Protein AF-A0A965C6H8-F1 (afdb_monomer_lite)

Secondary structure (DSSP, 8-state):
---S-----S-SS-HHHHHHHHHHHHHHTS--GGG-S-HHHHHHHHHHTT--GGGS---TT-TTHHHHHHHHHHHHHHHHHHHH-TTHHHHHHHH-S-TTTHHHHHHHHHHTT--SS------------S---SSPPTT-PPPPS--TTT-PPTTSPTT--SHHHHHHHHHHHHHHHHHTGGGTTHHHHHHHHHHHHSPTT-HHHHHHHHHHH-TT--HHHHHHHHHHHHHHHHTTPPP--SSSHHHHHHHHHHHHTT-----HHHHHHHHHHTTTTT-TTTTTS----HHHHHHHT-B-TTSPBP-SPPPHHHHHHHHHHHHHHHHHHHHTTGGG-S---HHHHHHHHHHHHHHHHTSS-GGGTT--HHHHGGGTB-BEEE--SPPTTS-SSGGGTTS-HHHHHHHHHHS-SB-TTSBBHHHHHTT--EEEEEEEEEEE--TTT-PPEEEEEEEEEEB--EETTEE-HHHHHHHHHHHHHHHHHTT-SEEEEEEEEPGGG--TTT--EEEEE-SSPPPHHHHHHHHHHHHHTTEEEEE-SSEEEEEE-TTSTTGGG--HHHHHHHHTTHHHHHHHHHHS---EEEEEEEEEEE-HHHHTSTTS-HHHHHHHHHHGGGHHHHHHHHHHHHHHHHHHHHHHHHHHHHHTPPPPHHHHHHHHHHHHHHHHHHHHHHHTTTTS-GGGGGG--GGG--

Radius of gyration: 32.73 Å; chains: 1; bounding box: 92×81×102 Å

Sequence (694 aa):
MAGLLDQSGAFVGYPQLQRQAARMRAAAQGRIPENLPDPRTYGFISGLLGISPDELGMSVLSPNTQAAKEAAYYGYQLGNASQIAPVVVPAARATMSGVKSLGEEMATRVATGQSILPSLLEEPPIAMFAAAPTSARQGVGKSKNRVGTTGQYVGAPQGIDSPQKLAAMRANYMKDVNQGIAGRDWYDDASKWISEVAPENRSQAIADAIGVSSQGTGVDSNLGFAVKGINQFAAGLPVETGRFPSNQSPLIQNALAGIQQHLGPKRQPFASNLSVEWNPSMAQYPVHDIWQGRAFGYKTPEGKPWDAGFSPQQHAFMDQQMVAIQDQLNNAKSGGFTNWNPLNTQAAAWTGAKIRSGDLLPSDAAMHYGDFSPKYQAMATHEQATGAGIGHIENLLSMPYEERLAFQNAVPWTDQRGRDMIYGSGGLLVEPSTKAVGAYTPKATGLLEVNPAEVARPLVQQSGGAIIPSDAQMLNIGESSRAYIDAQNAGAWHKIIPDTQTSAAERNSINIPLDKSPTPEQMSKLSELATQNGMFAVDTGKGVNLINDPYSSIGKSRTGITLSKEIKGNLGATLKDVIGDTGQRVKIETGYQDYESLWKDVGKGKATKQFLDTLKTNEQFAQSIEPALQQKALANMQRDAEFAKRTGGKVREDIQKAREIFAAKGIAGLTAALASGVVLAEPARAVLDPSQLQ

Structure (mmCIF, N/CA/C/O backbone):
data_AF-A0A965C6H8-F1
#
_entry.id   AF-A0A965C6H8-F1
#
loop_
_atom_site.group_PDB
_atom_site.id
_atom_site.type_symbol
_atom_site.label_atom_id
_atom_site.label_alt_id
_atom_site.label_comp_id
_atom_site.label_asym_id
_atom_site.label_entity_id
_atom_site.label_seq_id
_atom_site.pdbx_PDB_ins_code
_atom_site.Cartn_x
_atom_site.Cartn_y
_atom_site.Cartn_z
_atom_site.occupancy
_atom_site.B_iso_or_equiv
_atom_site.auth_seq_id
_atom_site.auth_comp_id
_atom_site.auth_asym_id
_atom_site.auth_atom_id
_atom_site.pdbx_PDB_model_num
ATOM 1 N N . MET A 1 1 ? 34.830 -35.946 20.205 1.00 31.89 1 MET A N 1
ATOM 2 C CA . MET A 1 1 ? 35.043 -37.325 19.715 1.00 31.89 1 MET A CA 1
ATOM 3 C C . MET A 1 1 ? 33.710 -37.879 19.253 1.00 31.89 1 MET A C 1
ATOM 5 O O . MET A 1 1 ? 32.695 -37.526 19.832 1.00 31.89 1 MET A O 1
ATOM 9 N N . ALA A 1 2 ? 33.748 -38.645 18.167 1.00 27.73 2 ALA A N 1
ATOM 10 C CA . ALA A 1 2 ? 32.625 -39.068 17.342 1.00 27.73 2 ALA A CA 1
ATOM 11 C C . ALA A 1 2 ? 31.566 -39.907 18.073 1.00 27.73 2 ALA A C 1
ATOM 13 O O . ALA A 1 2 ? 31.901 -40.732 18.918 1.00 27.73 2 ALA A O 1
ATOM 14 N N . GLY A 1 3 ? 30.308 -39.745 17.663 1.00 25.08 3 GLY A N 1
ATOM 15 C CA . GLY A 1 3 ? 29.225 -40.634 18.061 1.00 25.08 3 GLY A CA 1
ATOM 16 C C . GLY A 1 3 ? 27.853 -40.050 17.772 1.00 25.08 3 GLY A C 1
ATOM 17 O O . GLY A 1 3 ? 27.229 -39.533 18.687 1.00 25.08 3 GLY A O 1
ATOM 18 N N . LEU A 1 4 ? 27.409 -40.121 16.514 1.00 29.39 4 LEU A N 1
ATOM 19 C CA . LEU A 1 4 ? 26.026 -40.432 16.129 1.00 29.39 4 LEU A CA 1
ATOM 20 C C . LEU A 1 4 ? 25.923 -40.481 14.598 1.00 29.39 4 LEU A C 1
ATOM 22 O O . LEU A 1 4 ? 26.464 -39.615 13.917 1.00 29.39 4 LEU A O 1
ATOM 26 N N . LEU A 1 5 ? 25.187 -41.484 14.109 1.00 28.92 5 LEU A N 1
ATOM 27 C CA . LEU A 1 5 ? 24.867 -41.821 12.711 1.00 28.92 5 LEU A CA 1
ATOM 28 C C . LEU A 1 5 ? 25.762 -42.872 12.028 1.00 28.92 5 LEU A C 1
ATOM 30 O O . LEU A 1 5 ? 26.351 -42.645 10.975 1.00 28.92 5 LEU A O 1
ATOM 34 N N . ASP A 1 6 ? 25.732 -44.084 12.587 1.00 31.23 6 ASP A N 1
ATOM 35 C CA . ASP A 1 6 ? 25.538 -45.289 11.775 1.00 31.23 6 ASP A CA 1
ATOM 36 C C . ASP A 1 6 ? 24.024 -45.566 11.686 1.00 31.23 6 ASP A C 1
ATOM 38 O O . ASP A 1 6 ? 23.388 -45.953 12.664 1.00 31.23 6 ASP A O 1
ATOM 42 N N . GLN A 1 7 ? 23.437 -45.306 10.518 1.00 29.33 7 GLN A N 1
ATOM 43 C CA . GLN A 1 7 ? 22.259 -46.031 10.036 1.00 29.33 7 GLN A CA 1
ATOM 44 C C . GLN A 1 7 ? 22.578 -46.543 8.631 1.00 29.33 7 GLN A C 1
ATOM 46 O O . GLN A 1 7 ? 22.117 -46.040 7.605 1.00 29.33 7 GLN A O 1
ATOM 51 N N . SER A 1 8 ? 23.445 -47.548 8.594 1.00 32.28 8 SER A N 1
ATOM 52 C CA . SER A 1 8 ? 23.573 -48.477 7.485 1.00 32.28 8 SER A CA 1
ATOM 53 C C . SER A 1 8 ? 22.313 -49.352 7.392 1.00 32.28 8 SER A C 1
ATOM 55 O O . SER A 1 8 ? 21.964 -50.081 8.313 1.00 32.28 8 SER A O 1
ATOM 57 N N . GLY A 1 9 ? 21.598 -49.267 6.264 1.00 31.86 9 GLY A N 1
ATOM 58 C CA . GLY A 1 9 ? 20.425 -50.121 6.043 1.00 31.86 9 GLY A CA 1
ATOM 59 C C . GLY A 1 9 ? 19.698 -50.037 4.697 1.00 31.86 9 GLY A C 1
ATOM 60 O O . GLY A 1 9 ? 18.811 -50.847 4.469 1.00 31.86 9 GLY A O 1
ATOM 61 N N . ALA A 1 10 ? 20.037 -49.125 3.776 1.00 33.25 10 ALA A N 1
ATOM 62 C CA . ALA A 1 10 ? 19.195 -48.938 2.582 1.00 33.25 10 ALA A CA 1
ATOM 63 C C . ALA A 1 10 ? 19.582 -49.751 1.329 1.00 33.25 10 ALA A C 1
ATOM 65 O O . ALA A 1 10 ? 18.776 -49.833 0.411 1.00 33.25 10 ALA A O 1
ATOM 66 N N . PHE A 1 11 ? 20.768 -50.367 1.240 1.00 38.78 11 PHE A N 1
ATOM 67 C CA . PHE A 1 11 ? 21.163 -51.100 0.021 1.00 38.78 11 PHE A CA 1
ATOM 68 C C . PHE A 1 11 ? 22.036 -52.324 0.316 1.00 38.78 11 PHE A C 1
ATOM 70 O O . PHE A 1 11 ? 23.224 -52.378 -0.019 1.00 38.78 11 PHE A O 1
ATOM 77 N N . VAL A 1 12 ? 21.424 -53.333 0.931 1.00 33.22 12 VAL A N 1
ATOM 78 C CA . VAL A 1 12 ? 21.959 -54.698 0.979 1.00 33.22 12 VAL A CA 1
ATOM 79 C C . VAL A 1 12 ? 21.273 -55.490 -0.138 1.00 33.22 12 VAL A C 1
ATOM 81 O O . VAL A 1 12 ? 20.059 -55.645 -0.123 1.00 33.22 12 VAL A O 1
ATOM 84 N N . GLY A 1 13 ? 22.039 -55.928 -1.144 1.00 36.53 13 GLY A N 1
ATOM 85 C CA . GLY A 1 13 ? 21.545 -56.803 -2.223 1.00 36.53 13 GLY A CA 1
ATOM 86 C C . GLY A 1 13 ? 21.904 -56.394 -3.657 1.00 36.53 13 GLY A C 1
ATOM 87 O O . GLY A 1 13 ? 21.808 -57.220 -4.558 1.00 36.53 13 GLY A O 1
ATOM 88 N N . TYR A 1 14 ? 22.386 -55.167 -3.893 1.00 34.78 14 TYR A N 1
ATOM 89 C CA . TYR A 1 14 ? 22.696 -54.679 -5.247 1.00 34.78 14 TYR A CA 1
ATOM 90 C C . TYR A 1 14 ? 24.167 -54.245 -5.388 1.00 34.78 14 TYR A C 1
ATOM 92 O O . TYR A 1 14 ? 24.492 -53.066 -5.214 1.00 34.78 14 TYR A O 1
ATOM 100 N N . PRO A 1 15 ? 25.084 -55.159 -5.770 1.00 39.69 15 PRO A N 1
ATOM 101 C CA . PRO A 1 15 ? 26.509 -54.851 -5.927 1.00 39.69 15 PRO A CA 1
ATOM 102 C C . PRO A 1 15 ? 26.804 -53.805 -7.016 1.00 39.69 15 PRO A C 1
ATOM 104 O O . PRO A 1 15 ? 27.917 -53.289 -7.105 1.00 39.69 15 PRO A O 1
ATOM 107 N N . GLN A 1 16 ? 25.834 -53.479 -7.875 1.00 38.72 16 GLN A N 1
ATOM 108 C CA . GLN A 1 16 ? 25.954 -52.387 -8.844 1.00 38.72 16 GLN A CA 1
ATOM 109 C C . GLN A 1 16 ? 25.747 -51.008 -8.200 1.00 38.72 16 GLN A C 1
ATOM 111 O O . GLN A 1 16 ? 26.521 -50.099 -8.487 1.00 38.72 16 GLN A O 1
ATOM 116 N N . LEU A 1 17 ? 24.805 -50.874 -7.259 1.00 37.00 17 LEU A N 1
ATOM 117 C CA . LEU A 1 17 ? 24.531 -49.619 -6.546 1.00 37.00 17 LEU A CA 1
ATOM 118 C C . LEU A 1 17 ? 25.624 -49.282 -5.527 1.00 37.00 17 LEU A C 1
ATOM 120 O O . LEU A 1 17 ? 26.001 -48.123 -5.397 1.00 37.00 17 LEU A O 1
ATOM 124 N N . GLN A 1 18 ? 26.231 -50.284 -4.884 1.00 42.53 18 GLN A N 1
ATOM 125 C CA . GLN A 1 18 ? 27.408 -50.066 -4.032 1.00 42.53 18 GLN A CA 1
ATOM 126 C C . GLN A 1 18 ? 28.636 -49.624 -4.842 1.00 42.53 18 GLN A C 1
ATOM 128 O O . GLN A 1 18 ? 29.378 -48.744 -4.410 1.00 42.53 18 GLN A O 1
ATOM 133 N N . ARG A 1 19 ? 28.818 -50.160 -6.058 1.00 43.72 19 ARG A N 1
ATOM 134 C CA . ARG A 1 19 ? 29.858 -49.698 -6.994 1.00 43.72 19 ARG A CA 1
ATOM 135 C C . ARG A 1 19 ? 29.570 -48.301 -7.539 1.00 43.72 19 ARG A C 1
ATOM 137 O O . ARG A 1 19 ? 30.506 -47.532 -7.729 1.00 43.72 19 ARG A O 1
ATOM 144 N N . GLN A 1 20 ? 28.303 -47.947 -7.741 1.00 40.62 20 GLN A N 1
ATOM 145 C CA . GLN A 1 20 ? 27.894 -46.595 -8.126 1.00 40.62 20 GLN A CA 1
ATOM 146 C C . GLN A 1 20 ? 28.103 -45.597 -6.984 1.00 40.62 20 GLN A C 1
ATOM 148 O O . GLN A 1 20 ? 28.660 -44.535 -7.219 1.00 40.62 20 GLN A O 1
ATOM 153 N N . ALA A 1 21 ? 27.774 -45.961 -5.743 1.00 38.31 21 ALA A N 1
ATOM 154 C CA . ALA A 1 21 ? 28.037 -45.146 -4.560 1.00 38.31 21 ALA A CA 1
ATOM 155 C C . ALA A 1 21 ? 29.544 -44.997 -4.281 1.00 38.31 21 ALA A C 1
ATOM 157 O O . ALA A 1 21 ? 29.994 -43.912 -3.928 1.00 38.31 21 ALA A O 1
ATOM 158 N N . ALA A 1 22 ? 30.347 -46.044 -4.502 1.00 41.31 22 ALA A N 1
ATOM 159 C CA . ALA A 1 22 ? 31.806 -45.968 -4.424 1.00 41.31 22 ALA A CA 1
ATOM 160 C C . ALA A 1 22 ? 32.404 -45.110 -5.553 1.00 41.31 22 ALA A C 1
ATOM 162 O O . ALA A 1 22 ? 33.318 -44.336 -5.296 1.00 41.31 22 ALA A O 1
ATOM 163 N N . ARG A 1 23 ? 31.856 -45.171 -6.778 1.00 40.44 23 ARG A N 1
ATOM 164 C CA . ARG A 1 23 ? 32.220 -44.267 -7.886 1.00 40.44 23 ARG A CA 1
ATOM 165 C C . ARG A 1 23 ? 31.785 -42.828 -7.631 1.00 40.44 23 ARG A C 1
ATOM 167 O O . ARG A 1 23 ? 32.532 -41.927 -7.970 1.00 40.44 23 ARG A O 1
ATOM 174 N N . MET A 1 24 ? 30.637 -42.609 -6.994 1.00 37.84 24 MET A N 1
ATOM 175 C CA . MET A 1 24 ? 30.163 -41.286 -6.579 1.00 37.84 24 MET A CA 1
ATOM 176 C C . MET A 1 24 ? 31.022 -40.721 -5.443 1.00 37.84 24 MET A C 1
ATOM 178 O O . MET A 1 24 ? 31.349 -39.544 -5.467 1.00 37.84 24 MET A O 1
ATOM 182 N N . ARG A 1 25 ? 31.470 -41.555 -4.491 1.00 39.34 25 ARG A N 1
ATOM 183 C CA . ARG A 1 25 ? 32.434 -41.154 -3.450 1.00 39.34 25 ARG A CA 1
ATOM 184 C C . ARG A 1 25 ? 33.837 -40.918 -4.013 1.00 39.34 25 ARG A C 1
ATOM 186 O O . ARG A 1 25 ? 34.481 -39.968 -3.596 1.00 39.34 25 ARG A O 1
ATOM 193 N N . ALA A 1 26 ? 34.285 -41.713 -4.984 1.00 38.91 26 ALA A N 1
ATOM 194 C CA . ALA A 1 26 ? 35.552 -41.499 -5.685 1.00 38.91 26 ALA A CA 1
ATOM 195 C C . ALA A 1 26 ? 35.509 -40.268 -6.612 1.00 38.91 26 ALA A C 1
ATOM 197 O O . ALA A 1 26 ? 36.510 -39.571 -6.741 1.00 38.91 26 ALA A O 1
ATOM 198 N N . ALA A 1 27 ? 34.348 -39.955 -7.200 1.00 40.06 27 ALA A N 1
ATOM 199 C CA . ALA A 1 27 ? 34.110 -38.719 -7.946 1.00 40.06 27 ALA A CA 1
ATOM 200 C C . ALA A 1 27 ? 34.013 -37.500 -7.012 1.00 40.06 27 ALA A C 1
ATOM 202 O O . ALA A 1 27 ? 34.557 -36.451 -7.333 1.00 40.06 27 ALA A O 1
ATOM 203 N N . ALA A 1 28 ? 33.421 -37.652 -5.822 1.00 39.34 28 ALA A N 1
ATOM 204 C CA . ALA A 1 28 ? 33.390 -36.615 -4.788 1.00 39.34 28 ALA A CA 1
ATOM 205 C C . ALA A 1 28 ? 34.762 -36.386 -4.120 1.00 39.34 28 ALA A C 1
ATOM 207 O O . ALA A 1 28 ? 35.041 -35.292 -3.641 1.00 39.34 28 ALA A O 1
ATOM 208 N N . GLN A 1 29 ? 35.644 -37.391 -4.117 1.00 40.41 29 GLN A N 1
ATOM 209 C CA . GLN A 1 29 ? 37.045 -37.268 -3.689 1.00 40.41 29 GLN A CA 1
ATOM 210 C C . GLN A 1 29 ? 37.977 -36.774 -4.817 1.00 40.41 29 GLN A C 1
ATOM 212 O O . GLN A 1 29 ? 39.164 -36.540 -4.588 1.00 40.41 29 GLN A O 1
ATOM 217 N N . GLY A 1 30 ? 37.446 -36.551 -6.023 1.00 42.16 30 GLY A N 1
ATOM 218 C CA . GLY A 1 30 ? 38.157 -36.008 -7.176 1.00 42.16 30 GLY A CA 1
ATOM 219 C C . GLY A 1 30 ? 37.991 -34.494 -7.321 1.00 42.16 30 GLY A C 1
ATOM 220 O O . GLY A 1 30 ? 37.259 -34.049 -8.193 1.00 42.16 30 GLY A O 1
ATOM 221 N N . ARG A 1 31 ? 38.759 -33.738 -6.520 1.00 45.25 31 ARG A N 1
ATOM 222 C CA . ARG A 1 31 ? 39.027 -32.280 -6.592 1.00 45.25 31 ARG A CA 1
ATOM 223 C C . ARG A 1 31 ? 37.856 -31.346 -6.258 1.00 45.25 31 ARG A C 1
ATOM 225 O O . ARG A 1 31 ? 37.173 -30.839 -7.134 1.00 45.25 31 ARG A O 1
ATOM 232 N N . ILE A 1 32 ? 37.758 -31.018 -4.972 1.00 51.25 32 ILE A N 1
ATOM 233 C CA . ILE A 1 32 ? 37.165 -29.772 -4.466 1.00 51.25 32 ILE A CA 1
ATOM 234 C C . ILE A 1 32 ? 38.005 -28.603 -5.043 1.00 51.25 32 ILE A C 1
ATOM 236 O O . ILE A 1 32 ? 39.189 -28.509 -4.690 1.00 51.25 32 ILE A O 1
ATOM 240 N N . PRO A 1 33 ? 37.481 -27.770 -5.970 1.00 51.19 33 PRO A N 1
ATOM 241 C CA . PRO A 1 33 ? 38.249 -26.708 -6.640 1.00 51.19 33 PRO A CA 1
ATOM 242 C C . PRO A 1 33 ? 38.879 -25.679 -5.684 1.00 51.19 33 PRO A C 1
ATOM 244 O O . PRO A 1 33 ? 39.867 -25.026 -6.014 1.00 51.19 33 PRO A O 1
ATOM 247 N N . GLU A 1 34 ? 38.343 -25.560 -4.471 1.00 53.53 34 GLU A N 1
ATOM 248 C CA . GLU A 1 34 ? 38.756 -24.624 -3.426 1.00 53.53 34 GLU A CA 1
ATOM 249 C C . GLU A 1 34 ? 40.154 -24.906 -2.849 1.00 53.53 34 GLU A C 1
ATOM 251 O O . GLU A 1 34 ? 40.772 -23.988 -2.306 1.00 53.53 34 GLU A O 1
ATOM 256 N N . ASN A 1 35 ? 40.672 -26.130 -3.015 1.00 54.88 35 ASN A N 1
ATOM 257 C CA . ASN A 1 35 ? 41.993 -26.560 -2.532 1.00 54.88 35 ASN A CA 1
ATOM 258 C C . ASN A 1 35 ? 43.071 -26.585 -3.634 1.00 54.88 35 ASN A C 1
ATOM 260 O O . ASN A 1 35 ? 44.123 -27.207 -3.464 1.00 54.88 35 ASN A O 1
ATOM 264 N N . LEU A 1 36 ? 42.817 -25.964 -4.791 1.00 57.47 36 LEU A N 1
ATOM 265 C CA . LEU A 1 36 ? 43.792 -25.915 -5.878 1.00 57.47 36 LEU A CA 1
ATOM 266 C C . LEU A 1 36 ? 44.969 -24.983 -5.522 1.00 57.47 36 LEU A C 1
ATOM 268 O O . LEU A 1 36 ? 44.730 -23.865 -5.069 1.00 57.47 36 LEU A O 1
ATOM 272 N N . PRO A 1 37 ? 46.232 -25.391 -5.775 1.00 56.84 37 PRO A N 1
ATOM 273 C CA . PRO A 1 37 ? 47.413 -24.561 -5.508 1.00 56.84 37 PRO A CA 1
ATOM 274 C C . PRO A 1 37 ? 47.436 -23.234 -6.279 1.00 56.84 37 PRO A C 1
ATOM 276 O O . PRO A 1 37 ? 48.123 -22.303 -5.875 1.00 56.84 37 PRO A O 1
ATOM 279 N N . ASP A 1 38 ? 46.698 -23.155 -7.391 1.00 65.12 38 ASP A N 1
ATOM 280 C CA . ASP A 1 38 ? 46.586 -21.964 -8.232 1.00 65.12 38 ASP A CA 1
ATOM 281 C C . ASP A 1 38 ? 45.124 -21.741 -8.684 1.00 65.12 38 ASP A C 1
ATOM 283 O O . ASP A 1 38 ? 44.713 -22.183 -9.767 1.00 65.12 38 ASP A O 1
ATOM 287 N N . PRO A 1 39 ? 44.305 -21.074 -7.847 1.00 65.25 39 PRO A N 1
ATOM 288 C CA . PRO A 1 39 ? 42.893 -20.823 -8.134 1.00 65.25 39 PRO A CA 1
ATOM 289 C C . PRO A 1 39 ? 42.685 -19.842 -9.298 1.00 65.25 39 PRO A C 1
ATOM 291 O O . PRO A 1 39 ? 41.653 -19.898 -9.969 1.00 65.25 39 PRO A O 1
ATOM 294 N N . ARG A 1 40 ? 43.668 -18.978 -9.596 1.00 72.00 40 ARG A N 1
ATOM 295 C CA . ARG A 1 40 ? 43.592 -18.027 -10.716 1.00 72.00 40 ARG A CA 1
ATOM 296 C C . ARG A 1 40 ? 43.737 -18.744 -12.052 1.00 72.00 40 ARG A C 1
ATOM 298 O O . ARG A 1 40 ? 42.931 -18.513 -12.950 1.00 72.00 40 ARG A O 1
ATOM 305 N N . THR A 1 41 ? 44.693 -19.662 -12.179 1.00 60.62 41 THR A N 1
ATOM 306 C CA . THR A 1 41 ? 44.847 -20.455 -13.409 1.00 60.62 41 THR A CA 1
ATOM 307 C C . THR A 1 41 ? 43.639 -21.359 -13.655 1.00 60.62 41 THR A C 1
ATOM 309 O O . THR A 1 41 ? 43.169 -21.453 -14.790 1.00 60.62 41 THR A O 1
ATOM 312 N N . TYR A 1 42 ? 43.072 -21.966 -12.605 1.00 68.81 42 TYR A N 1
ATOM 313 C CA . TYR A 1 42 ? 41.831 -22.740 -12.719 1.00 68.81 42 TYR A CA 1
ATOM 314 C C . TYR A 1 42 ? 40.649 -21.884 -13.185 1.00 68.81 42 TYR A C 1
ATOM 316 O O . TYR A 1 42 ? 39.960 -22.264 -14.135 1.00 68.81 42 TYR A O 1
ATOM 324 N N . GLY A 1 43 ? 40.448 -20.719 -12.560 1.00 60.59 43 GLY A N 1
ATOM 325 C CA . GLY A 1 43 ? 39.425 -19.762 -12.963 1.00 60.59 43 GLY A CA 1
ATOM 326 C C . GLY A 1 43 ? 39.592 -19.352 -14.423 1.00 60.59 43 GLY A C 1
ATOM 327 O O . GLY A 1 43 ? 38.677 -19.530 -15.220 1.00 60.59 43 GLY A O 1
ATOM 328 N N . PHE A 1 44 ? 40.786 -18.896 -14.806 1.00 65.00 44 PHE A N 1
ATOM 329 C CA . PHE A 1 44 ? 41.086 -18.451 -16.168 1.00 65.00 44 PHE A CA 1
ATOM 330 C C . PHE A 1 44 ? 40.871 -19.540 -17.226 1.00 65.00 44 PHE A C 1
ATOM 332 O O . PHE A 1 44 ? 40.244 -19.270 -18.248 1.00 65.00 44 PHE A O 1
ATOM 339 N N . ILE A 1 45 ? 41.333 -20.775 -16.998 1.00 51.16 45 ILE A N 1
ATOM 340 C CA . ILE A 1 45 ? 41.126 -21.876 -17.954 1.00 51.16 45 ILE A CA 1
ATOM 341 C C . ILE A 1 45 ? 39.652 -22.284 -18.026 1.00 51.16 45 ILE A C 1
ATOM 343 O O . ILE A 1 45 ? 39.146 -22.509 -19.123 1.00 51.16 45 ILE A O 1
ATOM 347 N N . SER A 1 46 ? 38.944 -22.332 -16.896 1.00 55.88 46 SER A N 1
ATOM 348 C CA . SER A 1 46 ? 37.505 -22.634 -16.874 1.00 55.88 46 SER A CA 1
ATOM 349 C C . SER A 1 46 ? 36.710 -21.572 -17.636 1.00 55.88 46 SER A C 1
ATOM 351 O O . SER A 1 46 ? 35.880 -21.906 -18.480 1.00 55.88 46 SER A O 1
ATOM 353 N N . GLY A 1 47 ? 37.056 -20.298 -17.432 1.00 49.84 47 GLY A N 1
ATOM 354 C CA . GLY A 1 47 ? 36.556 -19.182 -18.226 1.00 49.84 47 GLY A CA 1
ATOM 355 C C . GLY A 1 47 ? 36.841 -19.362 -19.715 1.00 49.84 47 GLY A C 1
ATOM 356 O O . GLY A 1 47 ? 35.924 -19.286 -20.526 1.00 49.84 47 GLY A O 1
ATOM 357 N N . LEU A 1 48 ? 38.085 -19.671 -20.094 1.00 50.66 48 LEU A N 1
ATOM 358 C CA . LEU A 1 48 ? 38.482 -19.879 -21.494 1.00 50.66 48 LEU A CA 1
ATOM 359 C C . LEU A 1 48 ? 37.670 -20.992 -22.180 1.00 50.66 48 LEU A C 1
ATOM 361 O O . LEU A 1 48 ? 37.424 -20.923 -23.383 1.00 50.66 48 LEU A O 1
ATOM 365 N N . LEU A 1 49 ? 37.239 -21.993 -21.411 1.00 48.78 49 LEU A N 1
ATOM 366 C CA . LEU A 1 49 ? 36.395 -23.103 -21.857 1.00 48.78 49 LEU A CA 1
ATOM 367 C C . LEU A 1 49 ? 34.887 -22.792 -21.821 1.00 48.78 49 LEU A C 1
ATOM 369 O O . LEU A 1 49 ? 34.084 -23.671 -22.125 1.00 48.78 49 LEU A O 1
ATOM 373 N N . GLY A 1 50 ? 34.499 -21.555 -21.499 1.00 45.34 50 GLY A N 1
ATOM 374 C CA . GLY A 1 50 ? 33.114 -21.086 -21.545 1.00 45.34 50 GLY A CA 1
ATOM 375 C C . GLY A 1 50 ? 32.331 -21.248 -20.241 1.00 45.34 50 GLY A C 1
ATOM 376 O O . GLY A 1 50 ? 31.111 -21.143 -20.269 1.00 45.34 50 GLY A O 1
ATOM 377 N N . ILE A 1 51 ? 32.996 -21.488 -19.106 1.00 54.16 51 ILE A N 1
ATOM 378 C CA . ILE A 1 51 ? 32.353 -21.529 -17.783 1.00 54.16 51 ILE A CA 1
ATOM 379 C C . ILE A 1 51 ? 32.341 -20.110 -17.207 1.00 54.16 51 ILE A C 1
ATOM 381 O O . ILE A 1 51 ? 33.398 -19.492 -17.058 1.00 54.16 51 ILE A O 1
ATOM 385 N N . SER A 1 52 ? 31.162 -19.569 -16.893 1.00 55.38 52 SER A N 1
ATOM 386 C CA . SER A 1 52 ? 31.072 -18.210 -16.350 1.00 55.38 52 SER A CA 1
ATOM 387 C C . SER A 1 52 ? 31.620 -18.135 -14.910 1.00 55.38 52 SER A C 1
ATOM 389 O O . SER A 1 52 ? 31.652 -19.149 -14.207 1.00 55.38 52 SER A O 1
ATOM 391 N N . PRO A 1 53 ? 32.049 -16.952 -14.419 1.00 55.03 53 PRO A N 1
ATOM 392 C CA . PRO A 1 53 ? 32.612 -16.811 -13.069 1.00 55.03 53 PRO A CA 1
ATOM 393 C C . PRO A 1 53 ? 31.711 -17.356 -11.952 1.00 55.03 53 PRO A C 1
ATOM 395 O O . PRO A 1 53 ? 32.197 -17.847 -10.936 1.00 55.03 53 PRO A O 1
ATOM 398 N N . ASP A 1 54 ? 30.395 -17.311 -12.139 1.00 63.97 54 ASP A N 1
ATOM 399 C CA . ASP A 1 54 ? 29.429 -17.783 -11.148 1.00 63.97 54 ASP A CA 1
ATOM 400 C C . ASP A 1 54 ? 29.151 -19.293 -11.223 1.00 63.97 54 ASP A C 1
ATOM 402 O O . ASP A 1 54 ? 28.537 -19.846 -10.314 1.00 63.97 54 ASP A O 1
ATOM 406 N N . GLU A 1 55 ? 29.674 -19.976 -12.243 1.00 60.88 55 GLU A N 1
ATOM 407 C CA . GLU A 1 55 ? 29.508 -21.416 -12.489 1.00 60.88 55 GLU A CA 1
ATOM 408 C C . GLU A 1 55 ? 30.763 -22.234 -12.146 1.00 60.88 55 GLU A C 1
ATOM 410 O O . GLU A 1 55 ? 30.809 -23.437 -12.391 1.00 60.88 55 GLU A O 1
ATOM 415 N N . LEU A 1 56 ? 31.779 -21.619 -11.530 1.00 58.81 56 LEU A N 1
ATOM 416 C CA . LEU A 1 56 ? 33.048 -22.277 -11.180 1.00 58.81 56 LEU A CA 1
ATOM 417 C C . LEU A 1 56 ? 32.926 -23.423 -10.158 1.00 58.81 56 LEU A C 1
ATOM 419 O O . LEU A 1 56 ? 33.921 -24.097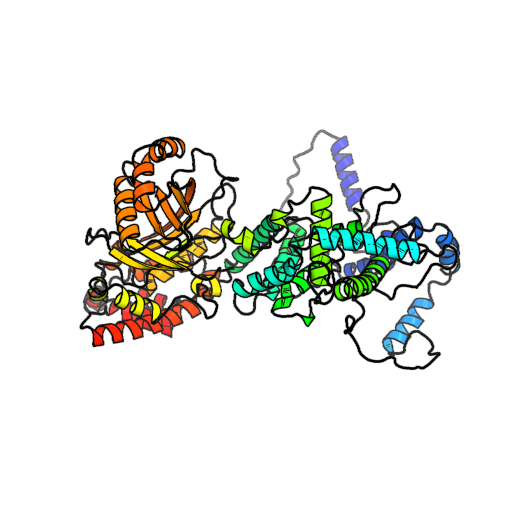 -9.882 1.00 58.81 56 LEU A O 1
ATOM 423 N N . GLY A 1 57 ? 31.738 -23.630 -9.580 1.00 55.38 57 GLY A N 1
ATOM 424 C CA . GLY A 1 57 ? 31.479 -24.681 -8.595 1.00 55.38 57 GLY A CA 1
ATOM 425 C C . GLY A 1 57 ? 32.198 -24.469 -7.261 1.00 55.38 57 GLY A C 1
ATOM 426 O O . GLY A 1 57 ? 32.370 -25.428 -6.519 1.00 55.38 57 GLY A O 1
ATOM 427 N N . MET A 1 58 ? 32.631 -23.234 -6.973 1.00 60.50 58 MET A N 1
ATOM 428 C CA . MET A 1 58 ? 33.366 -22.871 -5.759 1.00 60.50 58 MET A CA 1
ATOM 429 C C . MET A 1 58 ? 32.444 -22.267 -4.696 1.00 60.50 58 MET A C 1
ATOM 431 O O . MET A 1 58 ? 31.627 -21.390 -4.987 1.00 60.50 58 MET A O 1
ATOM 435 N N . SER A 1 59 ? 32.622 -22.685 -3.445 1.00 58.50 59 SER A N 1
ATOM 436 C CA . SER A 1 59 ? 31.942 -22.130 -2.276 1.00 58.50 59 SER A CA 1
ATOM 437 C C . SER A 1 59 ? 32.221 -20.634 -2.112 1.00 58.50 59 SER A C 1
ATOM 439 O O . SER A 1 59 ? 33.371 -20.192 -2.112 1.00 58.50 59 SER A O 1
ATOM 441 N N . VAL A 1 60 ? 31.169 -19.847 -1.886 1.00 53.09 60 VAL A N 1
ATOM 442 C CA . VAL A 1 60 ? 31.257 -18.399 -1.612 1.00 53.09 60 VAL A CA 1
ATOM 443 C C . VAL A 1 60 ? 31.986 -18.063 -0.305 1.00 53.09 60 VAL A C 1
ATOM 445 O O . VAL A 1 60 ? 32.361 -16.916 -0.097 1.00 53.09 60 VAL A O 1
ATOM 448 N N . LEU A 1 61 ? 32.212 -19.057 0.560 1.00 45.62 61 LEU A N 1
ATOM 449 C CA . LEU A 1 61 ? 32.911 -18.901 1.838 1.00 45.62 61 LEU A CA 1
ATOM 450 C C . LEU A 1 61 ? 34.417 -19.209 1.750 1.00 45.62 61 LEU A C 1
ATOM 452 O O . LEU A 1 61 ? 35.119 -19.096 2.752 1.00 45.62 61 LEU A O 1
ATOM 456 N N . SER A 1 62 ? 34.930 -19.613 0.580 1.00 60.97 62 SER A N 1
ATOM 457 C CA . SER A 1 62 ? 36.360 -19.886 0.400 1.00 60.97 62 SER A CA 1
ATOM 458 C C . SER A 1 62 ? 37.139 -18.610 0.042 1.00 60.97 62 SER A C 1
ATOM 460 O O . SER A 1 62 ? 36.746 -17.897 -0.887 1.00 60.97 62 SER A O 1
ATOM 462 N N . PRO A 1 63 ? 38.289 -18.337 0.696 1.00 63.66 63 PRO A N 1
ATOM 463 C CA . PRO A 1 63 ? 39.129 -17.175 0.387 1.00 63.66 63 PRO A CA 1
ATOM 464 C C . PRO A 1 63 ? 39.710 -17.214 -1.038 1.00 63.66 63 PRO A C 1
ATOM 466 O O . PRO A 1 63 ? 40.102 -16.182 -1.578 1.00 63.66 63 PRO A O 1
ATOM 469 N N . ASN A 1 64 ? 39.721 -18.388 -1.679 1.00 65.62 64 ASN A N 1
ATOM 470 C CA . ASN A 1 64 ? 40.246 -18.584 -3.032 1.00 65.62 64 ASN A CA 1
ATOM 471 C C . ASN A 1 64 ? 39.210 -18.302 -4.137 1.00 65.62 64 ASN A C 1
ATOM 473 O O . ASN A 1 64 ? 39.577 -18.186 -5.309 1.00 65.62 64 ASN A O 1
ATOM 477 N N . THR A 1 65 ? 37.928 -18.167 -3.783 1.00 70.69 65 THR A N 1
ATOM 478 C CA . THR A 1 65 ? 36.824 -18.022 -4.746 1.00 70.69 65 THR A CA 1
ATOM 479 C C . THR A 1 65 ? 36.861 -16.685 -5.474 1.00 70.69 65 THR A C 1
ATOM 481 O O . THR A 1 65 ? 36.690 -16.656 -6.688 1.00 70.69 65 THR A O 1
ATOM 484 N N . GLN A 1 66 ? 37.154 -15.584 -4.778 1.00 70.00 66 GLN A N 1
ATOM 485 C CA . GLN A 1 66 ? 37.211 -14.250 -5.391 1.00 70.00 66 GLN A CA 1
ATOM 486 C C . GLN A 1 66 ? 38.279 -14.189 -6.500 1.00 70.00 66 GLN A C 1
ATOM 488 O O . GLN A 1 66 ? 37.992 -13.797 -7.630 1.00 70.00 66 GLN A O 1
ATOM 493 N N . ALA A 1 67 ? 39.492 -14.669 -6.203 1.00 68.50 67 ALA A N 1
ATOM 494 C CA . ALA A 1 67 ? 40.610 -14.675 -7.144 1.00 68.50 67 ALA A CA 1
ATOM 495 C C . ALA A 1 67 ? 40.357 -15.587 -8.360 1.00 68.50 67 ALA A C 1
ATOM 497 O O . ALA A 1 67 ? 40.751 -15.249 -9.477 1.00 68.50 67 ALA A O 1
ATOM 498 N N . ALA A 1 68 ? 39.682 -16.724 -8.163 1.00 62.09 68 ALA A N 1
ATOM 499 C CA . ALA A 1 68 ? 39.279 -17.608 -9.254 1.00 62.09 68 ALA A CA 1
ATOM 500 C C . ALA A 1 68 ? 38.180 -16.985 -10.128 1.00 62.09 68 ALA A C 1
ATOM 502 O O . ALA A 1 68 ? 38.267 -17.060 -11.352 1.00 62.09 68 ALA A O 1
ATOM 503 N N . LYS A 1 69 ? 37.182 -16.322 -9.527 1.00 67.38 69 LYS A N 1
ATOM 504 C CA . LYS A 1 69 ? 36.111 -15.619 -10.252 1.00 67.38 69 LYS A CA 1
ATOM 505 C C . LYS A 1 69 ? 36.643 -14.473 -11.106 1.00 67.38 69 LYS A C 1
ATOM 507 O O . LYS A 1 69 ? 36.262 -14.351 -12.269 1.00 67.38 69 LYS A O 1
ATOM 512 N N . GLU A 1 70 ? 37.558 -13.674 -10.564 1.00 60.16 70 GLU A N 1
ATOM 513 C CA . GLU A 1 70 ? 38.220 -12.600 -11.311 1.00 60.16 70 GLU A CA 1
ATOM 514 C C . GLU A 1 70 ? 39.010 -13.153 -12.502 1.00 60.16 70 GLU A C 1
ATOM 516 O O . GLU A 1 70 ? 38.883 -12.655 -13.619 1.00 60.16 70 GLU A O 1
ATOM 521 N N . ALA A 1 71 ? 39.771 -14.230 -12.305 1.00 55.69 71 ALA A N 1
ATOM 522 C CA . ALA A 1 71 ? 40.521 -14.853 -13.388 1.00 55.69 71 ALA A CA 1
ATOM 523 C C . ALA A 1 71 ? 39.605 -15.519 -14.434 1.00 55.69 71 ALA A C 1
ATOM 525 O O . ALA A 1 71 ? 39.854 -15.399 -15.636 1.00 55.69 71 ALA A O 1
ATOM 526 N N . ALA A 1 72 ? 38.507 -16.150 -14.003 1.00 56.72 72 ALA A N 1
ATOM 527 C CA . ALA A 1 72 ? 37.492 -16.720 -14.887 1.00 56.72 72 ALA A CA 1
ATOM 528 C C . ALA A 1 72 ? 36.765 -15.672 -15.709 1.00 56.72 72 ALA A C 1
ATOM 530 O O . ALA A 1 72 ? 36.441 -15.940 -16.859 1.00 56.72 72 ALA A O 1
ATOM 531 N N . TYR A 1 73 ? 36.574 -14.465 -15.177 1.00 59.12 73 TYR A N 1
ATOM 532 C CA . TYR A 1 73 ? 36.013 -13.363 -15.945 1.00 59.12 73 TYR A CA 1
ATOM 533 C C . TYR A 1 73 ? 36.897 -13.046 -17.157 1.00 59.12 73 TYR A C 1
ATOM 535 O O . TYR A 1 73 ? 36.403 -13.020 -18.283 1.00 59.12 73 TYR A O 1
ATOM 543 N N . TYR A 1 74 ? 38.212 -12.903 -16.967 1.00 52.69 74 TYR A N 1
ATOM 544 C CA . TYR A 1 74 ? 39.139 -12.664 -18.080 1.00 52.69 74 TYR A CA 1
ATOM 545 C C . TYR A 1 74 ? 39.233 -13.856 -19.038 1.00 52.69 74 TYR A C 1
ATOM 547 O O . TYR A 1 74 ? 39.220 -13.660 -20.254 1.00 52.69 74 TYR A O 1
ATOM 555 N N . GLY A 1 75 ? 39.266 -15.081 -18.508 1.00 46.91 75 GLY A N 1
ATOM 556 C CA . GLY A 1 75 ? 39.244 -16.307 -19.304 1.00 46.91 75 GLY A CA 1
ATOM 557 C C . GLY A 1 75 ? 37.999 -16.408 -20.181 1.00 46.91 75 GLY A C 1
ATOM 558 O O . GLY A 1 75 ? 38.109 -16.666 -21.373 1.00 46.91 75 GLY A O 1
ATOM 559 N N . TYR A 1 76 ? 36.825 -16.125 -19.617 1.00 52.62 76 TYR A N 1
ATOM 560 C CA . TYR A 1 76 ? 35.524 -16.174 -20.287 1.00 52.62 76 TYR A CA 1
ATOM 561 C C . TYR A 1 76 ? 35.404 -15.138 -21.401 1.00 52.62 76 TYR A C 1
ATOM 563 O O . TYR A 1 76 ? 34.951 -15.450 -22.502 1.00 52.62 76 TYR A O 1
ATOM 571 N N . GLN A 1 77 ? 35.903 -13.921 -21.172 1.00 50.09 77 GLN A N 1
ATOM 572 C CA . GLN A 1 77 ? 35.984 -12.900 -22.220 1.00 50.09 77 GLN A CA 1
ATOM 573 C C . GLN A 1 77 ? 36.906 -13.338 -23.370 1.00 50.09 77 GLN A C 1
ATOM 575 O O . GLN A 1 77 ? 36.564 -13.160 -24.541 1.00 50.09 77 GLN A O 1
ATOM 580 N N . LEU A 1 78 ? 38.051 -13.954 -23.054 1.00 43.84 78 LEU A N 1
ATOM 581 C CA . LEU A 1 78 ? 39.001 -14.439 -24.058 1.00 43.84 78 LEU A CA 1
ATOM 582 C C . LEU A 1 78 ? 38.472 -15.669 -24.820 1.00 43.84 78 LEU A C 1
ATOM 584 O O . LEU A 1 78 ? 38.639 -15.764 -26.037 1.00 43.84 78 LEU A O 1
ATOM 588 N N . GLY A 1 79 ? 37.801 -16.587 -24.120 1.00 42.94 79 GLY A N 1
ATOM 589 C CA . GLY A 1 79 ? 37.172 -17.785 -24.677 1.00 42.94 79 GLY A CA 1
ATOM 590 C C . GLY A 1 79 ? 36.067 -17.419 -25.661 1.00 42.94 79 GLY A C 1
ATOM 591 O O . GLY A 1 79 ? 36.071 -17.885 -26.800 1.00 42.94 79 GLY A O 1
ATOM 592 N N . ASN A 1 80 ? 35.209 -16.469 -25.294 1.00 46.19 80 ASN A N 1
ATOM 593 C CA . ASN A 1 80 ? 34.163 -15.961 -26.181 1.00 46.19 80 ASN A CA 1
ATOM 594 C C . ASN A 1 80 ? 34.739 -15.207 -27.389 1.00 46.19 80 ASN A C 1
ATOM 596 O O . ASN A 1 80 ? 34.271 -15.392 -28.511 1.00 46.19 80 ASN A O 1
ATOM 600 N N . ALA A 1 81 ? 35.806 -14.420 -27.206 1.00 39.09 81 ALA A N 1
ATOM 601 C CA . ALA A 1 81 ? 36.501 -13.786 -28.328 1.00 39.09 81 ALA A CA 1
ATOM 602 C C . ALA A 1 81 ? 37.102 -14.821 -29.306 1.00 39.09 81 ALA A C 1
ATOM 604 O O . ALA A 1 81 ? 37.092 -14.599 -30.518 1.00 39.09 81 ALA A O 1
ATOM 605 N N . SER A 1 82 ? 37.569 -15.971 -28.803 1.00 39.38 82 SER A N 1
ATOM 606 C CA . SER A 1 82 ? 38.143 -17.050 -29.621 1.00 39.38 82 SER A CA 1
ATOM 607 C C . SER A 1 82 ? 37.108 -17.804 -30.467 1.00 39.38 82 SER A C 1
ATOM 609 O O . SER A 1 82 ? 37.431 -18.248 -31.569 1.00 39.38 82 SER A O 1
ATOM 611 N N . GLN A 1 83 ? 35.853 -17.873 -30.008 1.00 41.62 83 GLN A N 1
ATOM 612 C CA . GLN A 1 83 ? 34.733 -18.439 -30.772 1.00 41.62 83 GLN A CA 1
ATOM 613 C C . GLN A 1 83 ? 34.283 -17.526 -31.925 1.00 41.62 83 GLN A C 1
ATOM 615 O O . GLN A 1 83 ? 33.718 -18.000 -32.906 1.00 41.62 83 GLN A O 1
ATOM 620 N N . ILE A 1 84 ? 34.568 -16.224 -31.830 1.00 35.44 84 ILE A N 1
ATOM 621 C CA . ILE A 1 84 ? 34.171 -15.212 -32.820 1.00 35.44 84 ILE A CA 1
ATOM 622 C C . ILE A 1 84 ? 35.275 -14.991 -33.875 1.00 35.44 84 ILE A C 1
ATOM 624 O O . ILE A 1 84 ? 34.979 -14.611 -35.007 1.00 35.44 84 ILE A O 1
ATOM 628 N N . ALA A 1 85 ? 36.548 -15.256 -33.544 1.00 35.19 85 ALA A N 1
ATOM 629 C CA . ALA A 1 85 ? 37.684 -15.108 -34.460 1.00 35.19 85 ALA A CA 1
ATOM 630 C C . ALA A 1 85 ? 38.790 -16.169 -34.209 1.00 35.19 85 ALA A C 1
ATOM 632 O O . ALA A 1 85 ? 39.718 -15.923 -33.431 1.00 35.19 85 ALA A O 1
ATOM 633 N N . PRO A 1 86 ? 38.777 -17.320 -34.918 1.00 37.12 86 PRO A N 1
ATOM 634 C CA . PRO A 1 86 ? 39.708 -18.440 -34.688 1.00 37.12 86 PRO A CA 1
ATOM 635 C C . PRO A 1 86 ? 41.199 -18.105 -34.891 1.00 37.12 86 PRO A C 1
ATOM 637 O O . PRO A 1 86 ? 42.080 -18.791 -34.375 1.00 37.12 86 PRO A O 1
ATOM 640 N N . VAL A 1 87 ? 41.499 -17.029 -35.629 1.00 35.59 87 VAL A N 1
ATOM 641 C CA . VAL A 1 87 ? 42.859 -16.621 -36.035 1.00 35.59 87 VAL A CA 1
ATOM 642 C C . VAL A 1 87 ? 43.650 -15.936 -34.905 1.00 35.59 87 VAL A C 1
ATOM 644 O O . VAL A 1 87 ? 44.853 -15.724 -35.027 1.00 35.59 87 VAL A O 1
ATOM 647 N N . VAL A 1 88 ? 43.005 -15.606 -33.780 1.00 37.97 88 VAL A N 1
ATOM 648 C CA . VAL A 1 88 ? 43.636 -14.921 -32.631 1.00 37.97 88 VAL A CA 1
ATOM 649 C C . VAL A 1 88 ? 44.446 -15.891 -31.747 1.00 37.97 88 VAL A C 1
ATOM 651 O O . VAL A 1 88 ? 45.386 -15.489 -31.060 1.00 37.97 88 VAL A O 1
ATOM 654 N N . VAL A 1 89 ? 44.142 -17.192 -31.805 1.00 37.44 89 VAL A N 1
ATOM 655 C CA . VAL A 1 89 ? 44.699 -18.224 -30.910 1.00 37.44 89 VAL A CA 1
ATOM 656 C C . VAL A 1 89 ? 46.212 -18.472 -31.087 1.00 37.44 89 VAL A C 1
ATOM 658 O O . VAL A 1 89 ? 46.899 -18.589 -30.069 1.00 37.44 89 VAL A O 1
ATOM 661 N N . PRO A 1 90 ? 46.790 -18.523 -32.305 1.00 35.38 90 PRO A N 1
ATOM 662 C CA . PRO A 1 90 ? 48.228 -18.762 -32.467 1.00 35.38 90 PRO A CA 1
ATOM 663 C C . PRO A 1 90 ? 49.083 -17.574 -32.002 1.00 35.38 90 PRO A C 1
ATOM 665 O O . PRO A 1 90 ? 50.123 -17.775 -31.380 1.00 35.38 90 PRO A O 1
ATOM 668 N N . ALA A 1 91 ? 48.615 -16.342 -32.234 1.00 34.84 91 ALA A N 1
ATOM 669 C CA . ALA A 1 91 ? 49.321 -15.120 -31.846 1.00 34.84 91 ALA A CA 1
ATOM 670 C C . ALA A 1 91 ? 49.356 -14.928 -30.320 1.00 34.84 91 ALA A C 1
ATOM 672 O O . ALA A 1 91 ? 50.393 -14.553 -29.772 1.00 34.84 91 ALA A O 1
ATOM 673 N N . ALA A 1 92 ? 48.257 -15.257 -29.630 1.00 34.75 92 ALA A N 1
ATOM 674 C CA . ALA A 1 92 ? 48.179 -15.227 -28.169 1.00 34.75 92 ALA A CA 1
ATOM 675 C C . ALA A 1 92 ? 48.955 -16.384 -27.508 1.00 34.75 92 ALA A C 1
ATOM 677 O O . ALA A 1 92 ? 49.571 -16.197 -26.464 1.00 34.75 92 ALA A O 1
ATOM 678 N N . ARG A 1 93 ? 48.992 -17.582 -28.116 1.00 35.94 93 ARG A N 1
ATOM 679 C CA . ARG A 1 93 ? 49.814 -18.697 -27.602 1.00 35.94 93 ARG A CA 1
ATOM 680 C C . ARG A 1 93 ? 51.316 -18.455 -27.769 1.00 35.94 93 ARG A C 1
ATOM 682 O O . ARG A 1 93 ? 52.069 -18.810 -26.869 1.00 35.94 93 ARG A O 1
ATOM 689 N N . ALA A 1 94 ? 51.747 -17.821 -28.862 1.00 35.56 94 ALA A N 1
ATOM 690 C CA . ALA A 1 94 ? 53.157 -17.497 -29.102 1.00 35.56 94 ALA A CA 1
ATOM 691 C C . ALA A 1 94 ? 53.706 -16.413 -28.154 1.00 35.56 94 ALA A C 1
ATOM 693 O O . ALA A 1 94 ? 54.897 -16.393 -27.869 1.00 35.56 94 ALA A O 1
ATOM 694 N N . THR A 1 95 ? 52.843 -15.543 -27.621 1.00 37.69 95 THR A N 1
ATOM 695 C CA . THR A 1 95 ? 53.215 -14.529 -26.617 1.00 37.69 95 THR A CA 1
ATOM 696 C C . THR A 1 95 ? 53.210 -15.063 -25.177 1.00 37.69 95 THR A C 1
ATOM 698 O O . THR A 1 95 ? 53.749 -14.414 -24.286 1.00 37.69 95 THR A O 1
ATOM 701 N N . MET A 1 96 ? 52.665 -16.262 -24.933 1.00 35.09 96 MET A N 1
ATOM 702 C CA . MET A 1 96 ? 52.503 -16.853 -23.596 1.00 35.09 96 MET A CA 1
ATOM 703 C C . MET A 1 96 ? 53.585 -17.877 -23.200 1.00 35.09 96 MET A C 1
ATOM 705 O O . MET A 1 96 ? 53.431 -18.563 -22.196 1.00 35.09 96 MET A O 1
ATOM 709 N N . SER A 1 97 ? 54.714 -17.984 -23.906 1.00 32.62 97 SER A N 1
ATOM 710 C CA . SER A 1 97 ? 55.834 -18.843 -23.468 1.00 32.62 97 SER A CA 1
ATOM 711 C C . SER A 1 97 ? 56.731 -18.212 -22.383 1.00 32.62 97 SER A C 1
ATOM 713 O O . SER A 1 97 ? 57.742 -18.801 -22.012 1.00 32.62 97 SER A O 1
ATOM 715 N N . GLY A 1 98 ? 56.373 -17.035 -21.849 1.00 37.50 98 GLY A N 1
ATOM 716 C CA . GLY A 1 98 ? 57.153 -16.271 -20.860 1.00 37.50 98 GLY A CA 1
ATOM 717 C C . GLY A 1 98 ? 56.374 -15.896 -19.590 1.00 37.50 98 GLY A C 1
ATOM 718 O O . GLY A 1 98 ? 56.400 -14.748 -19.166 1.00 37.50 98 GLY A O 1
ATOM 719 N N . VAL A 1 99 ? 55.651 -16.844 -18.986 1.00 34.69 99 VAL A N 1
ATOM 720 C CA . VAL A 1 99 ? 54.627 -16.602 -17.938 1.00 34.69 99 VAL A CA 1
ATOM 721 C C . VAL A 1 99 ? 55.152 -16.072 -16.588 1.00 34.69 99 VAL A C 1
ATOM 723 O O . VAL A 1 99 ? 54.351 -15.679 -15.748 1.00 34.69 99 VAL A O 1
ATOM 726 N N . LYS A 1 100 ? 56.466 -15.972 -16.346 1.00 33.91 100 LYS A N 1
ATOM 727 C CA . LYS A 1 100 ? 56.970 -15.518 -15.032 1.00 33.91 100 LYS A CA 1
ATOM 728 C C . LYS A 1 100 ? 57.185 -14.006 -14.872 1.00 33.91 100 LYS A C 1
ATOM 730 O O . LYS A 1 100 ? 57.077 -13.535 -13.750 1.00 33.91 100 LYS A O 1
ATOM 735 N N . SER A 1 101 ? 57.443 -13.236 -15.932 1.00 36.75 101 SER A N 1
ATOM 736 C CA . SER A 1 101 ? 57.919 -11.844 -15.780 1.00 36.75 101 SER A CA 1
ATOM 737 C C . SER A 1 101 ? 56.852 -10.751 -15.922 1.00 36.75 101 SER A C 1
ATOM 739 O O . SER A 1 101 ? 57.068 -9.633 -15.465 1.00 36.75 101 SER A O 1
ATOM 741 N N . LEU A 1 102 ? 55.681 -11.042 -16.501 1.00 37.16 102 LEU A N 1
ATOM 742 C CA . LEU A 1 102 ? 54.647 -10.016 -16.722 1.00 37.16 102 LEU A CA 1
ATOM 743 C C . LEU A 1 102 ? 53.888 -9.632 -15.435 1.00 37.16 102 LEU A C 1
ATOM 745 O O . LEU A 1 102 ? 53.422 -8.503 -15.291 1.00 37.16 102 LEU A O 1
ATOM 749 N N . GLY A 1 103 ? 53.763 -10.577 -14.496 1.00 34.66 103 GLY A N 1
ATOM 750 C CA . GLY A 1 103 ? 53.038 -10.377 -13.238 1.00 34.66 103 GLY A CA 1
ATOM 751 C C . GLY A 1 103 ? 53.762 -9.455 -12.256 1.00 34.66 103 GLY A C 1
ATOM 752 O O . GLY A 1 103 ? 53.116 -8.664 -11.572 1.00 34.66 103 GLY A O 1
ATOM 753 N N . GLU A 1 104 ? 55.095 -9.505 -12.222 1.00 35.62 104 GLU A N 1
ATOM 754 C CA . GLU A 1 104 ? 55.912 -8.691 -11.311 1.00 35.62 104 GLU A CA 1
ATOM 755 C C . GLU A 1 104 ? 56.003 -7.230 -11.776 1.00 35.62 104 GLU A C 1
ATOM 757 O O . GLU A 1 104 ? 55.898 -6.306 -10.966 1.00 35.62 104 GLU A O 1
ATOM 762 N N . GLU A 1 105 ? 56.102 -6.993 -13.087 1.00 36.00 105 GLU A N 1
ATOM 763 C CA . GLU A 1 105 ? 56.184 -5.635 -13.632 1.00 36.00 105 GLU A CA 1
ATOM 764 C C . GLU A 1 105 ? 54.845 -4.883 -13.519 1.00 36.00 105 GLU A C 1
ATOM 766 O O . GLU A 1 105 ? 54.817 -3.701 -13.167 1.00 36.00 105 GLU A O 1
ATOM 771 N N . MET A 1 106 ? 53.716 -5.574 -13.726 1.00 36.84 106 MET A N 1
ATOM 772 C CA . MET A 1 106 ? 52.386 -4.986 -13.524 1.00 36.84 106 MET A CA 1
ATOM 773 C C . MET A 1 106 ? 52.074 -4.734 -12.043 1.00 36.84 106 MET A C 1
ATOM 775 O O . MET A 1 106 ? 51.514 -3.687 -11.717 1.00 36.84 106 MET A O 1
ATOM 779 N N . ALA A 1 107 ? 52.485 -5.627 -11.136 1.00 36.41 107 ALA A N 1
ATOM 780 C CA . ALA A 1 107 ? 52.305 -5.430 -9.696 1.00 36.41 107 ALA A CA 1
ATOM 781 C C . ALA A 1 107 ? 53.105 -4.223 -9.168 1.00 36.41 107 ALA A C 1
ATOM 783 O O . ALA A 1 107 ? 52.597 -3.451 -8.355 1.00 36.41 107 ALA A O 1
ATOM 784 N N . THR A 1 108 ? 54.316 -4.001 -9.688 1.00 36.56 108 THR A N 1
ATOM 785 C CA . THR A 1 108 ? 55.180 -2.882 -9.272 1.00 36.56 108 THR A CA 1
ATOM 786 C C . THR A 1 108 ? 54.648 -1.520 -9.746 1.00 36.56 108 THR A C 1
ATOM 788 O O . THR A 1 108 ? 54.731 -0.530 -9.019 1.00 36.56 108 THR A O 1
ATOM 791 N N . ARG A 1 109 ? 54.040 -1.449 -10.939 1.00 44.84 109 ARG A N 1
ATOM 792 C CA . ARG A 1 109 ? 53.465 -0.200 -11.482 1.00 44.84 109 ARG A CA 1
ATOM 793 C C . ARG A 1 109 ? 52.121 0.170 -10.846 1.00 44.84 109 ARG A C 1
ATOM 795 O O . ARG A 1 109 ? 51.839 1.352 -10.667 1.00 44.84 109 ARG A O 1
ATOM 802 N N . VAL A 1 110 ? 51.341 -0.829 -10.422 1.00 38.91 110 VAL A N 1
ATOM 803 C CA . VAL A 1 110 ? 50.121 -0.629 -9.619 1.00 38.91 110 VAL A CA 1
ATOM 804 C C . VAL A 1 110 ? 50.463 -0.180 -8.195 1.00 38.91 110 VAL A C 1
ATOM 806 O O . VAL A 1 110 ? 49.806 0.714 -7.669 1.00 38.91 110 VAL A O 1
ATOM 809 N N . ALA A 1 111 ? 51.523 -0.725 -7.590 1.00 35.50 111 ALA A N 1
ATOM 810 C CA . ALA A 1 111 ? 51.953 -0.342 -6.243 1.00 35.50 111 ALA A CA 1
ATOM 811 C C . ALA A 1 111 ? 52.563 1.073 -6.160 1.00 35.50 111 ALA A C 1
ATOM 813 O O . ALA A 1 111 ? 52.546 1.680 -5.093 1.00 35.50 111 ALA A O 1
ATOM 814 N N . THR A 1 112 ? 53.086 1.610 -7.268 1.00 35.38 112 THR A N 1
ATOM 815 C CA . THR A 1 112 ? 53.728 2.939 -7.322 1.00 35.38 112 THR A CA 1
ATOM 816 C C . THR A 1 112 ? 52.863 4.031 -7.961 1.00 35.38 112 THR A C 1
ATOM 818 O O . THR A 1 112 ? 53.293 5.179 -8.043 1.00 35.38 112 THR A O 1
ATOM 821 N N . GLY A 1 113 ? 51.636 3.709 -8.392 1.00 30.39 113 GLY A N 1
ATOM 822 C CA . GLY A 1 113 ? 50.679 4.686 -8.926 1.00 30.39 113 GLY A CA 1
ATOM 823 C C . GLY A 1 113 ? 51.038 5.274 -10.298 1.00 30.39 113 GLY A C 1
ATOM 824 O O . GLY A 1 113 ? 50.537 6.341 -10.649 1.00 30.39 113 GLY A O 1
ATOM 825 N N . GLN A 1 114 ? 51.888 4.610 -11.088 1.00 30.70 114 GLN A N 1
ATOM 826 C CA . GLN A 1 114 ? 52.247 5.074 -12.434 1.00 30.70 114 GLN A CA 1
ATOM 827 C C . GLN A 1 114 ? 51.285 4.544 -13.516 1.00 30.70 114 GLN A C 1
ATOM 829 O O . GLN A 1 114 ? 50.888 3.380 -13.513 1.00 30.70 114 GLN A O 1
ATOM 834 N N . SER A 1 115 ? 50.934 5.413 -14.475 1.00 35.34 115 SER A N 1
ATOM 835 C CA . SER A 1 115 ? 50.076 5.100 -15.631 1.00 35.34 115 SER A CA 1
ATOM 836 C C . SER A 1 115 ? 50.682 4.029 -16.553 1.00 35.34 115 SER A C 1
ATOM 838 O O . SER A 1 115 ? 51.891 3.988 -16.776 1.00 35.34 115 SER A O 1
ATOM 840 N N . ILE A 1 116 ? 49.824 3.184 -17.140 1.00 37.50 116 ILE A N 1
ATOM 841 C CA . ILE A 1 116 ? 50.198 2.019 -17.966 1.00 37.50 116 ILE A CA 1
ATOM 842 C C . ILE A 1 116 ? 50.249 2.343 -19.483 1.00 37.50 116 ILE A C 1
ATOM 844 O O . ILE A 1 116 ? 50.313 1.435 -20.308 1.00 37.50 116 ILE A O 1
ATOM 848 N N . LEU A 1 117 ? 50.237 3.621 -19.890 1.00 29.45 117 LEU A N 1
ATOM 849 C CA . LEU A 1 117 ? 50.378 4.048 -21.298 1.00 29.45 117 LEU A CA 1
ATOM 850 C C . LEU A 1 117 ? 51.297 5.284 -21.432 1.00 29.45 117 LEU A C 1
ATOM 852 O O . LEU A 1 117 ? 51.147 6.211 -20.632 1.00 29.45 117 LEU A O 1
ATOM 856 N N . PRO A 1 118 ? 52.210 5.351 -22.431 1.00 25.20 118 PRO A N 1
ATOM 857 C CA . PRO A 1 118 ? 53.007 6.549 -22.698 1.00 25.20 118 PRO A CA 1
ATOM 858 C C . PRO A 1 118 ? 52.128 7.684 -23.239 1.00 25.20 118 PRO A C 1
ATOM 860 O O . PRO A 1 118 ? 51.318 7.479 -24.144 1.00 25.20 118 PRO A O 1
ATOM 863 N N . SER A 1 119 ? 52.320 8.886 -22.701 1.00 29.28 119 SER A N 1
ATOM 864 C CA . SER A 1 119 ? 51.714 10.133 -23.165 1.00 29.28 119 SER A CA 1
ATOM 865 C C . SER A 1 119 ? 52.247 10.527 -24.541 1.00 29.28 119 SER A C 1
ATOM 867 O O . SER A 1 119 ? 53.443 10.778 -24.673 1.00 29.28 119 SER A O 1
ATOM 869 N N . LEU A 1 120 ? 51.374 10.662 -25.538 1.00 23.66 120 LEU A N 1
ATOM 870 C CA . LEU A 1 120 ? 51.655 11.442 -26.741 1.00 23.66 120 LEU A CA 1
ATOM 871 C C . LEU A 1 120 ? 50.361 12.111 -27.230 1.00 23.66 120 LEU A C 1
ATOM 873 O O . LEU A 1 120 ? 49.418 11.422 -27.617 1.00 23.66 120 LEU A O 1
ATOM 877 N N . LEU A 1 121 ? 50.424 13.450 -27.264 1.00 24.69 121 LEU A N 1
ATOM 878 C CA . LEU A 1 121 ? 49.565 14.439 -27.936 1.00 24.69 121 LEU A CA 1
ATOM 879 C C . LEU A 1 121 ? 48.476 15.128 -27.085 1.00 24.69 121 LEU A C 1
ATOM 881 O O . LEU A 1 121 ? 47.420 14.571 -26.791 1.00 24.69 121 LEU A O 1
ATOM 885 N N . GLU A 1 122 ? 48.779 16.387 -26.751 1.00 23.44 122 GLU A N 1
ATOM 886 C CA . GLU A 1 122 ? 47.898 17.441 -26.231 1.00 23.44 122 GLU A CA 1
ATOM 887 C C . GLU A 1 122 ? 47.013 18.072 -27.335 1.00 23.44 122 GLU A C 1
ATOM 889 O O . GLU A 1 122 ? 47.519 18.393 -28.408 1.00 23.44 122 GLU A O 1
ATOM 894 N N . GLU A 1 123 ? 45.730 18.286 -26.974 1.00 26.47 123 GLU A N 1
ATOM 895 C CA . GLU A 1 123 ? 44.816 19.440 -27.236 1.00 26.47 123 GLU A CA 1
ATOM 896 C C . GLU A 1 123 ? 44.340 19.784 -28.681 1.00 26.47 123 GLU A C 1
ATOM 898 O O . GLU A 1 123 ? 45.057 19.487 -29.634 1.00 26.47 123 GLU A O 1
ATOM 903 N N . PRO A 1 124 ? 43.127 20.389 -28.908 1.00 27.42 124 PRO A N 1
ATOM 904 C CA . PRO A 1 124 ? 42.455 21.425 -28.084 1.00 27.42 124 PRO A CA 1
ATOM 905 C C . PRO A 1 124 ? 40.910 21.268 -27.877 1.00 27.42 124 PRO A C 1
ATOM 907 O O . PRO A 1 124 ? 40.313 20.294 -28.350 1.00 27.42 124 PRO A O 1
ATOM 910 N N . PRO A 1 125 ? 40.235 22.190 -27.142 1.00 30.83 125 PRO A N 1
ATOM 911 C CA . PRO A 1 125 ? 38.889 21.986 -26.607 1.00 30.83 125 PRO A CA 1
ATOM 912 C C . PRO A 1 125 ? 37.789 22.445 -27.575 1.00 30.83 125 PRO A C 1
ATOM 914 O O . PRO A 1 125 ? 37.905 23.482 -28.226 1.00 30.83 125 PRO A O 1
ATOM 917 N N . ILE A 1 126 ? 36.678 21.701 -27.624 1.00 24.00 126 ILE A N 1
ATOM 918 C CA . ILE A 1 126 ? 35.444 22.131 -28.295 1.00 24.00 126 ILE A CA 1
ATOM 919 C C . ILE A 1 126 ? 34.344 22.298 -27.250 1.00 24.00 126 ILE A C 1
ATOM 921 O O . ILE A 1 126 ? 34.160 21.474 -26.356 1.00 24.00 126 ILE A O 1
ATOM 925 N N . ALA A 1 127 ? 33.677 23.438 -27.378 1.00 21.41 127 ALA A N 1
ATOM 926 C CA . ALA A 1 127 ? 32.770 24.057 -26.440 1.00 21.41 127 ALA A CA 1
ATOM 927 C C . ALA A 1 127 ? 31.463 23.283 -26.193 1.00 21.41 127 ALA A C 1
ATOM 929 O O . ALA A 1 127 ? 30.950 22.585 -27.063 1.00 21.41 127 ALA A O 1
ATOM 930 N N . MET A 1 128 ? 30.963 23.502 -24.971 1.00 28.80 128 MET A N 1
ATOM 931 C CA . MET A 1 128 ? 29.600 23.373 -24.443 1.00 28.80 128 MET A CA 1
ATOM 932 C C . MET A 1 128 ? 28.505 22.992 -25.450 1.00 28.80 128 MET A C 1
ATOM 934 O O . MET A 1 128 ? 28.289 23.767 -26.363 1.00 28.80 128 MET A O 1
ATOM 938 N N . PHE A 1 129 ? 27.791 21.877 -25.219 1.00 25.45 129 PHE A N 1
ATOM 939 C CA . PHE A 1 129 ? 26.318 21.694 -25.236 1.00 25.45 129 PHE A CA 1
ATOM 940 C C . PHE A 1 129 ? 25.985 20.212 -24.927 1.00 25.45 129 PHE A C 1
ATOM 942 O O . PHE A 1 129 ? 26.694 19.327 -25.387 1.00 25.45 129 PHE A O 1
ATOM 949 N N . ALA A 1 130 ? 24.933 19.981 -24.122 1.00 28.50 130 ALA A N 1
ATOM 950 C CA . ALA A 1 130 ? 24.425 18.701 -23.584 1.00 28.50 130 ALA A CA 1
ATOM 951 C C . ALA A 1 130 ? 25.485 17.776 -22.942 1.00 28.50 130 ALA A C 1
ATOM 953 O O . ALA A 1 130 ? 26.248 17.092 -23.618 1.00 28.50 130 ALA A O 1
ATOM 954 N N . ALA A 1 131 ? 25.525 17.733 -21.606 1.00 27.97 131 ALA A N 1
ATOM 955 C CA . ALA A 1 131 ? 26.458 16.875 -20.882 1.00 27.97 131 ALA A CA 1
ATOM 956 C C . ALA A 1 131 ? 26.219 15.394 -21.233 1.00 27.97 131 ALA A C 1
ATOM 958 O O . ALA A 1 131 ? 25.236 14.791 -20.805 1.00 27.97 131 ALA A O 1
ATOM 959 N N . ALA A 1 132 ? 27.145 14.808 -21.998 1.00 32.94 132 ALA A N 1
ATOM 960 C CA . ALA A 1 132 ? 27.339 13.365 -22.042 1.00 32.94 132 ALA A CA 1
ATOM 961 C C . ALA A 1 132 ? 27.504 12.837 -20.601 1.00 32.94 132 ALA A C 1
ATOM 963 O O . ALA A 1 132 ? 27.985 13.594 -19.748 1.00 32.94 132 ALA A O 1
ATOM 964 N N . PRO A 1 133 ? 27.145 11.572 -20.304 1.00 38.50 133 PRO A N 1
ATOM 965 C CA . PRO A 1 133 ? 27.418 10.990 -18.993 1.00 38.50 133 PRO A CA 1
ATOM 966 C C . PRO A 1 133 ? 28.878 11.266 -18.613 1.00 38.50 133 PRO A C 1
ATOM 968 O O . PRO A 1 133 ? 29.804 10.993 -19.378 1.00 38.50 133 PRO A O 1
ATOM 971 N N . THR A 1 134 ? 29.072 11.890 -17.452 1.00 35.16 134 THR A N 1
ATOM 972 C CA . THR A 1 134 ? 30.343 12.496 -17.020 1.00 35.16 134 THR A CA 1
ATOM 973 C C . THR A 1 134 ? 31.427 11.468 -16.683 1.00 35.16 134 THR A C 1
ATOM 975 O O . THR A 1 134 ? 32.552 11.835 -16.352 1.00 35.16 134 THR A O 1
ATOM 978 N N . SER A 1 135 ? 31.123 10.173 -16.799 1.00 44.50 135 SER A N 1
ATOM 979 C CA . SER A 1 135 ? 32.041 9.060 -16.566 1.00 44.50 135 SER A CA 1
ATOM 980 C C . SER A 1 135 ? 31.874 7.974 -17.634 1.00 44.50 135 SER A C 1
ATOM 982 O O . SER A 1 135 ? 30.855 7.889 -18.312 1.00 44.50 135 SER A O 1
ATOM 984 N N . ALA A 1 136 ? 32.892 7.134 -17.823 1.00 45.88 136 ALA A N 1
ATOM 985 C CA . ALA A 1 136 ? 32.708 5.885 -18.555 1.00 45.88 136 ALA A CA 1
ATOM 986 C C . ALA A 1 136 ? 31.941 4.907 -17.652 1.00 45.88 136 ALA A C 1
ATOM 988 O O . ALA A 1 136 ? 32.333 4.716 -16.497 1.00 45.88 136 ALA A O 1
ATOM 989 N N . ARG A 1 137 ? 30.878 4.267 -18.165 1.00 52.19 137 ARG A N 1
ATOM 990 C CA . ARG A 1 137 ? 30.154 3.203 -17.448 1.00 52.19 137 ARG A CA 1
ATOM 991 C C . ARG A 1 137 ? 31.163 2.172 -16.942 1.00 52.19 137 ARG A C 1
ATOM 993 O O . ARG A 1 137 ? 31.967 1.653 -17.715 1.00 52.19 137 ARG A O 1
ATOM 1000 N N . GLN A 1 138 ? 31.149 1.895 -15.641 1.00 43.38 138 GLN A N 1
ATOM 1001 C CA . GLN A 1 138 ? 32.132 1.011 -15.018 1.00 43.38 138 GLN A CA 1
ATOM 1002 C C . GLN A 1 138 ? 32.097 -0.373 -15.694 1.00 43.38 138 GLN A C 1
ATOM 1004 O O . GLN A 1 138 ? 31.046 -1.007 -15.773 1.00 43.38 138 GLN A O 1
ATOM 1009 N N . GLY A 1 139 ? 33.235 -0.809 -16.245 1.00 43.00 139 GLY A N 1
ATOM 1010 C CA . GLY A 1 139 ? 33.349 -2.043 -17.040 1.00 43.00 139 GLY A CA 1
ATOM 1011 C C . GLY A 1 139 ? 33.128 -1.889 -18.555 1.00 43.00 139 GLY A C 1
ATOM 1012 O O . GLY A 1 139 ? 33.240 -2.878 -19.277 1.00 43.00 139 GLY A O 1
ATOM 1013 N N . VAL A 1 140 ? 32.864 -0.678 -19.060 1.00 46.78 140 VAL A N 1
ATOM 1014 C CA . VAL A 1 140 ? 32.666 -0.373 -20.487 1.00 46.78 140 VAL A CA 1
ATOM 1015 C C . VAL A 1 140 ? 33.794 0.527 -21.006 1.00 46.78 140 VAL A C 1
ATOM 1017 O O . VAL A 1 140 ? 33.923 1.683 -20.616 1.00 46.78 140 VAL A O 1
ATOM 1020 N N . GLY A 1 141 ? 34.638 -0.005 -21.897 1.00 46.88 141 GLY A N 1
ATOM 1021 C CA . GLY A 1 141 ? 35.684 0.768 -22.583 1.00 46.88 141 GLY A CA 1
ATOM 1022 C C . GLY A 1 141 ? 35.147 1.583 -23.769 1.00 46.88 141 GLY A C 1
ATOM 1023 O O . GLY A 1 141 ? 34.079 1.284 -24.299 1.00 46.88 141 GLY A O 1
ATOM 1024 N N . LYS A 1 142 ? 35.905 2.592 -24.234 1.00 46.28 142 LYS A N 1
ATOM 1025 C CA . LYS A 1 142 ? 35.562 3.375 -25.441 1.00 46.28 142 LYS A CA 1
ATOM 1026 C C . LYS A 1 142 ? 35.431 2.459 -26.669 1.00 46.28 142 LYS A C 1
ATOM 1028 O O . LYS A 1 142 ? 36.290 1.605 -26.898 1.00 46.28 142 LYS A O 1
ATOM 1033 N N . SER A 1 143 ? 34.392 2.661 -27.484 1.00 45.94 143 SER A N 1
ATOM 1034 C CA . SER A 1 143 ? 34.259 1.950 -28.762 1.00 45.94 143 SER A CA 1
ATOM 1035 C C . SER A 1 143 ? 35.354 2.393 -29.745 1.00 45.94 143 SER A C 1
ATOM 1037 O O . SER A 1 143 ? 35.665 3.580 -29.851 1.00 45.94 143 SER A O 1
ATOM 1039 N N . LYS A 1 144 ? 35.963 1.443 -30.465 1.00 51.75 144 LYS A N 1
ATOM 1040 C CA . LYS A 1 144 ? 36.843 1.737 -31.610 1.00 51.75 144 LYS A CA 1
ATOM 1041 C C . LYS A 1 144 ? 35.961 2.066 -32.820 1.00 51.75 144 LYS A C 1
ATOM 1043 O O . LYS A 1 144 ? 35.014 1.341 -33.091 1.00 51.75 144 LYS A O 1
ATOM 1048 N N . ASN A 1 145 ? 36.286 3.108 -33.587 1.00 59.84 145 ASN A N 1
ATOM 1049 C CA . ASN A 1 145 ? 35.376 3.619 -34.623 1.00 59.84 145 ASN A CA 1
ATOM 1050 C C . ASN A 1 145 ? 34.958 2.565 -35.669 1.00 59.84 145 ASN A C 1
ATOM 1052 O O . ASN A 1 145 ? 33.771 2.469 -35.970 1.00 59.84 145 ASN A O 1
ATOM 1056 N N . ARG A 1 146 ? 35.895 1.766 -36.207 1.00 63.78 146 ARG A N 1
ATOM 1057 C CA . ARG A 1 146 ? 35.631 0.680 -37.175 1.00 63.78 146 ARG A CA 1
ATOM 1058 C C . ARG A 1 146 ? 36.721 -0.394 -37.133 1.00 63.78 146 ARG A C 1
ATOM 1060 O O . ARG A 1 146 ? 37.866 -0.100 -36.789 1.00 63.78 146 ARG A O 1
ATOM 1067 N N . VAL A 1 147 ? 36.384 -1.623 -37.523 1.00 62.44 147 VAL A N 1
ATOM 1068 C CA . VAL A 1 147 ? 37.359 -2.685 -37.818 1.00 62.44 147 VAL A CA 1
ATOM 1069 C C . VAL A 1 147 ? 37.991 -2.392 -39.181 1.00 62.44 147 VAL A C 1
ATOM 1071 O O . VAL A 1 147 ? 37.292 -2.341 -40.191 1.00 62.44 147 VAL A O 1
ATOM 1074 N N . GLY A 1 148 ? 39.311 -2.192 -39.215 1.00 53.28 148 GLY A N 1
ATOM 1075 C CA . GLY A 1 148 ? 40.026 -1.703 -40.404 1.00 53.28 148 GLY A CA 1
ATOM 1076 C C . GLY A 1 148 ? 39.940 -2.596 -41.648 1.00 53.28 148 GLY A C 1
ATOM 1077 O O . GLY A 1 148 ? 40.085 -2.094 -42.753 1.00 53.28 148 GLY A O 1
ATOM 1078 N N . THR A 1 149 ? 39.671 -3.895 -41.493 1.00 59.00 149 THR A N 1
ATOM 1079 C CA . THR A 1 149 ? 39.596 -4.855 -42.609 1.00 59.00 149 THR A CA 1
ATOM 1080 C C . THR A 1 149 ? 38.194 -5.029 -43.189 1.00 59.00 149 THR A C 1
ATOM 1082 O O . THR A 1 149 ? 38.068 -5.369 -44.360 1.00 59.00 149 THR A O 1
ATOM 1085 N N . THR A 1 150 ? 37.139 -4.806 -42.400 1.00 61.50 150 THR A N 1
ATOM 1086 C CA . THR A 1 150 ? 35.745 -5.071 -42.807 1.00 61.50 150 THR A CA 1
ATOM 1087 C C . THR A 1 150 ? 34.875 -3.818 -42.868 1.00 61.50 150 THR A C 1
ATOM 1089 O O . THR A 1 150 ? 33.751 -3.886 -43.350 1.00 61.50 150 THR A O 1
ATOM 1092 N N . GLY A 1 151 ? 35.339 -2.678 -42.345 1.00 71.50 151 GLY A N 1
ATOM 1093 C CA . GLY A 1 151 ? 34.535 -1.454 -42.230 1.00 71.50 151 GLY A CA 1
ATOM 1094 C C . GLY A 1 151 ? 33.431 -1.520 -41.164 1.00 71.50 151 GLY A C 1
ATOM 1095 O O . GLY A 1 151 ? 32.819 -0.496 -40.865 1.00 71.50 151 GLY A O 1
ATOM 1096 N N . GLN A 1 152 ? 33.217 -2.685 -40.543 1.00 83.88 152 GLN A N 1
ATOM 1097 C CA . GLN A 1 152 ? 32.225 -2.923 -39.495 1.00 83.88 152 GLN A CA 1
ATOM 1098 C C . GLN A 1 152 ? 32.457 -1.994 -38.297 1.00 83.88 152 GLN A C 1
ATOM 1100 O O . GLN A 1 152 ? 33.573 -1.890 -37.776 1.00 83.88 152 GLN A O 1
ATOM 1105 N N . TYR A 1 153 ? 31.391 -1.356 -37.819 1.00 85.00 153 TYR A N 1
ATOM 1106 C CA . TYR A 1 153 ? 31.429 -0.590 -36.575 1.00 85.00 153 TYR A CA 1
ATOM 1107 C C . TYR A 1 153 ? 31.597 -1.534 -35.377 1.00 85.00 153 TYR A C 1
ATOM 1109 O O . TYR A 1 153 ? 30.878 -2.531 -35.251 1.00 85.00 153 TYR A O 1
ATOM 1117 N N . VAL A 1 154 ? 32.554 -1.238 -34.493 1.00 84.12 154 VAL A N 1
ATOM 1118 C CA . VAL A 1 154 ? 32.854 -2.107 -33.345 1.00 84.12 154 VAL A CA 1
ATOM 1119 C C . VAL A 1 154 ? 31.690 -2.087 -32.365 1.00 84.12 154 VAL A C 1
ATOM 1121 O O . VAL A 1 154 ? 31.214 -1.027 -31.965 1.00 84.12 154 VAL A O 1
ATOM 1124 N N . GLY A 1 155 ? 31.232 -3.283 -31.999 1.00 85.50 155 GLY A N 1
ATOM 1125 C CA . GLY A 1 155 ? 30.069 -3.464 -31.141 1.00 85.50 155 GLY A CA 1
ATOM 1126 C C . GLY A 1 155 ? 28.730 -3.339 -31.862 1.00 85.50 155 GLY A C 1
ATOM 1127 O O . GLY A 1 155 ? 27.743 -3.711 -31.262 1.00 85.50 155 GLY A O 1
ATOM 1128 N N . ALA A 1 156 ? 28.656 -2.887 -33.118 1.00 89.38 156 ALA A N 1
ATOM 1129 C CA . ALA A 1 156 ? 27.382 -2.755 -33.829 1.00 89.38 156 ALA A CA 1
ATOM 1130 C C . ALA A 1 156 ? 26.768 -4.115 -34.225 1.00 89.38 156 ALA A C 1
ATOM 1132 O O . ALA A 1 156 ? 27.496 -5.111 -34.309 1.00 89.38 156 ALA A O 1
ATOM 1133 N N . PRO A 1 157 ? 25.459 -4.167 -34.548 1.00 90.31 157 PRO A N 1
ATOM 1134 C CA . PRO A 1 157 ? 24.851 -5.335 -35.180 1.00 90.31 157 PRO A CA 1
ATOM 1135 C C . PRO A 1 157 ? 25.607 -5.776 -36.440 1.00 90.31 157 PRO A C 1
ATOM 1137 O O . PRO A 1 157 ? 26.241 -4.969 -37.132 1.00 90.31 157 PRO A O 1
ATOM 1140 N N . GLN A 1 158 ? 25.528 -7.069 -36.756 1.00 87.50 158 GLN A N 1
ATOM 1141 C CA . GLN A 1 158 ? 26.200 -7.632 -37.925 1.00 87.50 158 GLN A CA 1
ATOM 1142 C C . GLN A 1 158 ? 25.745 -6.930 -39.215 1.00 87.50 158 GLN A C 1
ATOM 1144 O O . GLN A 1 158 ? 24.550 -6.780 -39.467 1.00 87.50 158 GLN A O 1
ATOM 1149 N N . GLY A 1 159 ? 26.708 -6.514 -40.043 1.00 85.62 159 GLY A N 1
ATOM 1150 C CA . GLY A 1 159 ? 26.454 -5.907 -41.351 1.00 85.62 159 GLY A CA 1
ATOM 1151 C C . GLY A 1 159 ? 26.338 -4.382 -41.341 1.00 85.62 159 GLY A C 1
ATOM 1152 O O . GLY A 1 159 ? 26.150 -3.797 -42.407 1.00 85.62 159 GLY A O 1
ATOM 1153 N N . ILE A 1 160 ? 26.475 -3.729 -40.182 1.00 89.06 160 ILE A N 1
ATOM 1154 C CA . ILE A 1 160 ? 26.599 -2.269 -40.077 1.00 89.06 160 ILE A CA 1
ATOM 1155 C C . ILE A 1 160 ? 28.060 -1.880 -40.359 1.00 89.06 160 ILE A C 1
ATOM 1157 O O . ILE A 1 160 ? 28.886 -1.773 -39.453 1.00 89.06 160 ILE A O 1
ATOM 1161 N N . ASP A 1 161 ? 28.373 -1.670 -41.637 1.00 88.88 161 ASP A N 1
ATOM 1162 C CA . ASP A 1 161 ? 29.721 -1.393 -42.168 1.00 88.88 161 ASP A CA 1
ATOM 1163 C C . ASP A 1 161 ? 29.835 -0.047 -42.918 1.00 88.88 161 ASP A C 1
ATOM 1165 O O . ASP A 1 161 ? 30.916 0.336 -43.366 1.00 88.88 161 ASP A O 1
ATOM 1169 N N . SER A 1 162 ? 28.736 0.709 -43.033 1.00 86.06 162 SER A N 1
ATOM 1170 C CA . SER A 1 162 ? 28.695 1.991 -43.744 1.00 86.06 162 SER A CA 1
ATOM 1171 C C . SER A 1 162 ? 27.853 3.051 -43.019 1.00 86.06 162 SER A C 1
ATOM 1173 O O . SER A 1 162 ? 26.936 2.704 -42.264 1.00 86.06 162 SER A O 1
ATOM 1175 N N . PRO A 1 163 ? 28.110 4.357 -43.247 1.00 85.62 163 PRO A N 1
ATOM 1176 C CA . PRO A 1 163 ? 27.278 5.435 -42.707 1.00 85.62 163 PRO A CA 1
ATOM 1177 C C . PRO A 1 163 ? 25.796 5.312 -43.081 1.00 85.62 163 PRO A C 1
ATOM 1179 O O . PRO A 1 163 ? 24.932 5.594 -42.257 1.00 85.62 163 PRO A O 1
ATOM 1182 N N . GLN A 1 164 ? 25.493 4.858 -44.301 1.00 88.00 164 GLN A N 1
ATOM 1183 C CA . GLN A 1 164 ? 24.123 4.694 -44.792 1.00 88.00 164 GLN A CA 1
ATOM 1184 C C . GLN A 1 164 ? 23.385 3.604 -44.013 1.00 88.00 164 GLN A C 1
ATOM 1186 O O . GLN A 1 164 ? 22.245 3.806 -43.598 1.00 88.00 164 GLN A O 1
ATOM 1191 N N . LYS A 1 165 ? 24.044 2.467 -43.751 1.00 90.81 165 LYS A N 1
ATOM 1192 C CA . LYS A 1 165 ? 23.462 1.390 -42.940 1.00 90.81 165 LYS A CA 1
ATOM 1193 C C . LYS A 1 165 ? 23.302 1.802 -41.478 1.00 90.81 165 LYS A C 1
ATOM 1195 O O . LYS A 1 165 ? 22.289 1.474 -40.867 1.00 90.81 165 LYS A O 1
ATOM 1200 N N . LEU A 1 166 ? 24.248 2.574 -40.934 1.00 90.69 166 LEU A N 1
ATOM 1201 C CA . LEU A 1 166 ? 24.125 3.142 -39.591 1.00 90.69 166 LEU A CA 1
ATOM 1202 C C . LEU A 1 166 ? 22.929 4.104 -39.489 1.00 90.69 166 LEU A C 1
ATOM 1204 O O . LEU A 1 166 ? 22.160 4.032 -38.534 1.00 90.69 166 LEU A O 1
ATOM 1208 N N . ALA A 1 167 ? 22.733 4.968 -40.489 1.00 89.75 167 ALA A N 1
ATOM 1209 C CA . ALA A 1 167 ? 21.580 5.863 -40.557 1.00 89.75 167 ALA A CA 1
ATOM 1210 C C . ALA A 1 167 ? 20.257 5.086 -40.672 1.00 89.75 167 ALA A C 1
ATOM 1212 O O . ALA A 1 167 ? 19.301 5.403 -39.967 1.00 89.75 167 ALA A O 1
ATOM 1213 N N . ALA A 1 168 ? 20.212 4.030 -41.491 1.00 92.69 168 ALA A N 1
ATOM 1214 C CA . ALA A 1 168 ? 19.040 3.163 -41.612 1.00 92.69 168 ALA A CA 1
ATOM 1215 C C . ALA A 1 168 ? 18.709 2.437 -40.295 1.00 92.69 168 ALA A C 1
ATOM 1217 O O . ALA A 1 168 ? 17.542 2.342 -39.919 1.00 92.69 168 ALA A O 1
ATOM 1218 N N . MET A 1 169 ? 19.727 1.974 -39.561 1.00 94.69 169 MET A N 1
ATOM 1219 C CA . MET A 1 169 ? 19.562 1.380 -38.231 1.00 94.69 169 MET A CA 1
ATOM 1220 C C . MET A 1 169 ? 18.938 2.381 -37.248 1.00 94.69 169 MET A C 1
ATOM 1222 O O . MET A 1 169 ? 17.952 2.049 -36.594 1.00 94.69 169 MET A O 1
ATOM 1226 N N . ARG A 1 170 ? 19.449 3.620 -37.190 1.00 94.25 170 ARG A N 1
ATOM 1227 C CA . ARG A 1 170 ? 18.864 4.685 -36.352 1.00 94.25 170 ARG A CA 1
ATOM 1228 C C . ARG A 1 170 ? 17.422 4.994 -36.749 1.00 94.25 170 ARG A C 1
ATOM 1230 O O . ARG A 1 170 ? 16.566 5.101 -35.881 1.00 94.25 170 ARG A O 1
ATOM 1237 N N . ALA A 1 171 ? 17.131 5.080 -38.048 1.00 93.88 171 ALA A N 1
ATOM 1238 C CA . ALA A 1 171 ? 15.776 5.319 -38.540 1.00 93.88 171 ALA A CA 1
ATOM 1239 C C . ALA A 1 171 ? 14.800 4.202 -38.139 1.00 93.88 171 ALA A C 1
ATOM 1241 O O . ALA A 1 171 ? 13.664 4.487 -37.768 1.00 93.88 171 ALA A O 1
ATOM 1242 N N . ASN A 1 172 ? 15.236 2.940 -38.171 1.00 93.31 172 ASN A N 1
ATOM 1243 C CA . ASN A 1 172 ? 14.421 1.822 -37.699 1.00 93.31 172 ASN A CA 1
ATOM 1244 C C . ASN A 1 172 ? 14.208 1.871 -36.183 1.00 93.31 172 ASN A C 1
ATOM 1246 O O . ASN A 1 172 ? 13.079 1.704 -35.741 1.00 93.31 172 ASN A O 1
ATOM 1250 N N . TYR A 1 173 ? 15.241 2.196 -35.404 1.00 94.50 173 TYR A N 1
ATOM 1251 C CA . TYR A 1 173 ? 15.094 2.405 -33.963 1.00 94.50 173 TYR A CA 1
ATOM 1252 C C . TYR A 1 173 ? 14.097 3.534 -33.647 1.00 94.50 173 TYR A C 1
ATOM 1254 O O . TYR A 1 173 ? 13.239 3.388 -32.784 1.00 94.50 173 TYR A O 1
ATOM 1262 N N . MET A 1 174 ? 14.145 4.651 -34.380 1.00 94.88 174 MET A N 1
ATOM 1263 C CA . MET A 1 174 ? 13.199 5.759 -34.195 1.00 94.88 174 MET A CA 1
ATOM 1264 C C . MET A 1 174 ? 11.751 5.391 -34.557 1.00 94.88 174 MET A C 1
ATOM 1266 O O . MET A 1 174 ? 10.826 5.972 -33.995 1.00 94.88 174 MET A O 1
ATOM 1270 N N . LYS A 1 175 ? 11.517 4.416 -35.450 1.00 94.38 175 LYS A N 1
ATOM 1271 C CA . LYS A 1 175 ? 10.159 3.879 -35.665 1.00 94.38 175 LYS A CA 1
ATOM 1272 C C . LYS A 1 175 ? 9.632 3.206 -34.401 1.00 94.38 175 LYS A C 1
ATOM 1274 O O . LYS A 1 175 ? 8.466 3.395 -34.076 1.00 94.38 175 LYS A O 1
ATOM 1279 N N . ASP A 1 176 ? 10.489 2.492 -33.678 1.00 94.31 176 ASP A N 1
ATOM 1280 C CA . ASP A 1 176 ? 10.131 1.852 -32.410 1.00 94.31 176 ASP A CA 1
ATOM 1281 C C . ASP A 1 176 ? 9.841 2.904 -31.345 1.00 94.31 176 ASP A C 1
ATOM 1283 O O . ASP A 1 176 ? 8.815 2.826 -30.681 1.00 94.31 176 ASP A O 1
ATOM 1287 N N . VAL A 1 177 ? 10.680 3.940 -31.251 1.00 95.06 177 VAL A N 1
ATOM 1288 C CA . VAL A 1 177 ? 10.430 5.088 -30.364 1.00 95.06 177 VAL A CA 1
ATOM 1289 C C . VAL A 1 177 ? 9.058 5.707 -30.639 1.00 95.06 177 VAL A C 1
ATOM 1291 O O . VAL A 1 177 ? 8.271 5.887 -29.716 1.00 95.06 177 VAL A O 1
ATOM 1294 N N . ASN A 1 178 ? 8.737 5.988 -31.904 1.00 93.94 178 ASN A N 1
ATOM 1295 C CA . ASN A 1 178 ? 7.444 6.571 -32.270 1.00 93.94 178 ASN A CA 1
ATOM 1296 C C . ASN A 1 178 ? 6.273 5.616 -31.984 1.00 93.94 178 ASN A C 1
ATOM 1298 O O . ASN A 1 178 ? 5.218 6.061 -31.542 1.00 93.94 178 ASN A O 1
ATOM 1302 N N . GLN A 1 179 ? 6.454 4.310 -32.200 1.00 93.94 179 GLN A N 1
ATOM 1303 C CA . GLN A 1 179 ? 5.437 3.294 -31.921 1.00 93.94 179 GLN A CA 1
ATOM 1304 C C . GLN A 1 179 ? 5.137 3.159 -30.421 1.00 93.94 179 GLN A C 1
ATOM 1306 O O . GLN A 1 179 ? 3.993 2.900 -30.052 1.00 93.94 179 GLN A O 1
ATOM 1311 N N . GLY A 1 180 ? 6.154 3.299 -29.568 1.00 94.38 180 GLY A N 1
ATOM 1312 C CA . GLY A 1 180 ? 6.042 3.163 -28.116 1.00 94.38 180 GLY A CA 1
ATOM 1313 C C . GLY A 1 180 ? 6.029 4.481 -27.357 1.00 94.38 180 GLY A C 1
ATOM 1314 O O . GLY A 1 180 ? 6.275 4.481 -26.155 1.00 94.38 180 GLY A O 1
ATOM 1315 N N . ILE A 1 181 ? 5.746 5.597 -28.030 1.00 94.94 181 ILE A N 1
ATOM 1316 C CA . ILE A 1 181 ? 5.863 6.941 -27.455 1.00 94.94 181 ILE A CA 1
ATOM 1317 C C . ILE A 1 181 ? 5.032 7.154 -26.186 1.00 94.94 181 ILE A C 1
ATOM 1319 O O . ILE A 1 181 ? 5.442 7.909 -25.310 1.00 94.94 181 ILE A O 1
ATOM 1323 N N . ALA A 1 182 ? 3.905 6.451 -26.053 1.00 93.62 182 ALA A N 1
ATOM 1324 C CA . ALA A 1 182 ? 3.072 6.489 -24.854 1.00 93.62 182 ALA A CA 1
ATOM 1325 C C . ALA A 1 182 ? 3.808 5.988 -23.597 1.00 93.62 182 ALA A C 1
ATOM 1327 O O . ALA A 1 182 ? 3.495 6.427 -22.501 1.00 93.62 182 ALA A O 1
ATOM 1328 N N . GLY A 1 183 ? 4.806 5.111 -23.747 1.00 93.44 183 GLY A N 1
ATOM 1329 C CA . GLY A 1 183 ? 5.622 4.599 -22.644 1.00 93.44 183 GLY A CA 1
ATOM 1330 C C . GLY A 1 183 ? 6.896 5.398 -22.374 1.00 93.44 183 GLY A C 1
ATOM 1331 O O . GLY A 1 183 ? 7.758 4.921 -21.641 1.00 93.44 183 GLY A O 1
ATOM 1332 N N . ARG A 1 184 ? 7.080 6.573 -22.993 1.00 94.50 184 ARG A N 1
ATOM 1333 C CA . ARG A 1 184 ? 8.332 7.338 -22.869 1.00 94.50 184 ARG A CA 1
ATOM 1334 C C . ARG A 1 184 ? 8.621 7.743 -21.413 1.00 94.50 184 ARG A C 1
ATOM 1336 O O . ARG A 1 184 ? 9.770 7.691 -21.000 1.00 94.50 184 ARG A O 1
ATOM 1343 N N . ASP A 1 185 ? 7.598 8.103 -20.640 1.00 94.31 185 ASP A N 1
ATOM 1344 C CA . ASP A 1 185 ? 7.758 8.659 -19.288 1.00 94.31 185 ASP A CA 1
ATOM 1345 C C . ASP A 1 185 ? 7.735 7.552 -18.203 1.00 94.31 185 ASP A C 1
ATOM 1347 O O . ASP A 1 185 ? 7.733 7.833 -17.011 1.00 94.31 185 ASP A O 1
ATOM 1351 N N . TRP A 1 186 ? 7.820 6.270 -18.598 1.00 94.81 186 TRP A N 1
ATOM 1352 C CA . TRP A 1 186 ? 7.684 5.112 -17.700 1.00 94.81 186 TRP A CA 1
ATOM 1353 C C . TRP A 1 186 ? 8.610 5.142 -16.475 1.00 94.81 186 TRP A C 1
ATOM 1355 O O . TRP A 1 186 ? 8.189 4.774 -15.381 1.00 94.81 186 TRP A O 1
ATOM 1365 N N . TYR A 1 187 ? 9.875 5.557 -16.632 1.00 94.81 187 TYR A N 1
ATOM 1366 C CA . TYR A 1 187 ? 10.801 5.665 -15.494 1.00 94.81 187 TYR A CA 1
ATOM 1367 C C . TYR A 1 187 ? 10.442 6.817 -14.559 1.00 94.81 187 TYR A C 1
ATOM 1369 O O . TYR A 1 187 ? 10.553 6.654 -13.344 1.00 94.81 187 TYR A O 1
ATOM 1377 N N . ASP A 1 188 ? 9.990 7.942 -15.111 1.00 94.88 188 ASP A N 1
ATOM 1378 C CA . ASP A 1 188 ? 9.574 9.105 -14.333 1.00 94.88 188 ASP A CA 1
ATOM 1379 C C . ASP A 1 188 ? 8.324 8.737 -13.517 1.00 94.88 188 ASP A C 1
ATOM 1381 O O . ASP A 1 188 ? 8.344 8.831 -12.291 1.00 94.88 188 ASP A O 1
ATOM 1385 N N . ASP A 1 189 ? 7.307 8.151 -14.154 1.00 96.31 189 ASP A N 1
ATOM 1386 C CA . ASP A 1 189 ? 6.068 7.713 -13.497 1.00 96.31 189 ASP A CA 1
ATOM 1387 C C . ASP A 1 189 ? 6.305 6.596 -12.464 1.00 96.31 189 ASP A C 1
ATOM 1389 O O . ASP A 1 189 ? 5.768 6.622 -11.352 1.00 96.31 189 ASP A O 1
ATOM 1393 N N . ALA A 1 190 ? 7.157 5.615 -12.784 1.00 96.88 190 ALA A N 1
ATOM 1394 C CA . ALA A 1 190 ? 7.526 4.558 -11.847 1.00 96.88 190 ALA A CA 1
ATOM 1395 C C . ALA A 1 190 ? 8.298 5.100 -10.637 1.00 96.88 190 ALA A C 1
ATOM 1397 O O . ALA A 1 190 ? 8.026 4.684 -9.509 1.00 96.88 190 ALA A O 1
ATOM 1398 N N . SER A 1 191 ? 9.255 6.006 -10.856 1.00 97.31 191 SER A N 1
ATOM 1399 C CA . SER A 1 191 ? 10.058 6.593 -9.780 1.00 97.31 191 SER A CA 1
ATOM 1400 C C . SER A 1 191 ? 9.229 7.516 -8.890 1.00 97.31 191 SER A C 1
ATOM 1402 O O . SER A 1 191 ? 9.323 7.421 -7.666 1.00 97.31 191 SER A O 1
ATOM 1404 N N . LYS A 1 192 ? 8.341 8.321 -9.477 1.00 97.38 192 LYS A N 1
ATOM 1405 C CA . LYS A 1 192 ? 7.377 9.137 -8.745 1.00 97.38 192 LYS A CA 1
ATOM 1406 C C . LYS A 1 192 ? 6.461 8.275 -7.885 1.00 97.38 192 LYS A C 1
ATOM 1408 O O . LYS A 1 192 ? 6.321 8.526 -6.696 1.00 97.38 192 LYS A O 1
ATOM 1413 N N . TRP A 1 193 ? 5.911 7.197 -8.437 1.00 97.88 193 TRP A N 1
ATOM 1414 C CA . TRP A 1 193 ? 5.093 6.286 -7.641 1.00 97.88 193 TRP A CA 1
ATOM 1415 C C . TRP A 1 193 ? 5.884 5.654 -6.482 1.00 97.88 193 TRP A C 1
ATOM 1417 O O . TRP A 1 193 ? 5.398 5.622 -5.353 1.00 97.88 193 TRP A O 1
ATOM 1427 N N . ILE A 1 194 ? 7.126 5.201 -6.713 1.00 98.12 194 ILE A N 1
ATOM 1428 C CA . ILE A 1 194 ? 7.983 4.668 -5.637 1.00 98.12 194 ILE A CA 1
ATOM 1429 C C . ILE A 1 194 ? 8.224 5.735 -4.560 1.00 98.12 194 ILE A C 1
ATOM 1431 O O . ILE A 1 194 ? 8.121 5.425 -3.372 1.00 98.12 194 ILE A O 1
ATOM 1435 N N . SER A 1 195 ? 8.540 6.974 -4.949 1.00 96.31 195 SER A N 1
ATOM 1436 C CA . SER A 1 195 ? 8.775 8.073 -4.007 1.00 96.31 195 SER A CA 1
ATOM 1437 C C . SER A 1 195 ? 7.508 8.466 -3.247 1.00 96.31 195 SER A C 1
ATOM 1439 O O . SER A 1 195 ? 7.604 8.889 -2.098 1.00 96.31 195 SER A O 1
ATOM 1441 N N . GLU A 1 196 ? 6.329 8.268 -3.832 1.00 96.75 196 GLU A N 1
ATOM 1442 C CA . GLU A 1 196 ? 5.048 8.494 -3.174 1.00 96.75 196 GLU A CA 1
ATOM 1443 C C . GLU A 1 196 ? 4.750 7.415 -2.137 1.00 96.75 196 GLU A C 1
ATOM 1445 O O . GLU A 1 196 ? 4.359 7.784 -1.038 1.00 96.75 196 GLU A O 1
ATOM 1450 N N . VAL A 1 197 ? 4.978 6.123 -2.425 1.00 98.00 197 VAL A N 1
ATOM 1451 C CA . VAL A 1 197 ? 4.526 5.016 -1.551 1.00 98.00 197 VAL A CA 1
ATOM 1452 C C . VAL A 1 197 ? 5.576 4.474 -0.575 1.00 98.00 197 VAL A C 1
ATOM 1454 O O . VAL A 1 197 ? 5.222 3.910 0.466 1.00 98.00 197 VAL A O 1
ATOM 1457 N N . ALA A 1 198 ? 6.872 4.616 -0.874 1.00 96.88 198 ALA A N 1
ATOM 1458 C CA . ALA A 1 198 ? 7.948 4.008 -0.088 1.00 96.88 198 ALA A CA 1
ATOM 1459 C C . ALA A 1 198 ? 8.124 4.676 1.288 1.00 96.88 198 ALA A C 1
ATOM 1461 O O . ALA A 1 198 ? 8.085 5.910 1.365 1.00 96.88 198 ALA A O 1
ATOM 1462 N N . PRO A 1 199 ? 8.374 3.914 2.378 1.00 91.94 199 PRO A N 1
ATOM 1463 C CA . PRO A 1 199 ? 8.719 4.465 3.692 1.00 91.94 199 PRO A CA 1
ATOM 1464 C C . PRO A 1 199 ? 9.797 5.553 3.623 1.00 91.94 199 PRO A C 1
ATOM 1466 O O . PRO A 1 199 ? 10.587 5.619 2.678 1.00 91.94 199 PRO A O 1
ATOM 1469 N N . GLU A 1 200 ? 9.804 6.449 4.607 1.00 87.00 200 GLU A N 1
ATOM 1470 C CA . GLU A 1 200 ? 10.721 7.591 4.615 1.00 87.00 200 GLU A CA 1
ATOM 1471 C C . GLU A 1 200 ? 12.181 7.130 4.489 1.00 87.00 200 GLU A C 1
ATOM 1473 O O . GLU A 1 200 ? 12.598 6.192 5.163 1.00 87.00 200 GLU A O 1
ATOM 1478 N N . ASN A 1 201 ? 12.946 7.764 3.594 1.00 89.06 201 ASN A N 1
ATOM 1479 C CA . ASN A 1 201 ? 14.344 7.424 3.290 1.00 89.06 201 ASN A CA 1
ATOM 1480 C C . ASN A 1 201 ? 14.574 5.996 2.755 1.00 89.06 201 ASN A C 1
ATOM 1482 O O . ASN A 1 201 ? 15.694 5.485 2.805 1.00 89.06 201 ASN A O 1
ATOM 1486 N N . ARG A 1 202 ? 13.538 5.333 2.220 1.00 93.25 202 ARG A N 1
ATOM 1487 C CA . ARG A 1 202 ? 13.627 3.942 1.737 1.00 93.25 202 ARG A CA 1
ATOM 1488 C C . ARG A 1 202 ? 13.433 3.786 0.233 1.00 93.25 202 ARG A C 1
ATOM 1490 O O . ARG A 1 202 ? 13.624 2.681 -0.263 1.00 93.25 202 ARG A O 1
ATOM 1497 N N . SER A 1 203 ? 13.145 4.858 -0.508 1.00 95.38 203 SER A N 1
ATOM 1498 C CA . SER A 1 203 ? 12.902 4.812 -1.961 1.00 95.38 203 SER A CA 1
ATOM 1499 C C . SER A 1 203 ? 14.009 4.085 -2.732 1.00 95.38 203 SER A C 1
ATOM 1501 O O . SER A 1 203 ? 13.710 3.232 -3.565 1.00 95.38 203 SER A O 1
ATOM 1503 N N . GLN A 1 204 ? 15.286 4.322 -2.393 1.00 94.44 204 GLN A N 1
ATOM 1504 C CA . GLN A 1 204 ? 16.402 3.619 -3.037 1.00 94.44 204 GLN A CA 1
ATOM 1505 C C . GLN A 1 204 ? 16.410 2.116 -2.734 1.00 94.44 204 GLN A C 1
ATOM 1507 O O . GLN A 1 204 ? 16.562 1.316 -3.650 1.00 94.44 204 GLN A O 1
ATOM 1512 N N . ALA A 1 205 ? 16.189 1.721 -1.478 1.00 94.25 205 ALA A N 1
ATOM 1513 C CA . ALA A 1 205 ? 16.109 0.311 -1.097 1.00 94.25 205 ALA A CA 1
ATOM 1514 C C . ALA A 1 205 ? 14.969 -0.413 -1.836 1.00 94.25 205 ALA A C 1
ATOM 1516 O O . ALA A 1 205 ? 15.127 -1.565 -2.243 1.00 94.25 205 ALA A O 1
ATOM 1517 N N . ILE A 1 206 ? 13.839 0.272 -2.054 1.00 95.69 206 ILE A N 1
ATOM 1518 C CA . ILE A 1 206 ? 12.712 -0.255 -2.833 1.00 95.69 206 ILE A CA 1
ATOM 1519 C C . ILE A 1 206 ? 13.079 -0.385 -4.317 1.00 95.69 206 ILE A C 1
ATOM 1521 O O . ILE A 1 206 ? 12.848 -1.442 -4.905 1.00 95.69 206 ILE A O 1
ATOM 1525 N N . ALA A 1 207 ? 13.691 0.640 -4.917 1.00 95.50 207 ALA A N 1
ATOM 1526 C CA . ALA A 1 207 ? 14.156 0.593 -6.304 1.00 95.50 207 ALA A CA 1
ATOM 1527 C C . ALA A 1 207 ? 15.176 -0.537 -6.538 1.00 95.50 207 ALA A C 1
ATOM 1529 O O . ALA A 1 207 ? 15.073 -1.275 -7.521 1.00 95.50 207 ALA A O 1
ATOM 1530 N N . ASP A 1 208 ? 16.109 -0.726 -5.604 1.00 93.38 208 ASP A N 1
ATOM 1531 C CA . ASP A 1 208 ? 17.112 -1.789 -5.647 1.00 93.38 208 ASP A CA 1
ATOM 1532 C C . ASP A 1 208 ? 16.459 -3.177 -5.515 1.00 93.38 208 ASP A C 1
ATOM 1534 O O . ASP A 1 208 ? 16.738 -4.069 -6.323 1.00 93.38 208 ASP A O 1
ATOM 1538 N N . ALA A 1 209 ? 15.525 -3.355 -4.570 1.00 94.44 209 ALA A N 1
ATOM 1539 C CA . ALA A 1 209 ? 14.766 -4.598 -4.400 1.00 94.44 209 ALA A CA 1
ATOM 1540 C C . ALA A 1 209 ? 13.975 -4.970 -5.669 1.00 94.44 209 ALA A C 1
ATOM 1542 O O . ALA A 1 209 ? 14.056 -6.106 -6.145 1.00 94.44 209 ALA A O 1
ATOM 1543 N N . ILE A 1 210 ? 13.278 -3.999 -6.267 1.00 95.31 210 ILE A N 1
ATOM 1544 C CA . ILE A 1 210 ? 12.575 -4.149 -7.550 1.00 95.31 210 ILE A CA 1
ATOM 1545 C C . ILE A 1 210 ? 13.563 -4.492 -8.681 1.00 95.31 210 ILE A C 1
ATOM 1547 O O . ILE A 1 210 ? 13.264 -5.305 -9.566 1.00 95.31 210 ILE A O 1
ATOM 1551 N N . GLY A 1 211 ? 14.754 -3.891 -8.668 1.00 92.31 211 GLY A N 1
ATOM 1552 C CA . GLY A 1 211 ? 15.803 -4.143 -9.649 1.00 92.31 211 GLY A CA 1
ATOM 1553 C C . GLY A 1 211 ? 16.329 -5.576 -9.626 1.00 92.31 211 GLY A C 1
ATOM 1554 O O . GLY A 1 211 ? 16.550 -6.158 -10.695 1.00 92.31 211 GLY A O 1
ATOM 1555 N N . VAL A 1 212 ? 16.455 -6.189 -8.444 1.00 91.38 212 VAL A N 1
ATOM 1556 C CA . VAL A 1 212 ? 16.934 -7.574 -8.289 1.00 91.38 212 VAL A CA 1
ATOM 1557 C C . VAL A 1 212 ? 16.042 -8.585 -9.024 1.00 91.38 212 VAL A C 1
ATOM 1559 O O . VAL A 1 212 ? 16.564 -9.489 -9.692 1.00 91.38 212 VAL A O 1
ATOM 1562 N N . SER A 1 213 ? 14.716 -8.444 -8.931 1.00 89.31 213 SER A N 1
ATOM 1563 C CA . SER A 1 213 ? 13.737 -9.371 -9.523 1.00 89.31 213 SER A CA 1
ATOM 1564 C C . SER A 1 213 ? 13.256 -8.998 -10.930 1.00 89.31 213 SER A C 1
ATOM 1566 O O . SER A 1 213 ? 12.554 -9.795 -11.557 1.00 89.31 213 SER A O 1
ATOM 1568 N N . SER A 1 214 ? 13.686 -7.856 -11.473 1.00 87.94 214 SER A N 1
ATOM 1569 C CA . SER A 1 214 ? 13.233 -7.319 -12.770 1.00 87.94 214 SER A CA 1
ATOM 1570 C C . SER A 1 214 ? 13.549 -8.192 -13.992 1.00 87.94 214 SER A C 1
ATOM 1572 O O . SER A 1 214 ? 12.828 -8.174 -14.991 1.00 87.94 214 SER A O 1
ATOM 1574 N N . GLN A 1 215 ? 14.632 -8.973 -13.952 1.00 80.62 215 GLN A N 1
ATOM 1575 C CA . GLN A 1 215 ? 15.137 -9.667 -15.135 1.00 80.62 215 GLN A CA 1
ATOM 1576 C C . GLN A 1 215 ? 14.148 -10.715 -15.675 1.00 80.62 215 GLN A C 1
ATOM 1578 O O . GLN A 1 215 ? 14.008 -11.813 -15.135 1.00 80.62 215 GLN A O 1
ATOM 1583 N N . GLY A 1 216 ? 13.537 -10.401 -16.822 1.00 75.12 216 GLY A N 1
ATOM 1584 C CA . GLY A 1 216 ? 12.599 -11.291 -17.509 1.00 75.12 216 GLY A CA 1
ATOM 1585 C C . GLY A 1 216 ? 11.277 -11.484 -16.761 1.00 75.12 216 GLY A C 1
ATOM 1586 O O . GLY A 1 216 ? 10.595 -12.476 -17.011 1.00 75.12 216 GLY A O 1
ATOM 1587 N N . THR A 1 217 ? 10.949 -10.578 -15.841 1.00 84.69 217 THR A N 1
ATOM 1588 C CA . THR A 1 217 ? 9.728 -10.591 -15.032 1.00 84.69 217 THR A CA 1
ATOM 1589 C C . THR A 1 217 ? 8.812 -9.465 -15.512 1.00 84.69 217 THR A C 1
ATOM 1591 O O . THR A 1 217 ? 9.284 -8.361 -15.771 1.00 84.69 217 THR A O 1
ATOM 1594 N N . GLY A 1 218 ? 7.511 -9.732 -15.662 1.00 85.06 218 GLY A N 1
ATOM 1595 C CA . GLY A 1 218 ? 6.529 -8.683 -15.968 1.00 85.06 218 GLY A CA 1
ATOM 1596 C C . GLY A 1 218 ? 6.395 -7.673 -14.821 1.00 85.06 218 GLY A C 1
ATOM 1597 O O . GLY A 1 218 ? 6.681 -8.011 -13.675 1.00 85.06 218 GLY A O 1
ATOM 1598 N N . VAL A 1 219 ? 5.947 -6.450 -15.120 1.00 90.31 219 VAL A N 1
ATOM 1599 C CA . VAL A 1 219 ? 5.865 -5.337 -14.149 1.00 90.31 219 VAL A CA 1
ATOM 1600 C C . VAL A 1 219 ? 5.025 -5.713 -12.921 1.00 90.31 219 VAL A C 1
ATOM 1602 O O . VAL A 1 219 ? 5.518 -5.608 -11.800 1.00 90.31 219 VAL A O 1
ATOM 1605 N N . ASP A 1 220 ? 3.819 -6.259 -13.127 1.00 91.69 220 ASP A N 1
ATOM 1606 C CA . ASP A 1 220 ? 2.940 -6.762 -12.057 1.00 91.69 220 ASP A CA 1
ATOM 1607 C C . ASP A 1 220 ? 3.638 -7.809 -11.172 1.00 91.69 220 ASP A C 1
ATOM 1609 O O . ASP A 1 220 ? 3.724 -7.663 -9.954 1.00 91.69 220 ASP A O 1
ATOM 1613 N N . SER A 1 221 ? 4.185 -8.869 -11.777 1.00 92.69 221 SER A N 1
ATOM 1614 C CA . SER A 1 221 ? 4.858 -9.932 -11.022 1.00 92.69 221 SER A CA 1
ATOM 1615 C C . SER A 1 221 ? 6.088 -9.420 -10.271 1.00 92.69 221 SER A C 1
ATOM 1617 O O . SER A 1 221 ? 6.360 -9.883 -9.166 1.00 92.69 221 SER A O 1
ATOM 1619 N N . ASN A 1 222 ? 6.818 -8.456 -10.843 1.00 95.06 222 ASN A N 1
ATOM 1620 C CA . ASN A 1 222 ? 7.965 -7.840 -10.187 1.00 95.06 222 ASN A CA 1
ATOM 1621 C C . ASN A 1 222 ? 7.536 -7.032 -8.954 1.00 95.06 222 ASN A C 1
ATOM 1623 O O . ASN A 1 222 ? 8.134 -7.190 -7.890 1.00 95.06 222 ASN A O 1
ATOM 1627 N N . LEU A 1 223 ? 6.456 -6.247 -9.062 1.00 96.88 223 LEU A N 1
ATOM 1628 C CA . LEU A 1 223 ? 5.858 -5.564 -7.913 1.00 96.88 223 LEU A CA 1
ATOM 1629 C C . LEU A 1 223 ? 5.431 -6.563 -6.836 1.00 96.88 223 LEU A C 1
ATOM 1631 O O . LEU A 1 223 ? 5.757 -6.376 -5.668 1.00 96.88 223 LEU A O 1
ATOM 1635 N N . GLY A 1 224 ? 4.774 -7.659 -7.218 1.00 96.56 224 GLY A N 1
ATOM 1636 C CA . GLY A 1 224 ? 4.382 -8.703 -6.275 1.00 96.56 224 GLY A CA 1
ATOM 1637 C C . GLY A 1 224 ? 5.571 -9.309 -5.518 1.00 96.56 224 GLY A C 1
ATOM 1638 O O . GLY A 1 224 ? 5.489 -9.518 -4.303 1.00 96.56 224 GLY A O 1
ATOM 1639 N N . PHE A 1 225 ? 6.696 -9.553 -6.198 1.00 97.25 225 PHE A N 1
ATOM 1640 C CA . PHE A 1 225 ? 7.913 -10.020 -5.533 1.00 97.25 225 PHE A CA 1
ATOM 1641 C C . PHE A 1 225 ? 8.472 -8.989 -4.552 1.00 97.25 225 PHE A C 1
ATOM 1643 O O . PHE A 1 225 ? 8.851 -9.376 -3.444 1.00 97.25 225 PHE A O 1
ATOM 1650 N N . ALA A 1 226 ? 8.486 -7.709 -4.933 1.00 96.75 226 ALA A N 1
ATOM 1651 C CA . ALA A 1 226 ? 8.939 -6.624 -4.072 1.00 96.75 226 ALA A CA 1
ATOM 1652 C C . ALA A 1 226 ? 8.049 -6.484 -2.828 1.00 96.75 226 ALA A C 1
ATOM 1654 O O . ALA A 1 226 ? 8.574 -6.548 -1.721 1.00 96.75 226 ALA A O 1
ATOM 1655 N N . VAL A 1 227 ? 6.720 -6.405 -2.990 1.00 98.38 227 VAL A N 1
ATOM 1656 C CA . VAL A 1 227 ? 5.751 -6.337 -1.877 1.00 98.38 227 VAL A CA 1
ATOM 1657 C C . VAL A 1 227 ? 5.964 -7.496 -0.905 1.00 98.38 227 VAL A C 1
ATOM 1659 O O . VAL A 1 227 ? 6.106 -7.270 0.291 1.00 98.38 227 VAL A O 1
ATOM 1662 N N . LYS A 1 228 ? 6.095 -8.730 -1.412 1.00 98.00 228 LYS A N 1
ATOM 1663 C CA . LYS A 1 228 ? 6.360 -9.899 -0.561 1.00 98.00 228 LYS A CA 1
ATOM 1664 C C . LYS A 1 228 ? 7.659 -9.745 0.241 1.00 98.00 228 LYS A C 1
ATOM 1666 O O . LYS A 1 228 ? 7.657 -9.979 1.443 1.00 98.00 228 LYS A O 1
ATOM 1671 N N . GLY A 1 229 ? 8.760 -9.366 -0.412 1.00 97.81 229 GLY A N 1
ATOM 1672 C CA . GLY A 1 229 ? 10.060 -9.233 0.253 1.00 97.81 229 GLY A CA 1
ATOM 1673 C C . GLY A 1 229 ? 10.096 -8.107 1.284 1.00 97.81 229 GLY A C 1
ATOM 1674 O O . GLY A 1 229 ? 10.641 -8.291 2.369 1.00 97.81 229 GLY A O 1
ATOM 1675 N N . ILE A 1 230 ? 9.477 -6.969 0.965 1.00 98.31 230 ILE A N 1
ATOM 1676 C CA . ILE A 1 230 ? 9.333 -5.818 1.865 1.00 98.31 230 ILE A CA 1
ATOM 1677 C C . ILE A 1 230 ? 8.538 -6.220 3.107 1.00 98.31 230 ILE A C 1
ATOM 1679 O O . ILE A 1 230 ? 8.986 -5.967 4.221 1.00 98.31 230 ILE A O 1
ATOM 1683 N N . ASN A 1 231 ? 7.413 -6.908 2.921 1.00 98.62 231 ASN A N 1
ATOM 1684 C CA . ASN A 1 231 ? 6.537 -7.312 4.016 1.00 98.62 231 ASN A CA 1
ATOM 1685 C C . ASN A 1 231 ? 7.179 -8.388 4.901 1.00 98.62 231 ASN A C 1
ATOM 1687 O O . ASN A 1 231 ? 7.076 -8.313 6.122 1.00 98.62 231 ASN A O 1
ATOM 1691 N N . GLN A 1 232 ? 7.913 -9.342 4.318 1.00 98.44 232 GLN A N 1
ATOM 1692 C CA . GLN A 1 232 ? 8.714 -10.299 5.089 1.00 98.44 232 GLN A CA 1
ATOM 1693 C C . GLN A 1 232 ? 9.771 -9.586 5.936 1.00 98.44 232 GLN A C 1
ATOM 1695 O O . GLN A 1 232 ? 9.880 -9.862 7.127 1.00 98.44 232 GLN A O 1
ATOM 1700 N N . PHE A 1 233 ? 10.496 -8.628 5.352 1.00 97.88 233 PHE A N 1
ATOM 1701 C CA . PHE A 1 233 ? 11.499 -7.848 6.073 1.00 97.88 233 PHE A CA 1
ATOM 1702 C C . PHE A 1 233 ? 10.881 -7.017 7.210 1.00 97.88 233 PHE A C 1
ATOM 1704 O O . PHE A 1 233 ? 11.395 -7.038 8.326 1.00 97.88 233 PHE A O 1
ATOM 1711 N N . ALA A 1 234 ? 9.758 -6.340 6.951 1.00 97.88 234 ALA A N 1
ATOM 1712 C CA . ALA A 1 234 ? 8.991 -5.591 7.950 1.00 97.88 234 ALA A CA 1
ATOM 1713 C C . ALA A 1 234 ? 8.511 -6.480 9.109 1.00 97.88 234 ALA A C 1
ATOM 1715 O O . ALA A 1 234 ? 8.590 -6.096 10.274 1.00 97.88 234 ALA A O 1
ATOM 1716 N N . ALA A 1 235 ? 8.088 -7.705 8.794 1.00 97.75 235 ALA A N 1
ATOM 1717 C CA . ALA A 1 235 ? 7.667 -8.700 9.770 1.00 97.75 235 ALA A CA 1
ATOM 1718 C C . ALA A 1 235 ? 8.832 -9.360 10.536 1.00 97.75 235 ALA A C 1
ATOM 1720 O O . ALA A 1 235 ? 8.573 -10.218 11.379 1.00 97.75 235 ALA A O 1
ATOM 1721 N N . GLY A 1 236 ? 10.094 -9.024 10.235 1.00 97.50 236 GLY A N 1
ATOM 1722 C CA . GLY A 1 236 ? 11.274 -9.677 10.817 1.00 97.50 236 GLY A CA 1
ATOM 1723 C C . GLY A 1 236 ? 11.512 -11.106 10.319 1.00 97.50 236 GLY A C 1
ATOM 1724 O O . GLY A 1 236 ? 12.253 -11.866 10.939 1.00 97.50 236 GLY A O 1
ATOM 1725 N N . LEU A 1 237 ? 10.879 -11.490 9.212 1.00 97.38 237 LEU A N 1
ATOM 1726 C CA . LEU A 1 237 ? 11.014 -12.806 8.600 1.00 97.38 237 LEU A CA 1
ATOM 1727 C C . LEU A 1 237 ? 12.155 -12.816 7.572 1.00 97.38 237 LEU A C 1
ATOM 1729 O O . LEU A 1 237 ? 12.447 -11.788 6.952 1.00 97.38 237 LEU A O 1
ATOM 1733 N N . PRO A 1 238 ? 12.777 -13.983 7.322 1.00 96.62 238 PRO A N 1
ATOM 1734 C CA . PRO A 1 238 ? 13.661 -14.150 6.178 1.00 96.62 238 PRO A CA 1
ATOM 1735 C C . PRO A 1 238 ? 12.952 -13.752 4.881 1.00 96.62 238 PRO A C 1
ATOM 1737 O O . PRO A 1 238 ? 11.808 -14.142 4.627 1.00 96.62 238 PRO A O 1
ATOM 1740 N N . VAL A 1 239 ? 13.645 -12.980 4.047 1.00 97.50 239 VAL A N 1
ATOM 1741 C CA . VAL A 1 239 ? 13.143 -12.646 2.715 1.00 97.50 239 VAL A CA 1
ATOM 1742 C C . VAL A 1 239 ? 13.209 -13.908 1.861 1.00 97.50 239 VAL A C 1
ATOM 1744 O O . VAL A 1 239 ? 14.265 -14.518 1.735 1.00 97.50 239 VAL A O 1
ATOM 1747 N N . GLU A 1 240 ? 12.086 -14.291 1.258 1.00 96.00 240 GLU A N 1
ATOM 1748 C CA . GLU A 1 240 ? 11.962 -15.460 0.381 1.00 96.00 240 GLU A CA 1
ATOM 1749 C C . GLU A 1 240 ? 11.081 -15.113 -0.823 1.00 96.00 240 GLU A C 1
ATOM 1751 O O . GLU A 1 240 ? 9.889 -15.440 -0.901 1.00 96.00 240 GLU A O 1
ATOM 1756 N N . THR A 1 241 ? 11.661 -14.397 -1.779 1.00 95.50 241 THR A N 1
ATOM 1757 C CA . THR A 1 241 ? 10.943 -13.855 -2.934 1.00 95.50 241 THR A CA 1
ATOM 1758 C C . THR A 1 241 ? 11.833 -13.749 -4.173 1.00 95.50 241 THR A C 1
ATOM 1760 O O . THR A 1 241 ? 13.036 -14.020 -4.143 1.00 95.50 241 THR A O 1
ATOM 1763 N N . GLY A 1 242 ? 11.222 -13.344 -5.283 1.00 91.00 242 GLY A N 1
ATOM 1764 C CA . GLY A 1 242 ? 11.844 -13.250 -6.594 1.00 91.00 242 GLY A CA 1
ATOM 1765 C C . GLY A 1 242 ? 11.542 -14.459 -7.473 1.00 91.00 242 GLY A C 1
ATOM 1766 O O . GLY A 1 242 ? 11.033 -15.489 -7.035 1.00 91.00 242 GLY A O 1
ATOM 1767 N N . ARG A 1 243 ? 11.889 -14.328 -8.751 1.00 84.25 243 ARG A N 1
ATOM 1768 C CA . ARG A 1 243 ? 11.767 -15.401 -9.742 1.00 84.25 243 ARG A CA 1
ATOM 1769 C C . ARG A 1 243 ? 12.714 -16.570 -9.451 1.00 84.25 243 ARG A C 1
ATOM 1771 O O . ARG A 1 243 ? 12.374 -17.715 -9.728 1.00 84.25 243 ARG A O 1
ATOM 1778 N N . PHE A 1 244 ? 13.890 -16.270 -8.902 1.00 88.88 244 PHE A N 1
ATOM 1779 C CA . PHE A 1 244 ? 14.917 -17.232 -8.503 1.00 88.88 244 PHE A CA 1
ATOM 1780 C C . PHE A 1 244 ? 15.317 -16.977 -7.041 1.00 88.88 244 PHE A C 1
ATOM 1782 O O . PHE A 1 244 ? 16.368 -16.371 -6.793 1.00 88.88 244 PHE A O 1
ATOM 1789 N N . PRO A 1 245 ? 14.483 -17.398 -6.066 1.00 89.38 245 PRO A N 1
ATOM 1790 C CA . PRO A 1 245 ? 14.639 -16.998 -4.670 1.00 89.38 245 PRO A CA 1
ATOM 1791 C C . PRO A 1 245 ? 16.017 -17.283 -4.078 1.00 89.38 245 PRO A C 1
ATOM 1793 O O . PRO A 1 245 ? 16.564 -16.408 -3.416 1.00 89.38 245 PRO A O 1
ATOM 1796 N N . SER A 1 246 ? 16.631 -18.428 -4.398 1.00 88.56 246 SER A N 1
ATOM 1797 C CA . SER A 1 246 ? 17.945 -18.824 -3.863 1.00 88.56 246 SER A CA 1
ATOM 1798 C C . SER A 1 246 ? 19.035 -17.765 -4.057 1.00 88.56 246 SER A C 1
ATOM 1800 O O . SER A 1 246 ? 19.874 -17.576 -3.183 1.00 88.56 246 SER A O 1
ATOM 1802 N N . ASN A 1 247 ? 19.009 -17.057 -5.190 1.00 87.25 247 ASN A N 1
ATOM 1803 C CA . ASN A 1 247 ? 20.041 -16.085 -5.556 1.00 87.25 247 ASN A CA 1
ATOM 1804 C C . ASN A 1 247 ? 19.555 -14.638 -5.397 1.00 87.25 247 ASN A C 1
ATOM 1806 O O . ASN A 1 247 ? 20.368 -13.722 -5.310 1.00 87.25 247 ASN A O 1
ATOM 1810 N N . GLN A 1 248 ? 18.239 -14.410 -5.414 1.00 92.56 248 GLN A N 1
ATOM 1811 C CA . GLN A 1 248 ? 17.650 -13.069 -5.372 1.00 92.56 248 GLN A 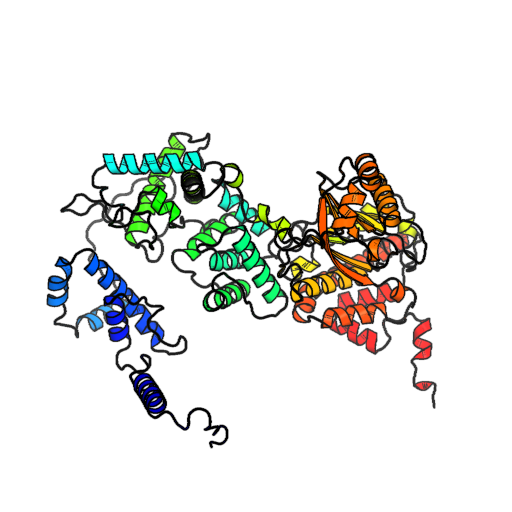CA 1
ATOM 1812 C C . GLN A 1 248 ? 17.276 -12.634 -3.958 1.00 92.56 248 GLN A C 1
ATOM 1814 O O . GLN A 1 248 ? 17.449 -11.465 -3.628 1.00 92.56 248 GLN A O 1
ATOM 1819 N N . SER A 1 249 ? 16.810 -13.554 -3.114 1.00 94.81 249 SER A N 1
ATOM 1820 C CA . SER A 1 249 ? 16.361 -13.226 -1.761 1.00 94.81 249 SER A CA 1
ATOM 1821 C C . SER A 1 249 ? 17.453 -12.584 -0.893 1.00 94.81 249 SER A C 1
ATOM 1823 O O . SER A 1 249 ? 17.166 -11.541 -0.306 1.00 94.81 249 SER A O 1
ATOM 1825 N N . PRO A 1 250 ? 18.716 -13.071 -0.884 1.00 94.38 250 PRO A N 1
ATOM 1826 C CA . PRO A 1 250 ? 19.786 -12.405 -0.137 1.00 94.38 250 PRO A CA 1
ATOM 1827 C C . PRO A 1 250 ? 20.066 -10.977 -0.623 1.00 94.38 250 PRO A C 1
ATOM 1829 O O . PRO A 1 250 ? 20.307 -10.085 0.183 1.00 94.38 250 PRO A O 1
ATOM 1832 N N . LEU A 1 251 ? 19.998 -10.734 -1.937 1.00 93.50 251 LEU A N 1
ATOM 1833 C CA . LEU A 1 251 ? 20.222 -9.403 -2.514 1.00 93.50 251 LEU A CA 1
ATOM 1834 C C . LEU A 1 251 ? 19.090 -8.436 -2.146 1.00 93.50 251 LEU A C 1
ATOM 1836 O O . LEU A 1 251 ? 19.355 -7.286 -1.807 1.00 93.50 251 LEU A O 1
ATOM 1840 N N . ILE A 1 252 ? 17.838 -8.907 -2.182 1.00 95.19 252 ILE A N 1
ATOM 1841 C CA . ILE A 1 252 ? 16.670 -8.118 -1.764 1.00 95.19 252 ILE A CA 1
ATOM 1842 C C . ILE A 1 252 ? 16.771 -7.799 -0.273 1.00 95.19 252 ILE A C 1
ATOM 1844 O O . ILE A 1 252 ? 16.593 -6.649 0.113 1.00 95.19 252 ILE A O 1
ATOM 1848 N N . GLN A 1 253 ? 17.121 -8.779 0.562 1.00 95.88 253 GLN A N 1
ATOM 1849 C CA . GLN A 1 253 ? 17.321 -8.556 1.992 1.00 95.88 253 GLN A CA 1
ATOM 1850 C C . GLN A 1 253 ? 18.418 -7.524 2.266 1.00 95.88 253 GLN A C 1
ATOM 1852 O O . GLN A 1 253 ? 18.217 -6.636 3.089 1.00 95.88 253 GLN A O 1
ATOM 1857 N N . ASN A 1 254 ? 19.544 -7.590 1.551 1.00 94.50 254 ASN A N 1
ATOM 1858 C CA . ASN A 1 254 ? 20.623 -6.610 1.677 1.00 94.50 254 ASN A CA 1
ATOM 1859 C C . ASN A 1 254 ? 20.170 -5.207 1.255 1.00 94.50 254 ASN A C 1
ATOM 1861 O O . ASN A 1 254 ? 20.394 -4.256 2.000 1.00 94.50 254 ASN A O 1
ATOM 1865 N N . ALA A 1 255 ? 19.465 -5.080 0.126 1.00 93.31 255 ALA A N 1
ATOM 1866 C CA . ALA A 1 255 ? 18.898 -3.807 -0.316 1.00 93.31 255 ALA A CA 1
ATOM 1867 C C . ALA A 1 255 ? 17.953 -3.214 0.745 1.00 93.31 255 ALA A C 1
ATOM 1869 O O . ALA A 1 255 ? 18.087 -2.050 1.120 1.00 93.31 255 ALA A O 1
ATOM 1870 N N . LEU A 1 256 ? 17.058 -4.033 1.309 1.00 94.19 256 LEU A N 1
ATOM 1871 C CA . LEU A 1 256 ? 16.154 -3.634 2.392 1.00 94.19 256 LEU A CA 1
ATOM 1872 C C . LEU A 1 256 ? 16.886 -3.384 3.721 1.00 94.19 256 LEU A C 1
ATOM 1874 O O . LEU A 1 256 ? 16.407 -2.616 4.547 1.00 94.19 256 LEU A O 1
ATOM 1878 N N . ALA A 1 257 ? 18.067 -3.944 3.942 1.00 92.88 257 ALA A N 1
ATOM 1879 C CA . ALA A 1 257 ? 18.922 -3.580 5.071 1.00 92.88 257 ALA A CA 1
ATOM 1880 C C . ALA A 1 257 ? 19.725 -2.284 4.825 1.00 92.88 257 ALA A C 1
ATOM 1882 O O . ALA A 1 257 ? 20.469 -1.855 5.702 1.00 92.88 257 ALA A O 1
ATOM 1883 N N . GLY A 1 258 ? 19.589 -1.651 3.651 1.00 87.62 258 GLY A N 1
ATOM 1884 C CA . GLY A 1 258 ? 20.371 -0.473 3.255 1.00 87.62 258 GLY A CA 1
ATOM 1885 C C . GLY A 1 258 ? 21.797 -0.800 2.795 1.00 87.62 258 GLY A C 1
ATOM 1886 O O . GLY A 1 258 ? 22.613 0.101 2.613 1.00 87.62 258 GLY A O 1
ATOM 1887 N N . ILE A 1 259 ? 22.112 -2.080 2.593 1.00 86.88 259 ILE A N 1
ATOM 1888 C CA . ILE A 1 259 ? 23.410 -2.544 2.105 1.00 86.88 259 ILE A CA 1
ATOM 1889 C C . ILE A 1 259 ? 23.374 -2.510 0.577 1.00 86.88 259 ILE A C 1
ATOM 1891 O O . ILE A 1 259 ? 22.854 -3.422 -0.070 1.00 86.88 259 ILE A O 1
ATOM 1895 N N . GLN A 1 260 ? 23.947 -1.458 -0.010 1.00 72.31 260 GLN A N 1
ATOM 1896 C CA . GLN A 1 260 ? 24.064 -1.358 -1.462 1.00 72.31 260 GLN A CA 1
ATOM 1897 C C . GLN A 1 260 ? 25.064 -2.381 -1.996 1.00 72.31 260 GLN A C 1
ATOM 1899 O O . GLN A 1 260 ? 26.254 -2.356 -1.679 1.00 72.31 260 GLN A O 1
ATOM 1904 N N . GLN A 1 261 ? 24.571 -3.277 -2.845 1.00 74.62 261 GLN A N 1
ATOM 1905 C CA . GLN A 1 261 ? 25.387 -4.236 -3.575 1.00 74.62 261 GLN A CA 1
ATOM 1906 C C . GLN A 1 261 ? 25.331 -3.912 -5.059 1.00 74.62 261 GLN A C 1
ATOM 1908 O O . GLN A 1 261 ? 24.267 -3.620 -5.598 1.00 74.62 261 GLN A O 1
ATOM 1913 N N . HIS A 1 262 ? 26.478 -3.985 -5.733 1.00 75.62 262 HIS A N 1
ATOM 1914 C CA . HIS A 1 262 ? 26.517 -3.790 -7.174 1.00 75.62 262 HIS A CA 1
ATOM 1915 C C . HIS A 1 262 ? 25.705 -4.892 -7.866 1.00 75.62 262 HIS A C 1
ATOM 1917 O O . HIS A 1 262 ? 26.091 -6.061 -7.850 1.00 75.62 262 HIS A O 1
ATOM 1923 N N . LEU A 1 263 ? 24.592 -4.526 -8.507 1.00 75.31 263 LEU A N 1
ATOM 1924 C CA . LEU A 1 263 ? 23.669 -5.492 -9.120 1.00 75.31 263 LEU A CA 1
ATOM 1925 C C . LEU A 1 263 ? 24.124 -5.972 -10.515 1.00 75.31 263 LEU A C 1
ATOM 1927 O O . LEU A 1 263 ? 23.379 -6.635 -11.243 1.00 75.31 263 LEU A O 1
ATOM 1931 N N . GLY A 1 264 ? 25.352 -5.633 -10.908 1.00 71.00 264 GLY A N 1
ATOM 1932 C CA . GLY A 1 264 ? 25.913 -5.937 -12.217 1.00 71.00 264 GLY A CA 1
ATOM 1933 C C . GLY A 1 264 ? 25.398 -5.007 -13.322 1.00 71.00 264 GLY A C 1
ATOM 1934 O O . GLY A 1 264 ? 24.475 -4.212 -13.121 1.00 71.00 264 GLY A O 1
ATOM 1935 N N . PRO A 1 265 ? 25.947 -5.127 -14.542 1.00 66.81 265 PRO A N 1
ATOM 1936 C CA . PRO A 1 265 ? 25.731 -4.160 -15.614 1.00 66.81 265 PRO A CA 1
ATOM 1937 C C . PRO A 1 265 ? 24.283 -4.084 -16.102 1.00 66.81 265 PRO A C 1
ATOM 1939 O O . PRO A 1 265 ? 23.932 -3.091 -16.720 1.00 66.81 265 PRO A O 1
ATOM 1942 N N . LYS A 1 266 ? 23.434 -5.085 -15.841 1.00 66.62 266 LYS A N 1
ATOM 1943 C CA . LYS A 1 266 ? 22.037 -5.095 -16.303 1.00 66.62 266 LYS A CA 1
ATOM 1944 C C . LYS A 1 266 ? 21.042 -4.603 -15.253 1.00 66.62 266 LYS A C 1
ATOM 1946 O O . LYS A 1 266 ? 20.170 -3.804 -15.572 1.00 66.62 266 LYS A O 1
ATOM 1951 N N . ARG A 1 267 ? 21.134 -5.100 -14.017 1.00 80.69 267 ARG A N 1
ATOM 1952 C CA . ARG A 1 267 ? 20.164 -4.767 -12.961 1.00 80.69 267 ARG A CA 1
ATOM 1953 C C . ARG A 1 267 ? 20.486 -3.424 -12.309 1.00 80.69 267 ARG A C 1
ATOM 1955 O O . ARG A 1 267 ? 19.555 -2.723 -11.929 1.00 80.69 267 ARG A O 1
ATOM 1962 N N . GLN A 1 268 ? 21.768 -3.036 -12.254 1.00 84.00 268 GLN A N 1
ATOM 1963 C CA . GLN A 1 268 ? 22.177 -1.766 -11.654 1.00 84.00 268 GLN A CA 1
ATOM 1964 C C . GLN A 1 268 ? 21.583 -0.556 -12.390 1.00 84.00 268 GLN A C 1
ATOM 1966 O O . GLN A 1 268 ? 20.929 0.237 -11.724 1.00 84.00 268 GLN A O 1
ATOM 1971 N N . PRO A 1 269 ? 21.703 -0.408 -13.728 1.00 86.31 269 PRO A N 1
ATOM 1972 C CA . PRO A 1 269 ? 21.107 0.743 -14.404 1.00 86.31 269 PRO A CA 1
ATOM 1973 C C . PRO A 1 269 ? 19.584 0.757 -14.306 1.00 86.31 269 PRO A C 1
ATOM 1975 O O . PRO A 1 269 ? 18.993 1.821 -14.234 1.00 86.31 269 PRO A O 1
ATOM 1978 N N . PHE A 1 270 ? 18.931 -0.409 -14.264 1.00 90.06 270 PHE A N 1
ATOM 1979 C CA . PHE A 1 270 ? 17.481 -0.459 -14.089 1.00 90.06 270 PHE A CA 1
ATOM 1980 C C . PHE A 1 270 ? 17.060 0.083 -12.715 1.00 90.06 270 PHE A C 1
ATOM 1982 O O . PHE A 1 270 ? 16.195 0.951 -12.653 1.00 90.06 270 PHE A O 1
ATOM 1989 N N . ALA A 1 271 ? 17.705 -0.373 -11.635 1.00 90.62 271 ALA A N 1
ATOM 1990 C CA . ALA A 1 271 ? 17.469 0.147 -10.287 1.00 90.62 271 ALA A CA 1
ATOM 1991 C C . ALA A 1 271 ? 17.805 1.646 -10.179 1.00 90.62 271 ALA A C 1
ATOM 1993 O O . ALA A 1 271 ? 17.043 2.414 -9.602 1.00 90.62 271 ALA A O 1
ATOM 1994 N N . SER A 1 272 ? 18.907 2.078 -10.796 1.00 91.19 272 SER A N 1
ATOM 1995 C CA . SER A 1 272 ? 19.315 3.484 -10.836 1.00 91.19 272 SER A CA 1
ATOM 1996 C C . SER A 1 272 ? 18.381 4.371 -11.665 1.00 91.19 272 SER A C 1
ATOM 1998 O O . SER A 1 272 ? 18.191 5.530 -11.332 1.00 91.19 272 SER A O 1
ATOM 2000 N N . ASN A 1 273 ? 17.754 3.857 -12.722 1.00 93.12 273 ASN A N 1
ATOM 2001 C CA . ASN A 1 273 ? 16.790 4.638 -13.501 1.00 93.12 273 ASN A CA 1
ATOM 2002 C C . ASN A 1 273 ? 15.444 4.766 -12.775 1.00 93.12 273 ASN A C 1
ATOM 2004 O O . ASN A 1 273 ? 14.769 5.778 -12.924 1.00 93.12 273 ASN A O 1
ATOM 2008 N N . LEU A 1 274 ? 15.079 3.791 -11.933 1.00 94.88 274 LEU A N 1
ATOM 2009 C CA . LEU A 1 274 ? 13.926 3.906 -11.033 1.00 94.88 274 LEU A CA 1
ATOM 2010 C C . LEU A 1 274 ? 14.118 4.955 -9.932 1.00 94.88 274 LEU A C 1
ATOM 2012 O O . LEU A 1 274 ? 13.145 5.274 -9.259 1.00 94.88 274 LEU A O 1
ATOM 2016 N N . SER A 1 275 ? 15.329 5.487 -9.745 1.00 94.31 275 SER A N 1
ATOM 2017 C CA . SER A 1 275 ? 15.600 6.544 -8.773 1.00 94.31 275 SER A CA 1
ATOM 2018 C C . SER A 1 275 ? 15.594 7.949 -9.358 1.00 94.31 275 SER A C 1
ATOM 2020 O O . SER A 1 275 ? 15.988 8.866 -8.649 1.00 94.31 275 SER A O 1
ATOM 2022 N N . VAL A 1 276 ? 15.197 8.151 -10.620 1.00 94.56 276 VAL A N 1
ATOM 2023 C CA . VAL A 1 276 ? 15.340 9.453 -11.299 1.00 94.56 276 VAL A CA 1
ATOM 2024 C C . VAL A 1 276 ? 14.666 10.613 -10.547 1.00 94.56 276 VAL A C 1
ATOM 2026 O O . VAL A 1 276 ? 15.253 11.690 -10.482 1.00 94.56 276 VAL A O 1
ATOM 2029 N N . GLU A 1 277 ? 13.532 10.370 -9.882 1.00 95.00 277 GLU A N 1
ATOM 2030 C CA . GLU A 1 277 ? 12.816 11.373 -9.078 1.00 95.00 277 GLU A CA 1
ATOM 2031 C C . GLU A 1 277 ? 13.618 11.908 -7.872 1.00 95.00 277 GLU A C 1
ATOM 2033 O O . GLU A 1 277 ? 13.633 13.109 -7.622 1.00 95.00 277 GLU A O 1
ATOM 2038 N N . TRP A 1 278 ? 14.311 11.050 -7.110 1.00 94.31 278 TRP A N 1
ATOM 2039 C CA . TRP A 1 278 ? 15.037 11.471 -5.890 1.00 94.31 278 TRP A CA 1
ATOM 2040 C C . TRP A 1 278 ? 16.561 11.457 -6.036 1.00 94.31 278 TRP A C 1
ATOM 2042 O O . TRP A 1 278 ? 17.281 12.030 -5.219 1.00 94.31 278 TRP A O 1
ATOM 2052 N N . ASN A 1 279 ? 17.073 10.772 -7.053 1.00 91.88 279 ASN A N 1
ATOM 2053 C CA . ASN A 1 279 ? 18.489 10.640 -7.352 1.00 91.88 279 ASN A CA 1
ATOM 2054 C C . ASN A 1 279 ? 18.737 10.567 -8.875 1.00 91.88 279 ASN A C 1
ATOM 2056 O O . ASN A 1 279 ? 19.166 9.530 -9.401 1.00 91.88 279 ASN A O 1
ATOM 2060 N N . PRO A 1 280 ? 18.528 11.684 -9.599 1.00 90.50 280 PRO A N 1
ATOM 2061 C CA . PRO A 1 280 ? 18.738 11.747 -11.047 1.00 90.50 280 PRO A CA 1
ATOM 2062 C C . PRO A 1 280 ? 20.203 11.511 -11.444 1.00 90.50 280 PRO A C 1
ATOM 2064 O O . PRO A 1 280 ? 20.488 11.070 -12.554 1.00 90.50 280 PRO A O 1
ATOM 2067 N N . SER A 1 281 ? 21.151 11.752 -10.531 1.00 87.81 281 SER A N 1
ATOM 2068 C CA . SER A 1 281 ? 22.581 11.526 -10.773 1.00 87.81 281 SER A CA 1
ATOM 2069 C C . SER A 1 281 ? 22.954 10.053 -10.971 1.00 87.81 281 SER A C 1
ATOM 2071 O O . SER A 1 281 ? 23.955 9.765 -11.624 1.00 87.81 281 SER A O 1
ATOM 2073 N N . MET A 1 282 ? 22.151 9.119 -10.444 1.00 84.50 282 MET A N 1
ATOM 2074 C CA . MET A 1 282 ? 22.335 7.682 -10.669 1.00 84.50 282 MET A CA 1
ATOM 2075 C C . MET A 1 282 ? 21.708 7.228 -11.995 1.00 84.50 282 MET A C 1
ATOM 2077 O O . MET A 1 282 ? 22.203 6.293 -12.627 1.00 84.50 282 MET A O 1
ATOM 2081 N N . ALA A 1 283 ? 20.665 7.922 -12.451 1.00 85.56 283 ALA A N 1
ATOM 2082 C CA . ALA A 1 283 ? 19.853 7.607 -13.624 1.00 85.56 283 ALA A CA 1
ATOM 2083 C C . ALA A 1 283 ? 20.498 8.060 -14.954 1.00 85.56 283 ALA A C 1
ATOM 2085 O O . ALA A 1 283 ? 19.863 8.695 -15.793 1.00 85.56 283 ALA A O 1
ATOM 2086 N N . GLN A 1 284 ? 21.792 7.784 -15.147 1.00 77.75 284 GLN A N 1
ATOM 2087 C CA . GLN A 1 284 ? 22.544 8.294 -16.305 1.00 77.75 284 GLN A CA 1
ATOM 2088 C C . GLN A 1 284 ? 22.587 7.343 -17.500 1.00 77.75 284 GLN A C 1
ATOM 2090 O O . GLN A 1 284 ? 22.803 7.788 -18.629 1.00 77.75 284 GLN A O 1
ATOM 2095 N N . TYR A 1 285 ? 22.420 6.038 -17.272 1.00 78.50 285 TYR A N 1
ATOM 2096 C CA . TYR A 1 285 ? 22.683 5.028 -18.294 1.00 78.50 285 TYR A CA 1
ATOM 2097 C C . TYR A 1 285 ? 21.424 4.242 -18.663 1.00 78.50 285 TYR A C 1
ATOM 2099 O O . TYR A 1 285 ? 20.755 3.686 -17.788 1.00 78.50 285 TYR A O 1
ATOM 2107 N N . PRO A 1 286 ? 21.121 4.089 -19.962 1.00 80.50 286 PRO A N 1
ATOM 2108 C CA . PRO A 1 286 ? 20.091 3.160 -20.396 1.00 80.50 286 PRO A CA 1
ATOM 2109 C C . PRO A 1 286 ? 20.486 1.710 -20.069 1.00 80.50 286 PRO A C 1
ATOM 2111 O O . PRO A 1 286 ? 21.664 1.324 -20.040 1.00 80.50 286 PRO A O 1
ATOM 2114 N N . VAL A 1 287 ? 19.469 0.880 -19.832 1.00 80.75 287 VAL A N 1
ATOM 2115 C CA . VAL A 1 287 ? 19.655 -0.510 -19.391 1.00 80.75 287 VAL A CA 1
ATOM 2116 C C . VAL A 1 287 ? 20.301 -1.376 -20.477 1.00 80.75 287 VAL A C 1
ATOM 2118 O O . VAL A 1 287 ? 21.096 -2.255 -20.140 1.00 80.75 287 VAL A O 1
ATOM 2121 N N . HIS A 1 288 ? 20.018 -1.108 -21.761 1.00 81.88 288 HIS A N 1
ATOM 2122 C CA . HIS A 1 288 ? 20.437 -1.934 -22.903 1.00 81.88 288 HIS A CA 1
ATOM 2123 C C . HIS A 1 288 ? 20.060 -3.402 -22.713 1.00 81.88 288 HIS A C 1
ATOM 2125 O O . HIS A 1 288 ? 20.905 -4.297 -22.671 1.00 81.88 288 HIS A O 1
ATOM 2131 N N . ASP A 1 289 ? 18.761 -3.641 -22.537 1.00 77.56 289 ASP A N 1
ATOM 2132 C CA . ASP A 1 289 ? 18.218 -4.987 -22.427 1.00 77.56 289 ASP A CA 1
ATOM 2133 C C . ASP A 1 289 ? 18.031 -5.648 -23.807 1.00 77.56 289 ASP A C 1
ATOM 2135 O O . ASP A 1 289 ? 18.326 -5.080 -24.860 1.00 77.56 289 ASP A O 1
ATOM 2139 N N . ILE A 1 290 ? 17.552 -6.894 -23.805 1.00 84.44 290 ILE A N 1
ATOM 2140 C CA . ILE A 1 290 ? 17.380 -7.685 -25.031 1.00 84.44 290 ILE A CA 1
ATOM 2141 C C . ILE A 1 290 ? 16.406 -7.004 -26.006 1.00 84.44 290 ILE A C 1
ATOM 2143 O O . ILE A 1 290 ? 16.630 -7.048 -27.215 1.00 84.44 290 ILE A O 1
ATOM 2147 N N . TRP A 1 291 ? 15.349 -6.358 -25.510 1.00 84.81 291 TRP A N 1
ATOM 2148 C CA . TRP A 1 291 ? 14.368 -5.673 -26.352 1.00 84.81 291 TRP A CA 1
ATOM 2149 C C . TRP A 1 291 ? 14.960 -4.437 -27.014 1.00 84.81 291 TRP A C 1
ATOM 2151 O O . TRP A 1 291 ? 14.783 -4.251 -28.217 1.00 84.81 291 TRP A O 1
ATOM 2161 N N . GLN A 1 292 ? 15.750 -3.658 -26.277 1.00 85.50 292 GLN A N 1
ATOM 2162 C CA . GLN A 1 292 ? 16.472 -2.531 -26.855 1.00 85.50 292 GLN A CA 1
ATOM 2163 C C . GLN A 1 292 ? 17.488 -2.990 -27.910 1.00 85.50 292 GLN A C 1
ATOM 2165 O O . GLN A 1 292 ? 17.566 -2.403 -28.988 1.00 85.50 292 GLN A O 1
ATOM 2170 N N . GLY A 1 293 ? 18.221 -4.080 -27.669 1.00 88.25 293 GLY A N 1
ATOM 2171 C CA . GLY A 1 293 ? 19.104 -4.635 -28.696 1.00 88.25 293 GLY A CA 1
ATOM 2172 C C . GLY A 1 293 ? 18.347 -5.136 -29.933 1.00 88.25 293 GLY A C 1
ATOM 2173 O O . GLY A 1 293 ? 18.780 -4.915 -31.064 1.00 88.25 293 GLY A O 1
ATOM 2174 N N . ARG A 1 294 ? 17.167 -5.741 -29.763 1.00 89.06 294 ARG A N 1
ATOM 2175 C CA . ARG A 1 294 ? 16.296 -6.095 -30.898 1.00 89.06 294 ARG A CA 1
ATOM 2176 C C . ARG A 1 294 ? 15.844 -4.856 -31.677 1.00 89.06 294 ARG A C 1
ATOM 2178 O O . ARG A 1 294 ? 15.833 -4.914 -32.904 1.00 89.06 294 ARG A O 1
ATOM 2185 N N . ALA A 1 295 ? 15.549 -3.744 -31.000 1.00 89.00 295 ALA A N 1
ATOM 2186 C CA . ALA A 1 295 ? 15.238 -2.461 -31.640 1.00 89.00 295 ALA A CA 1
ATOM 2187 C C . ALA A 1 295 ? 16.435 -1.900 -32.433 1.00 89.00 295 ALA A C 1
ATOM 2189 O O . ALA A 1 295 ? 16.272 -1.389 -33.539 1.00 89.00 295 ALA A O 1
ATOM 2190 N N . PHE A 1 296 ? 17.662 -2.072 -31.925 1.00 90.56 296 PHE A N 1
ATOM 2191 C CA . PHE A 1 296 ? 18.895 -1.766 -32.666 1.00 90.56 296 PHE A CA 1
ATOM 2192 C C . PHE A 1 296 ? 19.184 -2.743 -33.818 1.00 90.56 296 PHE A C 1
ATOM 2194 O O . PHE A 1 296 ? 20.031 -2.456 -34.660 1.00 90.56 296 PHE A O 1
ATOM 2201 N N . GLY A 1 297 ? 18.486 -3.878 -33.893 1.00 90.25 297 GLY A N 1
ATOM 2202 C CA . GLY A 1 297 ? 18.637 -4.865 -34.960 1.00 90.25 297 GLY A CA 1
ATOM 2203 C C . GLY A 1 297 ? 19.668 -5.962 -34.686 1.00 90.25 297 GLY A C 1
ATOM 2204 O O . GLY A 1 297 ? 20.066 -6.649 -35.628 1.00 90.25 297 GLY A O 1
ATOM 2205 N N . TYR A 1 298 ? 20.095 -6.164 -33.433 1.00 91.06 298 TYR A N 1
ATOM 2206 C CA . TYR A 1 298 ? 20.902 -7.336 -33.077 1.00 91.06 298 TYR A CA 1
ATOM 2207 C C . TYR A 1 298 ? 20.112 -8.633 -33.319 1.00 91.06 298 TYR A C 1
ATOM 2209 O O . TYR A 1 298 ? 18.917 -8.727 -33.022 1.00 91.06 298 TYR A O 1
ATOM 2217 N N . LYS A 1 299 ? 20.800 -9.641 -33.861 1.00 87.69 299 LYS A N 1
ATOM 2218 C CA . LYS A 1 299 ? 20.282 -10.980 -34.183 1.00 87.69 299 LYS A CA 1
ATOM 2219 C C . LYS A 1 299 ? 21.351 -12.025 -33.891 1.00 87.69 299 LYS A C 1
ATOM 2221 O O . LYS A 1 299 ? 22.536 -11.689 -33.911 1.00 87.69 299 LYS A O 1
ATOM 2226 N N . THR A 1 300 ? 20.945 -13.260 -33.605 1.00 82.31 300 THR A N 1
ATOM 2227 C CA . THR A 1 300 ? 21.906 -14.370 -33.489 1.00 82.31 300 THR A CA 1
ATOM 2228 C C . THR A 1 300 ? 22.594 -14.607 -34.844 1.00 82.31 300 THR A C 1
ATOM 2230 O O . THR A 1 300 ? 22.072 -14.145 -35.868 1.00 82.31 300 THR A O 1
ATOM 2233 N N . PRO A 1 301 ? 23.732 -15.323 -34.898 1.00 77.81 301 PRO A N 1
ATOM 2234 C CA . PRO A 1 301 ? 24.397 -15.649 -36.164 1.00 77.81 301 PRO A CA 1
ATOM 2235 C C . PRO A 1 301 ? 23.477 -16.336 -37.191 1.00 77.81 301 PRO A C 1
ATOM 2237 O O . PRO A 1 301 ? 23.622 -16.134 -38.393 1.00 77.81 301 PRO A O 1
ATOM 2240 N N . GLU A 1 302 ? 22.477 -17.089 -36.725 1.00 77.38 302 GLU A N 1
ATOM 2241 C CA . GLU A 1 302 ? 21.466 -17.778 -37.542 1.00 77.38 302 GLU A CA 1
ATOM 2242 C C . GLU A 1 302 ? 20.299 -16.864 -37.961 1.00 77.38 302 GLU A C 1
ATOM 2244 O O . GLU A 1 302 ? 19.319 -17.323 -38.547 1.00 77.38 302 GLU A O 1
ATOM 2249 N N . GLY A 1 303 ? 20.361 -15.570 -37.635 1.00 79.06 303 GLY A N 1
ATOM 2250 C CA . GLY A 1 303 ? 19.348 -14.576 -37.982 1.00 79.06 303 GLY A CA 1
ATOM 2251 C C . GLY A 1 303 ? 18.110 -14.569 -37.079 1.00 79.06 303 GLY A C 1
ATOM 2252 O O . GLY A 1 303 ? 17.151 -13.854 -37.389 1.00 79.06 303 GLY A O 1
ATOM 2253 N N . LYS A 1 304 ? 18.111 -15.317 -35.968 1.00 84.75 304 LYS A N 1
ATOM 2254 C CA . LYS A 1 304 ? 17.007 -15.332 -34.993 1.00 84.75 304 LYS A CA 1
ATOM 2255 C C . LYS A 1 304 ? 16.991 -14.053 -34.141 1.00 84.75 304 LYS A C 1
ATOM 2257 O O . LYS A 1 304 ? 18.020 -13.375 -34.039 1.00 84.75 304 LYS A O 1
ATOM 2262 N N . PRO A 1 305 ? 15.845 -13.697 -33.520 1.00 80.88 305 PRO A N 1
ATOM 2263 C CA . PRO A 1 305 ? 15.790 -12.597 -32.560 1.00 80.88 305 PRO A CA 1
ATOM 2264 C C . PRO A 1 305 ? 16.846 -12.766 -31.467 1.00 80.88 305 PRO A C 1
ATOM 2266 O O . PRO A 1 305 ? 16.989 -13.855 -30.922 1.00 80.88 305 PRO A O 1
ATOM 2269 N N . TRP A 1 306 ? 17.560 -11.687 -31.137 1.00 83.75 306 TRP A N 1
ATOM 2270 C CA . TRP A 1 306 ? 18.595 -11.719 -30.103 1.00 83.75 306 TRP A CA 1
ATOM 2271 C C . TRP A 1 306 ? 18.040 -12.204 -28.757 1.00 83.75 306 TRP A C 1
ATOM 2273 O O . TRP A 1 306 ? 16.955 -11.779 -28.344 1.00 83.75 306 TRP A O 1
ATOM 2283 N N . ASP A 1 307 ? 18.783 -13.065 -28.071 1.00 78.88 307 ASP A N 1
ATOM 2284 C CA . ASP A 1 307 ? 18.422 -13.658 -26.778 1.00 78.88 307 ASP A CA 1
ATOM 2285 C C . ASP A 1 307 ? 19.609 -13.769 -25.796 1.00 78.88 307 ASP A C 1
ATOM 2287 O O . ASP A 1 307 ? 19.438 -14.251 -24.677 1.00 78.88 307 ASP A O 1
ATOM 2291 N N . ALA A 1 308 ? 20.784 -13.244 -26.164 1.00 76.81 308 ALA A N 1
ATOM 2292 C CA . ALA A 1 308 ? 22.005 -13.273 -25.356 1.00 76.81 308 ALA A CA 1
ATOM 2293 C C . ALA A 1 308 ? 22.282 -11.953 -24.601 1.00 76.81 308 ALA A C 1
ATOM 2295 O O . ALA A 1 308 ? 21.639 -10.921 -24.817 1.00 76.81 308 ALA A O 1
ATOM 2296 N N . GLY A 1 309 ? 23.265 -11.970 -23.695 1.00 75.94 309 GLY A N 1
ATOM 2297 C CA . GLY A 1 309 ? 23.812 -10.751 -23.081 1.00 75.94 309 GLY A CA 1
ATOM 2298 C C . GLY A 1 309 ? 24.654 -9.928 -24.065 1.00 75.94 309 GLY A C 1
ATOM 2299 O O . GLY A 1 309 ? 25.134 -10.460 -25.062 1.00 75.94 309 GLY A O 1
ATOM 2300 N N . PHE A 1 310 ? 24.843 -8.637 -23.779 1.00 83.06 310 PHE A N 1
ATOM 2301 C CA . PHE A 1 310 ? 25.682 -7.751 -24.592 1.00 83.06 310 PHE A CA 1
ATOM 2302 C C . PHE A 1 310 ? 27.094 -7.624 -24.011 1.00 83.06 310 PHE A C 1
ATOM 2304 O O . PHE A 1 310 ? 27.284 -7.582 -22.795 1.00 83.06 310 PHE A O 1
ATOM 2311 N N . SER A 1 311 ? 28.095 -7.540 -24.885 1.00 81.81 311 SER A N 1
ATOM 2312 C CA . SER A 1 311 ? 29.479 -7.254 -24.516 1.00 81.81 311 SER A CA 1
ATOM 2313 C C . SER A 1 311 ? 29.662 -5.780 -24.123 1.00 81.81 311 SER A C 1
ATOM 2315 O O . SER A 1 311 ? 28.861 -4.924 -24.521 1.00 81.81 311 SER A O 1
ATOM 2317 N N . PRO A 1 312 ? 30.747 -5.431 -23.407 1.00 77.56 312 PRO A N 1
ATOM 2318 C CA . PRO A 1 312 ? 31.079 -4.038 -23.119 1.00 77.56 312 PRO A CA 1
ATOM 2319 C C . PRO A 1 312 ? 31.106 -3.148 -24.370 1.00 77.56 312 PRO A C 1
ATOM 2321 O O . PRO A 1 312 ? 30.610 -2.028 -24.346 1.00 77.56 312 PRO A O 1
ATOM 2324 N N . GLN A 1 313 ? 31.625 -3.646 -25.494 1.00 79.75 313 GLN A N 1
ATOM 2325 C CA . GLN A 1 313 ? 31.690 -2.883 -26.743 1.00 79.75 313 GLN A CA 1
ATOM 2326 C C . GLN A 1 313 ? 30.310 -2.692 -27.383 1.00 79.75 313 GLN A C 1
ATOM 2328 O O . GLN A 1 313 ? 30.061 -1.639 -27.965 1.00 79.75 313 GLN A O 1
ATOM 2333 N N . GLN A 1 314 ? 29.409 -3.673 -27.265 1.00 87.19 314 GLN A N 1
ATOM 2334 C CA . GLN A 1 314 ? 28.019 -3.533 -27.714 1.00 87.19 314 GLN A CA 1
ATOM 2335 C C . GLN A 1 314 ? 27.274 -2.486 -26.876 1.00 87.19 314 GLN A C 1
ATOM 2337 O O . GLN A 1 314 ? 26.581 -1.638 -27.438 1.00 87.19 314 GLN A O 1
ATOM 2342 N N . HIS A 1 315 ? 27.473 -2.482 -25.552 1.00 82.88 315 HIS A N 1
ATOM 2343 C CA . HIS A 1 315 ? 26.953 -1.429 -24.674 1.00 82.88 315 HIS A CA 1
ATOM 2344 C C . HIS A 1 315 ? 27.498 -0.046 -25.054 1.00 82.88 315 HIS A C 1
ATOM 2346 O O . HIS A 1 315 ? 26.705 0.859 -25.294 1.00 82.88 315 HIS A O 1
ATOM 2352 N N . ALA A 1 316 ? 28.820 0.095 -25.216 1.00 81.38 316 ALA A N 1
ATOM 2353 C CA . ALA A 1 316 ? 29.446 1.355 -25.627 1.00 81.38 316 ALA A CA 1
ATOM 2354 C C . ALA A 1 316 ? 28.909 1.870 -26.971 1.00 81.38 316 ALA A C 1
ATOM 2356 O O . ALA A 1 316 ? 28.677 3.067 -27.140 1.00 81.38 316 ALA A O 1
ATOM 2357 N N . PHE A 1 317 ? 28.713 0.967 -27.939 1.00 87.88 317 PHE A N 1
ATOM 2358 C CA . PHE A 1 317 ? 28.128 1.320 -29.226 1.00 87.88 317 PHE A CA 1
ATOM 2359 C C . PHE A 1 317 ? 26.704 1.849 -29.050 1.00 87.88 317 PHE A C 1
ATOM 2361 O O . PHE A 1 317 ? 26.403 2.931 -29.551 1.00 87.88 317 PHE A O 1
ATOM 2368 N N . MET A 1 318 ? 25.842 1.127 -28.327 1.00 89.44 318 MET A N 1
ATOM 2369 C CA . MET A 1 318 ? 24.461 1.557 -28.101 1.00 89.44 318 MET A CA 1
ATOM 2370 C C . MET A 1 318 ? 24.392 2.878 -27.324 1.00 89.44 318 MET A C 1
ATOM 2372 O O . MET A 1 318 ? 23.612 3.741 -27.715 1.00 89.44 318 MET A O 1
ATOM 2376 N N . ASP A 1 319 ? 25.239 3.091 -26.311 1.00 84.06 319 ASP A N 1
ATOM 2377 C CA . ASP A 1 319 ? 25.354 4.374 -25.598 1.00 84.06 319 ASP A CA 1
ATOM 2378 C C . ASP A 1 319 ? 25.664 5.525 -26.573 1.00 84.06 319 ASP A C 1
ATOM 2380 O O . ASP A 1 319 ? 24.956 6.531 -26.601 1.00 84.06 319 ASP A O 1
ATOM 2384 N N . GLN A 1 320 ? 26.657 5.349 -27.452 1.00 85.94 320 GLN A N 1
ATOM 2385 C CA . GLN A 1 320 ? 27.010 6.356 -28.458 1.00 85.94 320 GLN A CA 1
ATOM 2386 C C . GLN A 1 320 ? 25.878 6.602 -29.468 1.00 85.94 320 GLN A C 1
ATOM 2388 O O . GLN A 1 320 ? 25.652 7.739 -29.887 1.00 85.94 320 GLN A O 1
ATOM 2393 N N . GLN A 1 321 ? 25.174 5.551 -29.898 1.00 90.06 321 GLN A N 1
ATOM 2394 C CA . GLN A 1 321 ? 24.074 5.704 -30.851 1.00 90.06 321 GLN A CA 1
ATOM 2395 C C . GLN A 1 321 ? 22.851 6.365 -30.225 1.00 90.06 321 GLN A C 1
ATOM 2397 O O . GLN A 1 321 ? 22.177 7.125 -30.915 1.00 90.06 321 GLN A O 1
ATOM 2402 N N . MET A 1 322 ? 22.584 6.116 -28.942 1.00 88.94 322 MET A N 1
ATOM 2403 C CA . MET A 1 322 ? 21.487 6.747 -28.214 1.00 88.94 322 MET A CA 1
ATOM 2404 C C . MET A 1 322 ? 21.629 8.268 -28.190 1.00 88.94 322 MET A C 1
ATOM 2406 O O . MET A 1 322 ? 20.639 8.942 -28.450 1.00 88.94 322 MET A O 1
ATOM 2410 N N . VAL A 1 323 ? 22.840 8.803 -27.990 1.00 86.56 323 VAL A N 1
ATOM 2411 C CA . VAL A 1 323 ? 23.097 10.256 -28.067 1.00 86.56 323 VAL A CA 1
ATOM 2412 C C . VAL A 1 323 ? 22.688 10.808 -29.436 1.00 86.56 323 VAL A C 1
ATOM 2414 O O . VAL A 1 323 ? 21.873 11.719 -29.531 1.00 86.56 323 VAL A O 1
ATOM 2417 N N . ALA A 1 324 ? 23.162 10.183 -30.518 1.00 89.50 324 ALA A N 1
ATOM 2418 C CA . ALA A 1 324 ? 22.835 10.638 -31.868 1.00 89.50 324 ALA A CA 1
ATOM 2419 C C . ALA A 1 324 ? 21.339 10.496 -32.214 1.00 89.50 324 ALA A C 1
ATOM 2421 O O . ALA A 1 324 ? 20.806 11.296 -32.980 1.00 89.50 324 ALA A O 1
ATOM 2422 N N . ILE A 1 325 ? 20.663 9.468 -31.692 1.00 93.56 325 ILE A N 1
ATOM 2423 C CA . ILE A 1 325 ? 19.220 9.265 -31.877 1.00 93.56 325 ILE A CA 1
ATOM 2424 C C . ILE A 1 325 ? 18.427 10.329 -31.109 1.00 93.56 325 ILE A C 1
ATOM 2426 O O . ILE A 1 325 ? 17.483 10.883 -31.663 1.00 93.56 325 ILE A O 1
ATOM 2430 N N . GLN A 1 326 ? 18.818 10.656 -29.875 1.00 92.38 326 GLN A N 1
ATOM 2431 C CA . GLN A 1 326 ? 18.178 11.707 -29.074 1.00 92.38 326 GLN A CA 1
ATOM 2432 C C . GLN A 1 326 ? 18.243 13.061 -29.779 1.00 92.38 326 GLN A C 1
ATOM 2434 O O . GLN A 1 326 ? 17.217 13.727 -29.910 1.00 92.38 326 GLN A O 1
ATOM 2439 N N . ASP A 1 327 ? 19.412 13.432 -30.307 1.00 91.50 327 ASP A N 1
ATOM 2440 C CA . ASP A 1 327 ? 19.576 14.671 -31.072 1.00 91.50 327 ASP A CA 1
ATOM 2441 C C . ASP A 1 327 ? 18.630 14.711 -32.278 1.00 91.50 327 ASP A C 1
ATOM 2443 O O . ASP A 1 327 ? 17.983 15.724 -32.546 1.00 91.50 327 ASP A O 1
ATOM 2447 N N . GLN A 1 328 ? 18.502 13.592 -32.999 1.00 94.19 328 GLN A N 1
ATOM 2448 C CA . GLN A 1 328 ? 17.584 13.482 -34.133 1.00 94.19 328 GLN A CA 1
ATOM 2449 C C . GLN A 1 328 ? 16.119 13.619 -33.703 1.00 94.19 328 GLN A C 1
ATOM 2451 O O . GLN A 1 328 ? 15.372 14.364 -34.337 1.00 94.19 328 GLN A O 1
ATOM 2456 N N . LEU A 1 329 ? 15.715 12.951 -32.621 1.00 95.44 329 LEU A N 1
ATOM 2457 C CA . LEU A 1 329 ? 14.351 13.013 -32.095 1.00 95.44 329 LEU A CA 1
ATOM 2458 C C . LEU A 1 329 ? 13.985 14.428 -31.628 1.00 95.44 329 LEU A C 1
ATOM 2460 O O . LEU A 1 329 ? 12.907 14.915 -31.979 1.00 95.44 329 LEU A O 1
ATOM 2464 N N . ASN A 1 330 ? 14.891 15.094 -30.903 1.00 95.81 330 ASN A N 1
ATOM 2465 C CA . ASN A 1 330 ? 14.721 16.460 -30.405 1.00 95.81 330 ASN A CA 1
ATOM 2466 C C . ASN A 1 330 ? 14.637 17.481 -31.543 1.00 95.81 330 ASN A C 1
ATOM 2468 O O . AS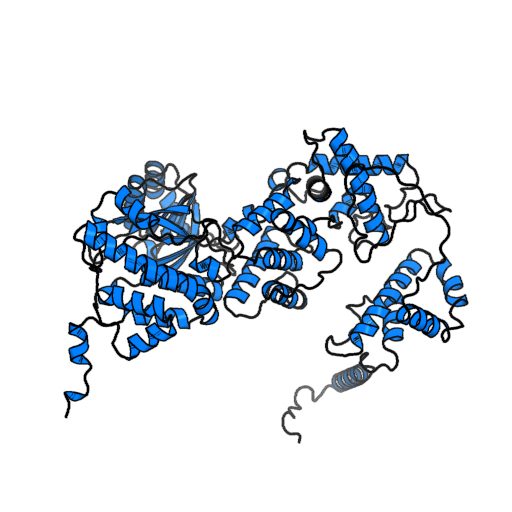N A 1 330 ? 13.714 18.295 -31.571 1.00 95.81 330 ASN A O 1
ATOM 2472 N N . ASN A 1 331 ? 15.542 17.398 -32.523 1.00 95.25 331 ASN A N 1
ATOM 2473 C CA . ASN A 1 331 ? 15.526 18.282 -33.691 1.00 95.25 331 ASN A CA 1
ATOM 2474 C C . ASN A 1 331 ? 14.259 18.094 -34.538 1.00 95.25 331 ASN A C 1
ATOM 2476 O O . ASN A 1 331 ? 13.689 19.067 -35.029 1.00 95.25 331 ASN A O 1
ATOM 2480 N N . ALA A 1 332 ? 13.795 16.850 -34.683 1.00 93.69 332 ALA A N 1
ATOM 2481 C CA . ALA A 1 332 ? 12.577 16.528 -35.422 1.00 93.69 332 ALA A CA 1
ATOM 2482 C C . ALA A 1 332 ? 11.283 16.802 -34.636 1.00 93.69 332 ALA A C 1
ATOM 2484 O O . ALA A 1 332 ? 10.200 16.642 -35.196 1.00 93.69 332 ALA A O 1
ATOM 2485 N N . LYS A 1 333 ? 11.373 17.191 -33.354 1.00 94.44 333 LYS A N 1
ATOM 2486 C CA . LYS A 1 333 ? 10.228 17.314 -32.437 1.00 94.44 333 LYS A CA 1
ATOM 2487 C C . LYS A 1 333 ? 9.350 16.059 -32.444 1.00 94.44 333 LYS A C 1
ATOM 2489 O O . LYS A 1 333 ? 8.124 16.144 -32.552 1.00 94.44 333 LYS A O 1
ATOM 2494 N N . SER A 1 334 ? 9.981 14.884 -32.419 1.00 91.00 334 SER A N 1
ATOM 2495 C CA . SER A 1 334 ? 9.288 13.609 -32.637 1.00 91.00 334 SER A CA 1
ATOM 2496 C C . SER A 1 334 ? 8.177 13.417 -31.608 1.00 91.00 334 SER A C 1
ATOM 2498 O O . SER A 1 334 ? 8.408 13.540 -30.404 1.00 91.00 334 SER A O 1
ATOM 2500 N N . GLY A 1 335 ? 6.958 13.192 -32.108 1.00 88.88 335 GLY A N 1
ATOM 2501 C CA . GLY A 1 335 ? 5.744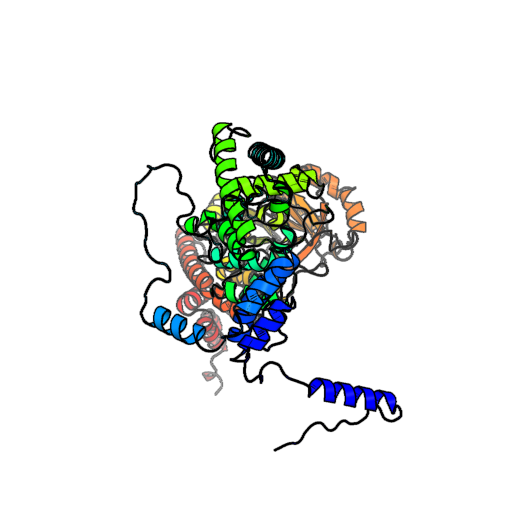 13.094 -31.298 1.00 88.88 335 GLY A CA 1
ATOM 2502 C C . GLY A 1 335 ? 5.345 14.358 -30.535 1.00 88.88 335 GLY A C 1
ATOM 2503 O O . GLY A 1 335 ? 4.589 14.265 -29.578 1.00 88.88 335 GLY A O 1
ATOM 2504 N N . GLY A 1 336 ? 5.849 15.527 -30.940 1.00 93.31 336 GLY A N 1
ATOM 2505 C CA . GLY A 1 336 ? 5.572 16.811 -30.289 1.00 93.31 336 GLY A CA 1
ATOM 2506 C C . GLY A 1 336 ? 6.554 17.186 -29.177 1.00 93.31 336 GLY A C 1
ATOM 2507 O O . GLY A 1 336 ? 6.358 18.211 -28.530 1.00 93.31 336 GLY A O 1
ATOM 2508 N N . PHE A 1 337 ? 7.619 16.406 -28.967 1.00 93.88 337 PHE A N 1
ATOM 2509 C CA . PHE A 1 337 ? 8.526 16.572 -27.830 1.00 93.88 337 PHE A CA 1
ATOM 2510 C C . PHE A 1 337 ? 9.941 16.996 -28.228 1.00 93.88 337 PHE A C 1
ATOM 2512 O O . PHE A 1 337 ? 10.465 16.570 -29.256 1.00 93.88 337 PHE A O 1
ATOM 2519 N N . THR A 1 338 ? 10.578 17.793 -27.368 1.00 93.19 338 THR A N 1
ATOM 2520 C CA . THR A 1 338 ? 11.964 18.288 -27.519 1.00 93.19 338 THR A CA 1
ATOM 2521 C C . THR A 1 338 ? 12.850 17.974 -26.312 1.00 93.19 338 THR A C 1
ATOM 2523 O O . THR A 1 338 ? 13.913 18.568 -26.154 1.00 93.19 338 THR A O 1
ATOM 2526 N N . ASN A 1 339 ? 12.392 17.091 -25.426 1.00 91.56 339 ASN A N 1
ATOM 2527 C CA . ASN A 1 339 ? 13.061 16.703 -24.185 1.00 91.56 339 ASN A CA 1
ATOM 2528 C C . ASN A 1 339 ? 13.429 15.207 -24.169 1.00 91.56 339 ASN A C 1
ATOM 2530 O O . ASN A 1 339 ? 13.418 14.565 -23.118 1.00 91.56 339 ASN A O 1
ATOM 2534 N N . TRP A 1 340 ? 13.730 14.631 -25.334 1.00 93.62 340 TRP A N 1
ATOM 2535 C CA . TRP A 1 340 ? 14.234 13.266 -25.436 1.00 93.62 340 TRP A CA 1
ATOM 2536 C C . TRP A 1 340 ? 15.593 13.155 -24.741 1.00 93.62 340 TRP A C 1
ATOM 2538 O O . TRP A 1 340 ? 16.511 13.932 -25.010 1.00 93.62 340 TRP A O 1
ATOM 2548 N N . ASN A 1 341 ? 15.698 12.179 -23.847 1.00 90.56 341 ASN A N 1
ATOM 2549 C CA . ASN A 1 341 ? 16.849 11.850 -23.019 1.00 90.56 341 ASN A CA 1
ATOM 2550 C C . ASN A 1 341 ? 17.114 10.324 -23.083 1.00 90.56 341 ASN A C 1
ATOM 2552 O O . ASN A 1 341 ? 16.337 9.586 -23.703 1.00 90.56 341 ASN A O 1
ATOM 2556 N N . PRO A 1 342 ? 18.199 9.808 -22.478 1.00 87.06 342 PRO A N 1
ATOM 2557 C CA . PRO A 1 342 ? 18.514 8.380 -22.539 1.00 87.06 342 PRO A CA 1
ATOM 2558 C C . PRO A 1 342 ? 17.431 7.444 -22.002 1.00 87.06 342 PRO A C 1
ATOM 2560 O O . PRO A 1 342 ? 17.235 6.377 -22.585 1.00 87.06 342 PRO A O 1
ATOM 2563 N N . LEU A 1 343 ? 16.726 7.828 -20.937 1.00 89.56 343 LEU A N 1
ATOM 2564 C CA . LEU A 1 343 ? 15.709 7.004 -20.287 1.00 89.56 343 LEU A CA 1
ATOM 2565 C C . LEU A 1 343 ? 14.430 6.962 -21.117 1.00 89.56 343 LEU A C 1
ATOM 2567 O O . LEU A 1 343 ? 13.995 5.877 -21.496 1.00 89.56 343 LEU A O 1
ATOM 2571 N N . ASN A 1 344 ? 13.870 8.120 -21.470 1.00 92.88 344 ASN A N 1
ATOM 2572 C CA . ASN A 1 344 ? 12.594 8.163 -22.182 1.00 92.88 344 ASN A CA 1
ATOM 2573 C C . ASN A 1 344 ? 12.700 7.644 -23.625 1.00 92.88 344 ASN A C 1
ATOM 2575 O O . ASN A 1 344 ? 11.789 6.985 -24.127 1.00 92.88 344 ASN A O 1
ATOM 2579 N N . THR A 1 345 ? 13.860 7.828 -24.265 1.00 93.50 345 THR A N 1
ATOM 2580 C CA . THR A 1 345 ? 14.150 7.255 -25.586 1.00 93.50 345 THR A CA 1
ATOM 2581 C C . THR A 1 345 ? 14.265 5.735 -25.505 1.00 93.50 345 THR A C 1
ATOM 2583 O O . THR A 1 345 ? 13.832 5.025 -26.413 1.00 93.50 345 THR A O 1
ATOM 2586 N N . GLN A 1 346 ? 14.862 5.212 -24.429 1.00 91.25 346 GLN A N 1
ATOM 2587 C CA . GLN A 1 346 ? 14.980 3.774 -24.213 1.00 91.25 346 GLN A CA 1
ATOM 2588 C C . GLN A 1 346 ? 13.622 3.147 -23.891 1.00 91.25 346 GLN A C 1
ATOM 2590 O O . GLN A 1 346 ? 13.284 2.133 -24.502 1.00 91.25 346 GLN A O 1
ATOM 2595 N N . ALA A 1 347 ? 12.835 3.767 -23.011 1.00 91.88 347 ALA A N 1
ATOM 2596 C CA . ALA A 1 347 ? 11.524 3.274 -22.608 1.00 91.88 347 ALA A CA 1
ATOM 2597 C C . ALA A 1 347 ? 10.561 3.241 -23.802 1.00 91.88 347 ALA A C 1
ATOM 2599 O O . ALA A 1 347 ? 9.969 2.202 -24.093 1.00 91.88 347 ALA A O 1
ATOM 2600 N N . ALA A 1 348 ? 10.509 4.323 -24.588 1.00 94.31 348 ALA A N 1
ATOM 2601 C CA . ALA A 1 348 ? 9.688 4.376 -25.794 1.00 94.31 348 ALA A CA 1
ATOM 2602 C C . ALA A 1 348 ? 10.093 3.309 -26.826 1.00 94.31 348 ALA A C 1
ATOM 2604 O O . ALA A 1 348 ? 9.236 2.609 -27.365 1.00 94.31 348 ALA A O 1
ATOM 2605 N N . ALA A 1 349 ? 11.395 3.126 -27.078 1.00 93.94 349 ALA A N 1
ATOM 2606 C CA . ALA A 1 349 ? 11.862 2.098 -28.009 1.00 93.94 349 ALA A CA 1
ATOM 2607 C C . ALA A 1 349 ? 11.549 0.677 -27.520 1.00 93.94 349 ALA A C 1
ATOM 2609 O O . ALA A 1 349 ? 11.134 -0.173 -28.307 1.00 93.94 349 ALA A O 1
ATOM 2610 N N . TRP A 1 350 ? 11.726 0.416 -26.222 1.00 90.12 350 TRP A N 1
ATOM 2611 C CA . TRP A 1 350 ? 11.407 -0.866 -25.598 1.00 90.12 350 TRP A CA 1
ATOM 2612 C C . TRP A 1 350 ? 9.924 -1.207 -25.754 1.00 90.12 350 TRP A C 1
ATOM 2614 O O . TRP A 1 350 ? 9.573 -2.298 -26.212 1.00 90.12 350 TRP A O 1
ATOM 2624 N N . THR A 1 351 ? 9.060 -0.241 -25.448 1.00 90.94 351 THR A N 1
ATOM 2625 C CA . THR A 1 351 ? 7.608 -0.355 -25.572 1.00 90.94 351 THR A CA 1
ATOM 2626 C C . THR A 1 351 ? 7.203 -0.583 -27.025 1.00 90.94 351 THR A C 1
ATOM 2628 O O . THR A 1 351 ? 6.461 -1.518 -27.324 1.00 90.94 351 THR A O 1
ATOM 2631 N N . GLY A 1 352 ? 7.750 0.194 -27.961 1.00 92.50 352 GLY A N 1
ATOM 2632 C CA . GLY A 1 352 ? 7.439 0.054 -29.382 1.00 92.50 352 GLY A CA 1
ATOM 2633 C C . GLY A 1 352 ? 7.915 -1.266 -29.981 1.00 92.50 352 GLY A C 1
ATOM 2634 O O . GLY A 1 352 ? 7.207 -1.862 -30.794 1.00 92.50 352 GLY A O 1
ATOM 2635 N N . ALA A 1 353 ? 9.073 -1.769 -29.544 1.00 90.44 353 ALA A N 1
ATOM 2636 C CA . ALA A 1 353 ? 9.580 -3.075 -29.953 1.00 90.44 353 ALA A CA 1
ATOM 2637 C C . ALA A 1 353 ? 8.652 -4.219 -29.518 1.00 90.44 353 ALA A C 1
ATOM 2639 O O . ALA A 1 353 ? 8.416 -5.140 -30.303 1.00 90.44 353 ALA A O 1
ATOM 2640 N N . LYS A 1 354 ? 8.087 -4.138 -28.307 1.00 88.12 354 LYS A N 1
ATOM 2641 C CA . LYS A 1 354 ? 7.106 -5.111 -27.806 1.00 88.12 354 LYS A CA 1
ATOM 2642 C C . LYS A 1 354 ? 5.735 -4.988 -28.461 1.00 88.12 354 LYS A C 1
ATOM 2644 O O . LYS A 1 354 ? 5.118 -6.004 -28.763 1.00 88.12 354 LYS A O 1
ATOM 2649 N N . ILE A 1 355 ? 5.277 -3.766 -28.737 1.00 89.75 355 ILE A N 1
ATOM 2650 C CA . ILE A 1 355 ? 4.040 -3.549 -29.498 1.00 89.75 355 ILE A CA 1
ATOM 2651 C C . ILE A 1 355 ? 4.170 -4.169 -30.889 1.00 89.75 355 ILE A C 1
ATOM 2653 O O . ILE A 1 355 ? 3.294 -4.910 -31.326 1.00 89.75 355 ILE A O 1
ATOM 2657 N N . ARG A 1 356 ? 5.297 -3.932 -31.572 1.00 90.19 356 ARG A N 1
ATOM 2658 C CA . ARG A 1 356 ? 5.554 -4.525 -32.889 1.00 90.19 356 ARG A CA 1
ATOM 2659 C C . ARG A 1 356 ? 5.588 -6.054 -32.845 1.00 90.19 356 ARG A C 1
ATOM 2661 O O . ARG A 1 356 ? 5.172 -6.675 -33.818 1.00 90.19 356 ARG A O 1
ATOM 2668 N N . SER A 1 357 ? 6.113 -6.660 -31.778 1.00 86.00 357 SER A N 1
ATOM 2669 C CA . SER A 1 357 ? 6.145 -8.124 -31.660 1.00 86.00 357 SER A CA 1
ATOM 2670 C C . SER A 1 357 ? 4.797 -8.738 -31.275 1.00 86.00 357 SER A C 1
ATOM 2672 O O . SER A 1 357 ? 4.633 -9.943 -31.443 1.00 86.00 357 SER A O 1
ATOM 2674 N N . GLY A 1 358 ? 3.842 -7.932 -30.799 1.00 86.56 358 GLY A N 1
ATOM 2675 C CA . GLY A 1 358 ? 2.569 -8.399 -30.249 1.00 86.56 358 GLY A CA 1
ATOM 2676 C C . GLY A 1 358 ? 2.642 -8.811 -28.773 1.00 86.56 358 GLY A C 1
ATOM 2677 O O . GLY A 1 358 ? 1.669 -9.347 -28.252 1.00 86.56 358 GLY A O 1
ATOM 2678 N N . ASP A 1 359 ? 3.763 -8.550 -28.091 1.00 84.62 359 ASP A N 1
ATOM 2679 C CA . ASP A 1 359 ? 3.970 -8.891 -26.673 1.00 84.62 359 ASP A CA 1
ATOM 2680 C C . ASP A 1 359 ? 3.341 -7.857 -25.723 1.00 84.62 359 ASP A C 1
ATOM 2682 O O . ASP A 1 359 ? 3.236 -8.106 -24.522 1.00 84.62 359 ASP A O 1
ATOM 2686 N N . LEU A 1 360 ? 2.978 -6.679 -26.238 1.00 86.75 360 LEU A N 1
ATOM 2687 C CA . LEU A 1 360 ? 2.377 -5.589 -25.476 1.00 86.75 360 LEU A CA 1
ATOM 2688 C C . LEU A 1 360 ? 1.272 -4.922 -26.296 1.00 86.75 360 LEU A C 1
ATOM 2690 O O . LEU A 1 360 ? 1.468 -4.612 -27.472 1.00 86.75 360 LEU A O 1
ATOM 2694 N N . LEU A 1 361 ? 0.126 -4.663 -25.670 1.00 89.19 361 LEU A N 1
ATOM 2695 C CA . LEU A 1 361 ? -0.923 -3.863 -26.290 1.00 89.19 361 LEU A CA 1
ATOM 2696 C C . LEU A 1 361 ? -0.536 -2.377 -26.252 1.00 89.19 361 LEU A C 1
ATOM 2698 O O . LEU A 1 361 ? 0.003 -1.918 -25.246 1.00 89.19 361 LEU A O 1
ATOM 2702 N N . PRO A 1 362 ? -0.845 -1.585 -27.295 1.00 88.19 362 PRO A N 1
ATOM 2703 C CA . PRO A 1 362 ? -0.588 -0.145 -27.275 1.00 88.19 362 PRO A CA 1
ATOM 2704 C C . PRO A 1 362 ? -1.224 0.595 -26.088 1.00 88.19 362 PRO A C 1
ATOM 2706 O O . PRO A 1 362 ? -0.656 1.578 -25.627 1.00 88.19 362 PRO A O 1
ATOM 2709 N N . SER A 1 363 ? -2.369 0.123 -25.582 1.00 88.38 363 SER A N 1
ATOM 2710 C CA . SER A 1 363 ? -3.033 0.678 -24.390 1.00 88.38 363 SER A CA 1
ATOM 2711 C C . SER A 1 363 ? -2.215 0.518 -23.112 1.00 88.38 363 SER A C 1
ATOM 2713 O O . SER A 1 363 ? -2.339 1.330 -22.203 1.00 88.38 363 SER A O 1
ATOM 2715 N N . ASP A 1 364 ? -1.357 -0.498 -23.066 1.00 88.56 364 ASP A N 1
ATOM 2716 C CA . ASP A 1 364 ? -0.618 -0.893 -21.867 1.00 88.56 364 ASP A CA 1
ATOM 2717 C C . ASP A 1 364 ? 0.809 -0.315 -21.885 1.00 88.56 364 ASP A C 1
ATOM 2719 O O . ASP A 1 364 ? 1.624 -0.578 -21.003 1.00 88.56 364 ASP A O 1
ATOM 2723 N N . ALA A 1 365 ? 1.120 0.483 -22.912 1.00 87.06 365 ALA A N 1
ATOM 2724 C CA . ALA A 1 365 ? 2.425 1.072 -23.184 1.00 87.06 365 ALA A CA 1
ATOM 2725 C C . ALA A 1 365 ? 2.995 1.891 -22.021 1.00 87.06 365 ALA A C 1
ATOM 2727 O O . ALA A 1 365 ? 4.209 1.895 -21.818 1.00 87.06 365 ALA A O 1
ATOM 2728 N N . ALA A 1 366 ? 2.118 2.577 -21.289 1.00 90.56 366 ALA A N 1
ATOM 2729 C CA . ALA A 1 366 ? 2.466 3.436 -20.165 1.00 90.56 366 ALA A CA 1
ATOM 2730 C C . ALA A 1 366 ? 2.378 2.724 -18.804 1.00 90.56 366 ALA A C 1
ATOM 2732 O O . ALA A 1 366 ? 2.757 3.316 -17.801 1.00 90.56 366 ALA A O 1
ATOM 2733 N N . MET A 1 367 ? 1.908 1.467 -18.750 1.00 92.12 367 MET A N 1
ATOM 2734 C CA . MET A 1 367 ? 1.640 0.812 -17.469 1.00 92.12 367 MET A CA 1
ATOM 2735 C C . MET A 1 367 ? 2.922 0.607 -16.651 1.00 92.12 367 MET A C 1
ATOM 2737 O O . MET A 1 367 ? 3.836 -0.132 -17.044 1.00 92.12 367 MET A O 1
ATOM 2741 N N . HIS A 1 368 ? 2.965 1.221 -15.476 1.00 94.06 368 HIS A N 1
ATOM 2742 C CA . HIS A 1 368 ? 4.059 1.152 -14.513 1.00 94.06 368 HIS A CA 1
ATOM 2743 C C . HIS A 1 368 ? 3.597 0.479 -13.213 1.00 94.06 368 HIS A C 1
ATOM 2745 O O . HIS A 1 368 ? 2.510 -0.088 -13.127 1.00 94.06 368 HIS A O 1
ATOM 2751 N N . TYR A 1 369 ? 4.447 0.467 -12.183 1.00 96.19 369 TYR A N 1
ATOM 2752 C CA . TYR A 1 369 ? 4.130 -0.214 -10.923 1.00 96.19 369 TYR A CA 1
ATOM 2753 C C . TYR A 1 369 ? 2.857 0.316 -10.243 1.00 96.19 369 TYR A C 1
ATOM 2755 O O . TYR A 1 369 ? 2.116 -0.477 -9.664 1.00 96.19 369 TYR A O 1
ATOM 2763 N N . GLY A 1 370 ? 2.573 1.616 -10.361 1.00 95.81 370 GLY A N 1
ATOM 2764 C CA . GLY A 1 370 ? 1.378 2.232 -9.784 1.00 95.81 370 GLY A CA 1
ATOM 2765 C C . GLY A 1 370 ? 0.080 1.676 -10.361 1.00 95.81 370 GLY A C 1
ATOM 2766 O O . GLY A 1 370 ? -0.840 1.384 -9.603 1.00 95.81 370 GLY A O 1
ATOM 2767 N N . ASP A 1 371 ? 0.035 1.390 -11.663 1.00 95.50 371 ASP A N 1
ATOM 2768 C CA . ASP A 1 371 ? -1.152 0.817 -12.315 1.00 95.50 371 ASP A CA 1
ATOM 2769 C C . ASP A 1 371 ? -1.486 -0.599 -11.824 1.00 95.50 371 ASP A C 1
ATOM 2771 O O . ASP A 1 371 ? -2.638 -1.032 -11.867 1.00 95.50 371 ASP A O 1
ATOM 2775 N N . PHE A 1 372 ? -0.485 -1.331 -11.324 1.00 95.81 372 PHE A N 1
ATOM 2776 C CA . PHE A 1 372 ? -0.663 -2.673 -10.763 1.00 95.81 372 PHE A CA 1
ATOM 2777 C C . PHE A 1 372 ? -0.820 -2.678 -9.238 1.00 95.81 372 PHE A C 1
ATOM 2779 O O . PHE A 1 372 ? -1.201 -3.707 -8.671 1.00 95.81 372 PHE A O 1
ATOM 2786 N N . SER A 1 373 ? -0.574 -1.552 -8.559 1.00 96.50 373 SER A N 1
ATOM 2787 C CA . SER A 1 373 ? -0.698 -1.442 -7.103 1.00 96.50 373 SER A CA 1
ATOM 2788 C C . SER A 1 373 ? -2.093 -1.801 -6.561 1.00 96.50 373 SER A C 1
ATOM 2790 O O . SER A 1 373 ? -2.138 -2.470 -5.521 1.00 96.50 373 SER A O 1
ATOM 2792 N N . PRO A 1 374 ? -3.230 -1.503 -7.242 1.00 94.88 374 PRO A N 1
ATOM 2793 C CA . PRO A 1 374 ? -4.567 -1.836 -6.739 1.00 94.88 374 PRO A CA 1
ATOM 2794 C C . PRO A 1 374 ? -4.766 -3.323 -6.430 1.00 94.88 374 PRO A C 1
ATOM 2796 O O . PRO A 1 374 ? -5.464 -3.674 -5.483 1.00 94.88 374 PRO A O 1
ATOM 2799 N N . LYS A 1 375 ? -4.091 -4.214 -7.165 1.00 95.19 375 LYS A N 1
ATOM 2800 C CA . LYS A 1 375 ? -4.112 -5.664 -6.914 1.00 95.19 375 LYS A CA 1
ATOM 2801 C C . LYS A 1 375 ? -3.531 -6.036 -5.545 1.00 95.19 375 LYS A C 1
ATOM 2803 O O . LYS A 1 375 ? -3.920 -7.047 -4.958 1.00 95.19 375 LYS A O 1
ATOM 2808 N N . TYR A 1 376 ? -2.593 -5.243 -5.037 1.00 97.88 376 TYR A N 1
ATOM 2809 C CA . TYR A 1 376 ? -1.876 -5.485 -3.786 1.00 97.88 376 TYR A CA 1
ATOM 2810 C C . TYR A 1 376 ? -2.453 -4.692 -2.612 1.00 97.88 376 TYR A C 1
ATOM 2812 O O . TYR A 1 376 ? -2.270 -5.111 -1.476 1.00 97.88 376 TYR A O 1
ATOM 2820 N N . GLN A 1 377 ? -3.250 -3.651 -2.848 1.00 97.75 377 GLN A N 1
ATOM 2821 C CA . GLN A 1 377 ? -3.868 -2.862 -1.779 1.00 97.75 377 GLN A CA 1
ATOM 2822 C C . GLN A 1 377 ? -4.775 -3.720 -0.876 1.00 97.75 377 GLN A C 1
ATOM 2824 O O . GLN A 1 377 ? -5.597 -4.511 -1.356 1.00 97.75 377 GLN A O 1
ATOM 2829 N N . ALA A 1 378 ? -4.593 -3.586 0.435 1.00 98.25 378 ALA A N 1
ATOM 2830 C CA . ALA A 1 378 ? -5.634 -3.806 1.432 1.00 98.25 378 ALA A CA 1
ATOM 2831 C C . ALA A 1 378 ? -6.287 -2.457 1.768 1.00 98.25 378 ALA A C 1
ATOM 2833 O O . ALA A 1 378 ? -5.691 -1.404 1.559 1.00 98.25 378 ALA A O 1
ATOM 2834 N N . MET A 1 379 ? -7.513 -2.503 2.274 1.00 98.12 379 MET A N 1
ATOM 2835 C CA . MET A 1 379 ? -8.322 -1.349 2.646 1.00 98.12 379 MET A CA 1
ATOM 2836 C C . MET A 1 379 ? -8.568 -1.384 4.152 1.00 98.12 379 MET A C 1
ATOM 2838 O O . MET A 1 379 ? -9.309 -2.235 4.650 1.00 98.12 379 MET A O 1
ATOM 2842 N N . ALA A 1 380 ? -7.937 -0.462 4.868 1.00 97.31 380 ALA A N 1
ATOM 2843 C CA . ALA A 1 380 ? -8.101 -0.250 6.300 1.00 97.31 380 ALA A CA 1
ATOM 2844 C C . ALA A 1 380 ? -8.897 1.044 6.527 1.00 97.31 380 ALA A C 1
ATOM 2846 O O . ALA A 1 380 ? -8.339 2.120 6.780 1.00 97.31 380 ALA A O 1
ATOM 2847 N N . THR A 1 381 ? -10.212 0.938 6.319 1.00 95.44 381 THR A N 1
ATOM 2848 C CA . THR A 1 381 ? -11.160 2.037 6.526 1.00 95.44 381 THR A CA 1
ATOM 2849 C C . THR A 1 381 ? -11.324 2.282 8.017 1.00 95.44 381 THR A C 1
ATOM 2851 O O . THR A 1 381 ? -11.671 1.368 8.762 1.00 95.44 381 THR A O 1
ATOM 2854 N N . HIS A 1 382 ? -11.088 3.514 8.442 1.00 94.50 382 HIS A N 1
ATOM 2855 C CA . HIS A 1 382 ? -11.128 3.896 9.840 1.00 94.50 382 HIS A CA 1
ATOM 2856 C C . HIS A 1 382 ? -11.677 5.302 10.023 1.00 94.50 382 HIS A C 1
ATOM 2858 O O . HIS A 1 382 ? -11.548 6.174 9.166 1.00 94.50 382 HIS A O 1
ATOM 2864 N N . GLU A 1 383 ? -12.263 5.519 11.188 1.00 92.69 383 GLU A N 1
ATOM 2865 C CA . GLU A 1 383 ? -12.745 6.821 11.631 1.00 92.69 383 GLU A CA 1
ATOM 2866 C C . GLU A 1 383 ? -11.772 7.373 12.681 1.00 92.69 383 GLU A C 1
ATOM 2868 O O . GLU A 1 383 ? -10.818 6.699 13.074 1.00 92.69 383 GLU A O 1
ATOM 2873 N N . GLN A 1 384 ? -12.011 8.579 13.182 1.00 91.62 384 GLN A N 1
ATOM 2874 C CA . GLN A 1 384 ? -11.385 9.037 14.432 1.00 91.62 384 GLN A CA 1
ATOM 2875 C C . GLN A 1 384 ? -12.389 9.429 15.508 1.00 91.62 384 GLN A C 1
ATOM 2877 O O . GLN A 1 384 ? -11.992 9.725 16.636 1.00 91.62 384 GLN A O 1
ATOM 2882 N N . ALA A 1 385 ? -13.680 9.436 15.170 1.00 87.44 385 ALA A N 1
ATOM 2883 C CA . ALA A 1 385 ? -14.717 9.537 16.176 1.00 87.44 385 ALA A CA 1
ATOM 2884 C C . ALA A 1 385 ? -14.585 8.354 17.143 1.00 87.44 385 ALA A C 1
ATOM 2886 O O . ALA A 1 385 ? -14.304 7.221 16.736 1.00 87.44 385 ALA A O 1
ATOM 2887 N N . THR A 1 386 ? -14.740 8.638 18.432 1.00 86.88 386 THR A N 1
ATOM 2888 C CA . THR A 1 386 ? -14.774 7.590 19.442 1.00 86.88 386 THR A CA 1
ATOM 2889 C C . THR A 1 386 ? -16.011 6.731 19.255 1.00 86.88 386 THR A C 1
ATOM 2891 O O . THR A 1 386 ? -17.068 7.215 18.856 1.00 86.88 386 THR A O 1
ATOM 2894 N N . GLY A 1 387 ? -15.879 5.442 19.551 1.00 84.69 387 GLY A N 1
ATOM 2895 C CA . GLY A 1 387 ? -16.993 4.513 19.416 1.00 84.69 387 GLY A CA 1
ATOM 2896 C C . GLY A 1 387 ? -18.133 4.815 20.392 1.00 84.69 387 GLY A C 1
ATOM 2897 O O . GLY A 1 387 ? -17.905 5.170 21.555 1.00 84.69 387 GLY A O 1
ATOM 2898 N N . ALA A 1 388 ? -19.369 4.611 19.948 1.00 86.19 388 ALA A N 1
ATOM 2899 C CA . ALA A 1 388 ? -20.547 4.742 20.794 1.00 86.19 388 ALA A CA 1
ATOM 2900 C C . ALA A 1 388 ? -20.516 3.785 21.991 1.00 86.19 388 ALA A C 1
ATOM 2902 O O . ALA A 1 388 ? -20.067 2.635 21.898 1.00 86.19 388 ALA A O 1
ATOM 2903 N N . GLY A 1 389 ? -21.041 4.247 23.126 1.00 85.44 389 GLY A N 1
ATOM 2904 C CA . GLY A 1 389 ? -21.145 3.462 24.356 1.00 85.44 389 GLY A CA 1
ATOM 2905 C C . GLY A 1 389 ? -19.821 3.290 25.107 1.00 85.44 389 GLY A C 1
ATOM 2906 O O . GLY A 1 389 ? -19.780 2.577 26.112 1.00 85.44 389 GLY A O 1
ATOM 2907 N N . ILE A 1 390 ? -18.732 3.913 24.644 1.00 88.75 390 ILE A N 1
ATOM 2908 C CA . ILE A 1 390 ? -17.428 3.881 25.316 1.00 88.75 390 ILE A CA 1
ATOM 2909 C C . ILE A 1 390 ? -17.385 4.877 26.480 1.00 88.75 390 ILE A C 1
ATOM 2911 O O . ILE A 1 390 ? -16.626 4.663 27.423 1.00 88.75 390 ILE A O 1
ATOM 2915 N N . GLY A 1 391 ? -18.176 5.951 26.459 1.00 88.88 391 GLY A N 1
ATOM 2916 C CA . GLY A 1 391 ? -18.168 7.007 27.476 1.00 88.88 391 GLY A CA 1
ATOM 2917 C C . GLY A 1 391 ? -17.006 8.002 27.357 1.00 88.88 391 GLY A C 1
ATOM 2918 O O . GLY A 1 391 ? -16.748 8.741 28.308 1.00 88.88 391 GLY A O 1
ATOM 2919 N N . HIS A 1 392 ? -16.285 8.011 26.229 1.00 92.31 392 HIS A N 1
ATOM 2920 C CA . HIS A 1 392 ? -15.188 8.939 25.935 1.00 92.31 392 HIS A CA 1
ATOM 2921 C C . HIS A 1 392 ? -15.600 9.868 24.789 1.00 92.31 392 HIS A C 1
ATOM 2923 O O . HIS A 1 392 ? -15.708 9.424 23.655 1.00 92.31 392 HIS A O 1
ATOM 2929 N N . ILE A 1 393 ? -15.837 11.146 25.087 1.00 93.12 393 ILE A N 1
ATOM 2930 C CA . ILE A 1 393 ? -16.231 12.197 24.132 1.00 93.12 393 ILE A CA 1
ATOM 2931 C C . ILE A 1 393 ? -17.451 11.788 23.285 1.00 93.12 393 ILE A C 1
ATOM 2933 O O . ILE A 1 393 ? -17.543 12.039 22.091 1.00 93.12 393 ILE A O 1
ATOM 2937 N N . GLU A 1 394 ? -18.442 11.154 23.908 1.00 87.00 394 GLU A N 1
ATOM 2938 C CA . GLU A 1 394 ? -19.632 10.680 23.181 1.00 87.00 394 GLU A CA 1
ATOM 2939 C C . GLU A 1 394 ? -20.476 11.818 22.597 1.00 87.00 394 GLU A C 1
ATOM 2941 O O . GLU A 1 394 ? -21.192 11.628 21.618 1.00 87.00 394 GLU A O 1
ATOM 2946 N N . ASN A 1 395 ? -20.362 13.028 23.152 1.00 91.44 395 ASN A N 1
ATOM 2947 C CA . ASN A 1 395 ? -21.031 14.205 22.611 1.00 91.44 395 ASN A CA 1
ATOM 2948 C C . ASN A 1 395 ? -20.529 14.589 21.208 1.00 91.44 395 ASN A C 1
ATOM 2950 O O . ASN A 1 395 ? -21.209 15.356 20.537 1.00 91.44 395 ASN A O 1
ATOM 2954 N N . LEU A 1 396 ? -19.380 14.069 20.755 1.00 92.25 396 LEU A N 1
ATOM 2955 C CA . LEU A 1 396 ? -18.912 14.227 19.377 1.00 92.25 396 LEU A CA 1
ATOM 2956 C C . LEU A 1 396 ? -19.886 13.597 18.373 1.00 92.25 396 LEU A C 1
ATOM 2958 O O . LEU A 1 396 ? -20.124 14.176 17.317 1.00 92.25 396 LEU A O 1
ATOM 2962 N N . LEU A 1 397 ? -20.471 12.442 18.703 1.00 88.88 397 LEU A N 1
ATOM 2963 C CA . LEU A 1 397 ? -21.305 11.655 17.786 1.00 88.88 397 LEU A CA 1
ATOM 2964 C C . LEU A 1 397 ? -22.614 12.363 17.410 1.00 88.88 397 LEU A C 1
ATOM 2966 O O . LEU A 1 397 ? -23.159 12.121 16.336 1.00 88.88 397 LEU A O 1
ATOM 2970 N N . SER A 1 398 ? -23.097 13.279 18.254 1.00 89.06 398 SER A N 1
ATOM 2971 C CA . SER A 1 398 ? -24.284 14.097 17.978 1.00 89.06 398 SER A CA 1
ATOM 2972 C C . SER A 1 398 ? -23.977 15.421 17.271 1.00 89.06 398 SER A C 1
ATOM 2974 O O . SER A 1 398 ? -24.902 16.171 16.948 1.00 89.06 398 SER A O 1
ATOM 2976 N N . MET A 1 399 ? -22.702 15.733 17.019 1.00 92.31 399 MET A N 1
ATOM 2977 C CA . MET A 1 399 ? -22.316 16.971 16.345 1.00 92.31 399 MET A CA 1
ATOM 2978 C C . MET A 1 399 ? -22.550 16.912 14.827 1.00 92.31 399 MET A C 1
ATOM 2980 O O . MET A 1 399 ? -22.533 15.828 14.225 1.00 92.31 399 MET A O 1
ATOM 2984 N N . PRO A 1 400 ? -22.708 18.079 14.169 1.00 92.88 400 PRO A N 1
ATOM 2985 C CA . PRO A 1 400 ? -22.730 18.162 12.712 1.00 92.88 400 PRO A CA 1
ATOM 2986 C C . PRO A 1 400 ? -21.527 17.461 12.067 1.00 92.88 400 PRO A C 1
ATOM 2988 O O . PRO A 1 400 ? -20.435 17.429 12.633 1.00 92.88 400 PRO A O 1
ATOM 2991 N N . TYR A 1 401 ? -21.719 16.924 10.859 1.00 90.31 401 TYR A N 1
ATOM 2992 C CA . TYR A 1 401 ? -20.684 16.173 10.135 1.00 90.31 401 TYR A CA 1
ATOM 2993 C C . TYR A 1 401 ? -19.369 16.957 9.991 1.00 90.31 401 TYR A C 1
ATOM 2995 O O . TYR A 1 401 ? -18.299 16.405 10.224 1.00 90.31 401 TYR A O 1
ATOM 3003 N N . GLU A 1 402 ? -19.449 18.258 9.700 1.00 92.06 402 GLU A N 1
ATOM 3004 C CA . GLU A 1 402 ? -18.274 19.129 9.556 1.00 92.06 402 GLU A CA 1
ATOM 3005 C C . GLU A 1 402 ? -17.472 19.292 10.857 1.00 92.06 402 GLU A C 1
ATOM 3007 O O . GLU A 1 402 ? -16.245 19.333 10.823 1.00 92.06 402 GLU A O 1
ATOM 3012 N N . GLU A 1 403 ? -18.130 19.312 12.020 1.00 93.88 403 GLU A N 1
ATOM 3013 C CA . GLU A 1 403 ? -17.441 19.366 13.319 1.00 93.88 403 GLU A CA 1
ATOM 3014 C C . GLU A 1 403 ? -16.728 18.041 13.624 1.00 93.88 403 GLU A C 1
ATOM 3016 O O . GLU A 1 403 ? -15.607 18.030 14.139 1.00 93.88 403 GLU A O 1
ATOM 3021 N N . ARG A 1 404 ? -17.342 16.910 13.249 1.00 94.12 404 ARG A N 1
ATOM 3022 C CA . ARG A 1 404 ? -16.713 15.583 13.354 1.00 94.12 404 ARG A CA 1
ATOM 3023 C C . ARG A 1 404 ? -15.531 15.442 12.397 1.00 94.12 404 ARG A C 1
ATOM 3025 O O . ARG A 1 404 ? -14.497 14.893 12.774 1.00 94.12 404 ARG A O 1
ATOM 3032 N N . LEU A 1 405 ? -15.641 16.000 11.192 1.00 94.25 405 LEU A N 1
ATOM 3033 C CA . LEU A 1 405 ? -14.553 16.035 10.218 1.00 94.25 405 LEU A CA 1
ATOM 3034 C C . LEU A 1 405 ? -13.398 16.915 10.714 1.00 94.25 405 LEU A C 1
ATOM 3036 O O . LEU A 1 405 ? -12.238 16.519 10.614 1.00 94.25 405 LEU A O 1
ATOM 3040 N N . ALA A 1 406 ? -13.698 18.077 11.300 1.00 94.88 406 ALA A N 1
ATOM 3041 C CA . ALA A 1 406 ? -12.692 18.935 11.920 1.00 94.88 406 ALA A CA 1
ATOM 3042 C C . ALA A 1 406 ? -11.965 18.223 13.074 1.00 94.88 406 ALA A C 1
ATOM 3044 O O . ALA A 1 406 ? -10.742 18.319 13.176 1.00 94.88 406 ALA A O 1
ATOM 3045 N N . PHE A 1 407 ? -12.687 17.458 13.901 1.00 95.25 407 PHE A N 1
ATOM 3046 C CA . PHE A 1 407 ? -12.093 16.642 14.964 1.00 95.25 407 PHE A CA 1
ATOM 3047 C C . PHE A 1 407 ? -11.139 15.566 14.421 1.00 95.25 407 PHE A C 1
ATOM 3049 O O . PHE A 1 407 ? -10.028 15.414 14.933 1.00 95.25 407 PHE A O 1
ATOM 3056 N N . GLN A 1 408 ? -11.539 14.854 13.363 1.00 94.31 408 GLN A N 1
ATOM 3057 C CA . GLN A 1 408 ? -10.692 13.862 12.693 1.00 94.31 408 GLN A CA 1
ATOM 3058 C C . GLN A 1 408 ? -9.423 14.491 12.101 1.00 94.31 408 GLN A C 1
ATOM 3060 O O . GLN A 1 408 ? -8.322 13.975 12.295 1.00 94.31 408 GLN A O 1
ATOM 3065 N N . ASN A 1 409 ? -9.561 15.633 11.427 1.00 94.75 409 ASN A N 1
ATOM 3066 C CA . ASN A 1 409 ? -8.447 16.306 10.756 1.00 94.75 409 ASN A CA 1
ATOM 3067 C C . ASN A 1 409 ? -7.479 17.005 11.724 1.00 94.75 409 ASN A C 1
ATOM 3069 O O . ASN A 1 409 ? -6.374 17.352 11.318 1.00 94.75 409 ASN A O 1
ATOM 3073 N N . ALA A 1 410 ? -7.870 17.226 12.984 1.00 95.62 410 ALA A N 1
ATOM 3074 C CA . ALA A 1 410 ? -7.019 17.888 13.974 1.00 95.62 410 ALA A CA 1
ATOM 3075 C C . ALA A 1 410 ? -5.751 17.082 14.294 1.00 95.62 410 ALA A C 1
ATOM 3077 O O . ALA A 1 410 ? -4.706 17.657 14.589 1.00 95.62 410 ALA A O 1
ATOM 3078 N N . VAL A 1 411 ? -5.843 15.752 14.237 1.00 95.38 411 VAL A N 1
ATOM 3079 C CA . VAL A 1 411 ? -4.721 14.842 14.477 1.00 95.38 411 VAL A CA 1
ATOM 3080 C C . VAL A 1 411 ? -4.835 13.692 13.473 1.00 95.38 411 VAL A C 1
ATOM 3082 O O . VAL A 1 411 ? -5.383 12.652 13.818 1.00 95.38 411 VAL A O 1
ATOM 3085 N N . PRO A 1 412 ? -4.396 13.833 12.213 1.00 94.88 412 PRO A N 1
ATOM 3086 C CA . PRO A 1 412 ? -4.550 12.778 11.212 1.00 94.88 412 PRO A CA 1
ATOM 3087 C C . PRO A 1 412 ? -3.645 11.569 11.503 1.00 94.88 412 PRO A C 1
ATOM 3089 O O . PRO A 1 412 ? -2.691 11.655 12.274 1.00 94.88 412 PRO A O 1
ATOM 3092 N N . TRP A 1 413 ? -3.945 10.425 10.883 1.00 96.25 413 TRP A N 1
ATOM 3093 C CA . TRP A 1 413 ? -3.047 9.259 10.852 1.00 96.25 413 TRP A CA 1
ATOM 3094 C C . TRP A 1 413 ? -2.089 9.276 9.659 1.00 96.25 413 TRP A C 1
ATOM 3096 O O . TRP A 1 413 ? -1.395 8.294 9.416 1.00 96.25 413 TRP A O 1
ATOM 3106 N N . THR A 1 414 ? -2.058 10.366 8.897 1.00 96.50 414 THR A N 1
ATOM 3107 C CA . THR A 1 414 ? -1.283 10.465 7.666 1.00 96.50 414 THR A CA 1
ATOM 3108 C C . THR A 1 414 ? -0.004 11.269 7.844 1.00 96.50 414 THR A C 1
ATOM 3110 O O . THR A 1 414 ? -0.001 12.302 8.513 1.00 96.50 414 THR A O 1
ATOM 3113 N N . ASP A 1 415 ? 1.063 10.846 7.171 1.00 94.75 415 ASP A N 1
ATOM 3114 C CA . ASP A 1 415 ? 2.277 11.645 7.019 1.00 94.75 415 ASP A CA 1
ATOM 3115 C C . ASP A 1 415 ? 2.092 12.800 6.009 1.00 94.75 415 ASP A C 1
ATOM 3117 O O . ASP A 1 415 ? 1.020 13.003 5.436 1.00 94.75 415 ASP A O 1
ATOM 3121 N N . GLN A 1 416 ? 3.161 13.560 5.750 1.00 93.31 416 GLN A N 1
ATOM 3122 C CA . GLN A 1 416 ? 3.143 14.683 4.798 1.00 93.31 416 GLN A CA 1
ATOM 3123 C C . GLN A 1 416 ? 2.860 14.269 3.343 1.00 93.31 416 GLN A C 1
ATOM 3125 O O . GLN A 1 416 ? 2.462 15.108 2.539 1.00 93.31 416 GLN A O 1
ATOM 3130 N N . ARG A 1 417 ? 3.058 12.990 2.997 1.00 94.81 417 ARG A N 1
ATOM 3131 C CA . ARG A 1 417 ? 2.724 12.408 1.687 1.00 94.81 417 ARG A CA 1
ATOM 3132 C C . ARG A 1 417 ? 1.304 11.830 1.661 1.00 94.81 417 ARG A C 1
ATOM 3134 O O . ARG A 1 417 ? 0.899 11.239 0.665 1.00 94.81 417 ARG A O 1
ATOM 3141 N N . GLY A 1 418 ? 0.539 11.995 2.741 1.00 96.56 418 GLY A N 1
ATOM 3142 C CA . GLY A 1 418 ? -0.816 11.475 2.874 1.00 96.56 418 GLY A CA 1
ATOM 3143 C C . GLY A 1 418 ? -0.872 9.977 3.169 1.00 96.56 418 GLY A C 1
ATOM 3144 O O . GLY A 1 418 ? -1.948 9.396 3.086 1.00 96.56 418 GLY A O 1
ATOM 3145 N N . ARG A 1 419 ? 0.247 9.318 3.487 1.00 97.56 419 ARG A N 1
ATOM 3146 C CA . ARG A 1 419 ? 0.277 7.872 3.744 1.00 97.56 419 ARG A CA 1
ATOM 3147 C C . ARG A 1 419 ? -0.022 7.563 5.193 1.00 97.56 419 ARG A C 1
ATOM 3149 O O . ARG A 1 419 ? 0.427 8.287 6.074 1.00 97.56 419 ARG A O 1
ATOM 3156 N N . ASP A 1 420 ? -0.682 6.441 5.439 1.00 98.12 420 ASP A N 1
ATOM 3157 C CA . ASP A 1 420 ? -0.923 5.976 6.800 1.00 98.12 420 ASP A CA 1
ATOM 3158 C C . ASP A 1 420 ? 0.387 5.723 7.570 1.00 98.12 420 ASP A C 1
ATOM 3160 O O . ASP A 1 420 ? 1.264 4.967 7.137 1.00 98.12 420 ASP A O 1
ATOM 3164 N N . MET A 1 421 ? 0.509 6.375 8.726 1.00 97.12 421 MET A N 1
ATOM 3165 C CA . MET A 1 421 ? 1.708 6.371 9.556 1.00 97.12 421 MET A CA 1
ATOM 3166 C C . MET A 1 421 ? 1.954 5.024 10.227 1.00 97.12 421 MET A C 1
ATOM 3168 O O . MET A 1 421 ? 3.116 4.701 10.463 1.00 97.12 421 MET A O 1
ATOM 3172 N N . ILE A 1 422 ? 0.918 4.228 10.517 1.00 97.94 422 ILE A N 1
ATOM 3173 C CA . ILE A 1 422 ? 1.098 2.910 11.139 1.00 97.94 422 ILE A CA 1
ATOM 3174 C C . ILE A 1 422 ? 1.806 1.997 10.143 1.00 97.94 422 ILE A C 1
ATOM 3176 O O . ILE A 1 422 ? 2.900 1.506 10.406 1.00 97.94 422 ILE A O 1
ATOM 3180 N N . TYR A 1 423 ? 1.236 1.831 8.952 1.00 98.38 423 TYR A N 1
ATOM 3181 C CA . TYR A 1 423 ? 1.821 0.944 7.947 1.00 98.38 423 TYR A CA 1
ATOM 3182 C C . TYR A 1 423 ? 3.126 1.493 7.356 1.00 98.38 423 TYR A C 1
ATOM 3184 O O . TYR A 1 423 ? 4.050 0.725 7.080 1.00 98.38 423 TYR A O 1
ATOM 3192 N N . GLY A 1 424 ? 3.225 2.817 7.198 1.00 97.38 424 GLY A N 1
ATOM 3193 C CA . GLY A 1 424 ? 4.409 3.477 6.654 1.00 97.38 424 GLY A CA 1
ATOM 3194 C C . GLY A 1 424 ? 5.622 3.383 7.581 1.00 97.38 424 GLY A C 1
ATOM 3195 O O . GLY A 1 424 ? 6.717 3.079 7.105 1.00 97.38 424 GLY A O 1
ATOM 3196 N N . SER A 1 425 ? 5.439 3.599 8.892 1.00 96.94 425 SER A N 1
ATOM 3197 C CA . SER A 1 425 ? 6.500 3.378 9.897 1.00 96.94 425 SER A CA 1
ATOM 3198 C C . SER A 1 425 ? 6.819 1.894 10.076 1.00 96.94 425 SER A C 1
ATOM 3200 O O . SER A 1 425 ? 7.978 1.533 10.264 1.00 96.94 425 SER A O 1
ATOM 3202 N N . GLY A 1 426 ? 5.813 1.038 9.877 1.00 97.12 426 GLY A N 1
ATOM 3203 C CA . GLY A 1 426 ? 5.941 -0.413 9.818 1.00 97.12 426 GLY A CA 1
ATOM 3204 C C . GLY A 1 426 ? 6.803 -0.940 8.667 1.00 97.12 426 GLY A C 1
ATOM 3205 O O . GLY A 1 426 ? 7.129 -2.121 8.629 1.00 97.12 426 GLY A O 1
ATOM 3206 N N . GLY A 1 427 ? 7.184 -0.083 7.715 1.00 96.94 427 GLY A N 1
ATOM 3207 C CA . GLY A 1 427 ? 8.070 -0.434 6.606 1.00 96.94 427 GLY A CA 1
ATOM 3208 C C . GLY A 1 427 ? 7.366 -0.972 5.358 1.00 96.94 427 GLY A C 1
ATOM 3209 O O . GLY A 1 427 ? 8.056 -1.364 4.415 1.00 96.94 427 GLY A O 1
ATOM 3210 N N . LEU A 1 428 ? 6.029 -0.968 5.312 1.00 98.56 428 LEU A N 1
ATOM 3211 C CA . LEU A 1 428 ? 5.261 -1.391 4.136 1.00 98.56 428 LEU A CA 1
ATOM 3212 C C . LEU A 1 428 ? 5.257 -0.298 3.058 1.00 98.56 428 LEU A C 1
ATOM 3214 O O . LEU A 1 428 ? 5.433 0.889 3.337 1.00 98.56 428 LEU A O 1
ATOM 3218 N N . LEU A 1 429 ? 4.990 -0.691 1.809 1.00 98.69 429 LEU A N 1
ATOM 3219 C CA . LEU A 1 429 ? 4.571 0.273 0.789 1.00 98.69 429 LEU A CA 1
ATOM 3220 C C . LEU A 1 429 ? 3.128 0.685 1.074 1.00 98.69 429 LEU A C 1
ATOM 3222 O O . LEU A 1 429 ? 2.259 -0.175 1.231 1.00 98.69 429 LEU A O 1
ATOM 3226 N N . VAL A 1 430 ? 2.877 1.989 1.131 1.00 98.50 430 VAL A N 1
ATOM 3227 C CA . VAL A 1 430 ? 1.564 2.530 1.491 1.00 98.50 430 VAL A CA 1
ATOM 3228 C C . VAL A 1 430 ? 1.171 3.590 0.487 1.00 98.50 430 VAL A C 1
ATOM 3230 O O . VAL A 1 430 ? 1.847 4.602 0.334 1.00 98.50 430 VAL A O 1
ATOM 3233 N N . GLU A 1 431 ? 0.062 3.347 -0.190 1.00 98.06 431 GLU A N 1
ATOM 3234 C CA . GLU A 1 431 ? -0.570 4.335 -1.050 1.00 98.06 431 GLU A CA 1
ATOM 3235 C C . GLU A 1 431 ? -1.204 5.454 -0.208 1.00 98.06 431 GLU A C 1
ATOM 3237 O O . GLU A 1 431 ? -1.687 5.170 0.894 1.00 98.06 431 GLU A O 1
ATOM 3242 N N . PRO A 1 432 ? -1.259 6.707 -0.701 1.00 97.25 432 PRO A N 1
ATOM 3243 C CA . PRO A 1 432 ? -1.894 7.799 0.033 1.00 97.25 432 PRO A CA 1
ATOM 3244 C C . PRO A 1 432 ? -3.318 7.441 0.468 1.00 97.25 432 PRO A C 1
ATOM 3246 O O . PRO A 1 432 ? -4.095 6.891 -0.321 1.00 97.25 432 PRO A O 1
ATOM 3249 N N . SER A 1 433 ? -3.676 7.742 1.709 1.00 97.38 433 SER A N 1
ATOM 3250 C CA . SER A 1 433 ? -5.011 7.484 2.228 1.00 97.38 433 SER A CA 1
ATOM 3251 C C . SER A 1 433 ? -6.057 8.267 1.439 1.00 97.38 433 SER A C 1
ATOM 3253 O O . SER A 1 433 ? -5.829 9.396 0.998 1.00 97.38 433 SER A O 1
ATOM 3255 N N . THR A 1 434 ? -7.226 7.666 1.246 1.00 96.19 434 THR A N 1
ATOM 3256 C CA . THR A 1 434 ? -8.364 8.334 0.603 1.00 96.19 434 THR A CA 1
ATOM 3257 C C . THR A 1 434 ? -9.412 8.695 1.636 1.00 96.19 434 THR A C 1
ATOM 3259 O O . THR A 1 434 ? -9.662 7.925 2.560 1.00 96.19 434 THR A O 1
ATOM 3262 N N . LYS A 1 435 ? -10.067 9.840 1.449 1.00 95.56 435 LYS A N 1
ATOM 3263 C CA . LYS A 1 435 ? -11.246 10.206 2.238 1.00 95.56 435 LYS A CA 1
ATOM 3264 C C . LYS A 1 435 ? -12.377 9.218 1.969 1.00 95.56 435 LYS A C 1
ATOM 3266 O O . LYS A 1 435 ? -12.545 8.790 0.826 1.00 95.56 435 LYS A O 1
ATOM 3271 N N . ALA A 1 436 ? -13.135 8.903 3.006 1.00 96.38 436 ALA A N 1
ATOM 3272 C CA . ALA A 1 436 ? -14.269 7.999 2.951 1.00 96.38 436 ALA A CA 1
ATOM 3273 C C . ALA A 1 436 ? -15.368 8.425 3.933 1.00 96.38 436 ALA A C 1
ATOM 3275 O O . ALA A 1 436 ? -15.204 9.353 4.731 1.00 96.38 436 ALA A O 1
ATOM 3276 N N . VAL A 1 437 ? -16.485 7.712 3.875 1.00 95.12 437 VAL A N 1
ATOM 3277 C CA . VAL A 1 437 ? -17.572 7.766 4.845 1.00 95.12 437 VAL A CA 1
ATOM 3278 C C . VAL A 1 437 ? -17.673 6.411 5.538 1.00 95.12 437 VAL A C 1
ATOM 3280 O O . VAL A 1 437 ? -17.912 5.382 4.906 1.00 95.12 437 VAL A O 1
ATOM 3283 N N . GLY A 1 438 ? -17.489 6.418 6.852 1.00 92.44 438 GLY A N 1
ATOM 3284 C CA . GLY A 1 438 ? -17.683 5.255 7.698 1.00 92.44 438 GLY A CA 1
ATOM 3285 C C . GLY A 1 438 ? -19.151 5.105 8.088 1.00 92.44 438 GLY A C 1
ATOM 3286 O O . GLY A 1 438 ? -19.872 6.093 8.252 1.00 92.44 438 GLY A O 1
ATOM 3287 N N . ALA A 1 439 ? -19.609 3.859 8.165 1.00 90.12 439 ALA A N 1
ATOM 3288 C CA . ALA A 1 439 ? -20.961 3.519 8.572 1.00 90.12 439 ALA A CA 1
ATOM 3289 C C . ALA A 1 439 ? -20.925 2.296 9.490 1.00 90.12 439 ALA A C 1
ATOM 3291 O O . ALA A 1 439 ? -20.539 1.207 9.064 1.00 90.12 439 ALA A O 1
ATOM 3292 N N . TYR A 1 440 ? -21.343 2.464 10.742 1.00 84.81 440 TYR A N 1
ATOM 3293 C CA . TYR A 1 440 ? -21.330 1.395 11.737 1.00 84.81 440 TYR A CA 1
ATOM 3294 C C . TYR A 1 440 ? -22.582 1.451 12.606 1.00 84.81 440 TYR A C 1
ATOM 3296 O O . TYR A 1 440 ? -23.077 2.521 12.932 1.00 84.81 440 TYR A O 1
ATOM 3304 N N . THR A 1 441 ? -23.122 0.290 12.972 1.00 83.44 441 THR A N 1
ATOM 3305 C CA . THR A 1 441 ? -24.241 0.191 13.920 1.00 83.44 441 THR A CA 1
ATOM 3306 C C . THR A 1 441 ? -23.748 -0.533 15.171 1.00 83.44 441 THR A C 1
ATOM 3308 O O . THR A 1 441 ? -23.726 -1.768 15.185 1.00 83.44 441 THR A O 1
ATOM 3311 N N . PRO A 1 442 ? -23.328 0.199 16.219 1.00 76.06 442 PRO A N 1
ATOM 3312 C CA . PRO A 1 442 ? -22.893 -0.398 17.474 1.00 76.06 442 PRO A CA 1
ATOM 3313 C C . PRO A 1 442 ? -23.995 -1.263 18.083 1.00 76.06 442 PRO A C 1
ATOM 3315 O O . PRO A 1 442 ? -25.163 -0.868 18.120 1.00 76.06 442 PRO A O 1
ATOM 3318 N N . LYS A 1 443 ? -23.637 -2.422 18.649 1.00 76.06 443 LYS A N 1
ATOM 3319 C CA . LYS A 1 443 ? -24.620 -3.294 19.318 1.00 76.06 443 LYS A CA 1
ATOM 3320 C C . LYS A 1 443 ? -25.205 -2.631 20.560 1.00 76.06 443 LYS A C 1
ATOM 3322 O O . LYS A 1 443 ? -26.324 -2.947 20.951 1.00 76.06 443 LYS A O 1
ATOM 3327 N N . ALA A 1 444 ? -24.433 -1.757 21.206 1.00 69.44 444 ALA A N 1
ATOM 3328 C CA . ALA A 1 444 ? -24.857 -1.041 22.404 1.00 69.44 444 ALA A CA 1
ATOM 3329 C C . ALA A 1 444 ? -26.001 -0.043 22.150 1.00 69.44 444 ALA A C 1
ATOM 3331 O O . ALA A 1 444 ? -26.881 0.078 22.998 1.00 69.44 444 ALA A O 1
ATOM 3332 N N . THR A 1 445 ? -25.989 0.662 21.014 1.00 73.75 445 THR A N 1
ATOM 3333 C CA . THR A 1 445 ? -26.977 1.707 20.693 1.00 73.75 445 THR A CA 1
ATOM 3334 C C . THR A 1 445 ? -28.029 1.227 19.699 1.00 73.75 445 THR A C 1
ATOM 3336 O O . THR A 1 445 ? -29.174 1.667 19.765 1.00 73.75 445 THR A O 1
ATOM 3339 N N . GLY A 1 446 ? -27.657 0.331 18.778 1.00 76.75 446 GLY A N 1
ATOM 3340 C CA . GLY A 1 446 ? -28.502 -0.104 17.666 1.00 76.75 446 GLY A CA 1
ATOM 3341 C C . GLY A 1 446 ? -28.789 0.997 16.639 1.00 76.75 446 GLY A C 1
ATOM 3342 O O . GLY A 1 446 ? -29.624 0.794 15.761 1.00 76.75 446 GLY A O 1
ATOM 3343 N N . LEU A 1 447 ? -28.129 2.153 16.749 1.00 78.81 447 LEU A N 1
ATOM 3344 C CA . LEU A 1 447 ? -28.294 3.289 15.846 1.00 78.81 447 LEU A CA 1
ATOM 3345 C C . LEU A 1 447 ? -27.161 3.301 14.826 1.00 78.81 447 LEU A C 1
ATOM 3347 O O . LEU A 1 447 ? -26.003 3.111 15.188 1.00 78.81 447 LEU A O 1
ATOM 3351 N N . LEU A 1 448 ? -27.504 3.528 13.558 1.00 83.38 448 LEU A N 1
ATOM 3352 C CA . LEU A 1 448 ? -26.518 3.678 12.498 1.00 83.38 448 LEU A CA 1
ATOM 3353 C C . LEU A 1 448 ? -25.788 5.013 12.655 1.00 83.38 448 LEU A C 1
ATOM 3355 O O . LEU A 1 448 ? -26.390 6.085 12.584 1.00 83.38 448 LEU A O 1
ATOM 3359 N N . GLU A 1 449 ? -24.480 4.930 12.826 1.00 84.69 449 GLU A N 1
ATOM 3360 C CA . GLU A 1 449 ? -23.564 6.057 12.863 1.00 84.69 449 GLU A CA 1
ATOM 3361 C C . GLU A 1 449 ? -22.939 6.212 11.486 1.00 84.69 449 GLU A C 1
ATOM 3363 O O . GLU A 1 449 ? -22.458 5.240 10.908 1.00 84.69 449 GLU A O 1
ATOM 3368 N N . VAL A 1 450 ? -22.970 7.434 10.953 1.00 90.19 450 VAL A N 1
ATOM 3369 C CA . VAL A 1 450 ? -22.349 7.774 9.670 1.00 90.19 450 VAL A CA 1
ATOM 3370 C C . VAL A 1 450 ? -21.323 8.863 9.919 1.00 90.19 450 VAL A C 1
ATOM 3372 O O . VAL A 1 450 ? -21.698 10.020 10.136 1.00 90.19 450 VAL A O 1
ATOM 3375 N N . ASN A 1 451 ? -20.044 8.499 9.924 1.00 92.88 451 ASN A N 1
ATOM 3376 C CA . ASN A 1 451 ? -18.924 9.353 10.311 1.00 92.88 451 ASN A CA 1
ATOM 3377 C C . ASN A 1 451 ? -17.995 9.653 9.128 1.00 92.88 451 ASN A C 1
ATOM 3379 O O . ASN A 1 451 ? -17.899 8.861 8.190 1.00 92.88 451 ASN A O 1
ATOM 3383 N N . PRO A 1 452 ? -17.280 10.791 9.155 1.00 95.00 452 PRO A N 1
ATOM 3384 C CA . PRO A 1 452 ? -16.099 10.950 8.321 1.00 95.00 452 PRO A CA 1
ATOM 3385 C C . PRO A 1 452 ? -15.110 9.810 8.581 1.00 95.00 452 PRO A C 1
ATOM 3387 O O . PRO A 1 452 ? -14.942 9.386 9.723 1.00 95.00 452 PRO A O 1
ATOM 3390 N N . ALA A 1 453 ? -14.467 9.328 7.522 1.00 95.56 453 ALA A N 1
ATOM 3391 C CA . ALA A 1 453 ? -13.495 8.248 7.583 1.00 95.56 453 ALA A CA 1
ATOM 3392 C C . ALA A 1 453 ? -12.332 8.488 6.612 1.00 95.56 453 ALA A C 1
ATOM 3394 O O . ALA A 1 453 ? -12.371 9.357 5.735 1.00 95.56 453 ALA A O 1
ATOM 3395 N N . GLU A 1 454 ? -11.286 7.692 6.771 1.00 96.69 454 GLU A N 1
ATOM 3396 C CA . GLU A 1 454 ? -10.163 7.572 5.850 1.00 96.69 454 GLU A CA 1
ATOM 3397 C C . GLU A 1 454 ? -9.887 6.098 5.568 1.00 96.69 454 GLU A C 1
ATOM 3399 O O . GLU A 1 454 ? -10.196 5.221 6.371 1.00 96.69 454 GLU A O 1
ATOM 3404 N N . VAL A 1 455 ? -9.290 5.814 4.416 1.00 97.75 455 VAL A N 1
ATOM 3405 C CA . VAL A 1 455 ? -8.905 4.458 4.023 1.00 97.75 455 VAL A CA 1
ATOM 3406 C C . VAL A 1 455 ? -7.402 4.416 3.888 1.00 97.75 455 VAL A C 1
ATOM 3408 O O . VAL A 1 455 ? -6.850 4.974 2.939 1.00 97.75 455 VAL A O 1
ATOM 3411 N N . ALA A 1 456 ? -6.743 3.744 4.828 1.00 98.38 456 ALA A N 1
ATOM 3412 C CA . ALA A 1 456 ? -5.339 3.401 4.688 1.00 98.38 456 ALA A CA 1
ATOM 3413 C C . ALA A 1 456 ? -5.193 2.285 3.642 1.00 98.38 456 ALA A C 1
ATOM 3415 O O . ALA A 1 456 ? -5.977 1.331 3.627 1.00 98.38 456 ALA A O 1
ATOM 3416 N N . ARG A 1 457 ? -4.198 2.418 2.755 1.00 98.31 457 ARG A N 1
ATOM 3417 C CA . ARG A 1 457 ? -4.025 1.547 1.579 1.00 98.31 457 ARG A CA 1
ATOM 3418 C C . ARG A 1 457 ? -2.646 0.861 1.537 1.00 98.31 457 ARG A C 1
ATOM 3420 O O . ARG A 1 457 ? -1.887 1.079 0.587 1.00 98.31 457 ARG A O 1
ATOM 3427 N N . PRO A 1 458 ? -2.266 0.064 2.556 1.00 98.69 458 PRO A N 1
ATOM 3428 C CA . PRO A 1 458 ? -1.013 -0.686 2.525 1.00 98.69 458 PRO A CA 1
ATOM 3429 C C . PRO A 1 458 ? -1.042 -1.775 1.447 1.00 98.69 458 PRO A C 1
ATOM 3431 O O . PRO A 1 458 ? -2.078 -2.392 1.182 1.00 98.69 458 PRO A O 1
ATOM 3434 N N . LEU A 1 459 ? 0.109 -2.039 0.832 1.00 98.75 459 LEU A N 1
ATOM 3435 C CA . LEU A 1 459 ? 0.266 -3.124 -0.131 1.00 98.75 459 LEU A CA 1
ATOM 3436 C C . LEU A 1 459 ? 0.630 -4.423 0.594 1.00 98.75 459 LEU A C 1
ATOM 3438 O O . LEU A 1 459 ? 1.626 -4.504 1.312 1.00 98.75 459 LEU A O 1
ATOM 3442 N N . VAL A 1 460 ? -0.158 -5.462 0.343 1.00 98.38 460 VAL A N 1
ATOM 3443 C CA . VAL A 1 460 ? 0.024 -6.812 0.877 1.00 98.38 460 VAL A CA 1
ATOM 3444 C C . VAL A 1 460 ? -0.006 -7.852 -0.231 1.00 98.38 460 VAL A C 1
ATOM 3446 O O . VAL A 1 460 ? -0.596 -7.640 -1.296 1.00 98.38 460 VAL A O 1
ATOM 3449 N N . GLN A 1 461 ? 0.641 -8.985 0.019 1.00 96.06 461 GLN A N 1
ATOM 3450 C CA . GLN A 1 461 ? 0.691 -10.098 -0.913 1.00 96.06 461 GLN A CA 1
ATOM 3451 C C . GLN A 1 461 ? -0.368 -11.158 -0.589 1.00 96.06 461 GLN A C 1
ATOM 3453 O O . GLN A 1 461 ? -0.746 -11.387 0.561 1.00 96.06 461 GLN A O 1
ATOM 3458 N N . GLN A 1 462 ? -0.806 -11.856 -1.632 1.00 94.62 462 GLN A N 1
ATOM 3459 C CA . GLN A 1 462 ? -1.761 -12.951 -1.570 1.00 94.62 462 GLN A CA 1
ATOM 3460 C C . GLN A 1 462 ? -1.261 -14.164 -2.362 1.00 94.62 462 GLN A C 1
ATOM 3462 O O . GLN A 1 462 ? -0.602 -14.037 -3.399 1.00 94.62 462 GLN A O 1
ATOM 3467 N N . SER A 1 463 ? -1.591 -15.359 -1.885 1.00 90.88 463 SER A N 1
ATOM 3468 C CA . SER A 1 463 ? -1.296 -16.625 -2.549 1.00 90.88 463 SER A CA 1
ATOM 3469 C C . SER A 1 463 ? -2.386 -17.647 -2.244 1.00 90.88 463 SER A C 1
ATOM 3471 O O . SER A 1 463 ? -2.963 -17.645 -1.162 1.00 90.88 463 SER A O 1
ATOM 3473 N N . GLY A 1 464 ? -2.688 -18.523 -3.204 1.00 89.00 464 GLY A N 1
ATOM 3474 C CA . GLY A 1 464 ? -3.710 -19.558 -3.017 1.00 89.00 464 GLY A CA 1
ATOM 3475 C C . GLY A 1 464 ? -5.113 -19.002 -2.748 1.00 89.00 464 GLY A C 1
ATOM 3476 O O . GLY A 1 464 ? -5.921 -19.675 -2.116 1.00 89.00 464 GLY A O 1
ATOM 3477 N N . GLY A 1 465 ? -5.401 -17.775 -3.196 1.00 92.81 465 GLY A N 1
ATOM 3478 C CA . GLY A 1 465 ? -6.701 -17.142 -2.986 1.00 92.81 465 GLY A CA 1
ATOM 3479 C C . GLY A 1 465 ? -6.921 -16.583 -1.576 1.00 92.81 465 GLY A C 1
ATOM 3480 O O . GLY A 1 465 ? -8.079 -16.382 -1.205 1.00 92.81 465 GLY A O 1
ATOM 3481 N N . ALA A 1 466 ? -5.850 -16.346 -0.813 1.00 95.69 466 ALA A N 1
ATOM 3482 C CA . ALA A 1 466 ? -5.873 -15.702 0.501 1.00 95.69 466 ALA A CA 1
ATOM 3483 C C . ALA A 1 466 ? -4.642 -14.799 0.704 1.00 95.69 466 ALA A C 1
ATOM 3485 O O . ALA A 1 466 ? -3.624 -14.963 0.023 1.00 95.69 466 ALA A O 1
ATOM 3486 N N . ILE A 1 467 ? -4.719 -13.844 1.627 1.00 97.31 467 ILE A N 1
ATOM 3487 C CA . ILE A 1 467 ? -3.572 -13.026 2.043 1.00 97.31 467 ILE A CA 1
ATOM 3488 C C . ILE A 1 467 ? -2.523 -13.915 2.719 1.00 97.31 467 ILE A C 1
ATOM 3490 O O . ILE A 1 467 ? -2.842 -14.898 3.389 1.00 97.31 467 ILE A O 1
ATOM 3494 N N . ILE A 1 468 ? -1.242 -13.584 2.537 1.00 96.31 468 ILE A N 1
ATOM 3495 C CA . ILE A 1 468 ? -0.171 -14.276 3.260 1.00 96.31 468 ILE A CA 1
ATOM 3496 C C . ILE A 1 468 ? -0.350 -14.030 4.773 1.00 96.31 468 ILE A C 1
ATOM 3498 O O . ILE A 1 468 ? -0.481 -12.876 5.177 1.00 96.31 468 ILE A O 1
ATOM 3502 N N . PRO A 1 469 ? -0.300 -15.065 5.636 1.00 96.81 469 PRO A N 1
ATOM 3503 C CA . PRO A 1 469 ? -0.588 -14.909 7.065 1.00 96.81 469 PRO A CA 1
ATOM 3504 C C . PRO A 1 469 ? 0.225 -13.822 7.783 1.00 96.81 469 PRO A C 1
ATOM 3506 O O . PRO A 1 469 ? -0.331 -13.108 8.612 1.00 96.81 469 PRO A O 1
ATOM 3509 N N . SER A 1 470 ? 1.509 -13.655 7.445 1.00 96.94 470 SER A N 1
ATOM 3510 C CA . SER A 1 470 ? 2.359 -12.593 8.008 1.00 96.94 470 SER A CA 1
ATOM 3511 C C . SER A 1 470 ? 1.862 -11.189 7.664 1.00 96.94 470 SER A C 1
ATOM 3513 O O . SER A 1 470 ? 1.930 -10.286 8.492 1.00 96.94 470 SER A O 1
ATOM 3515 N N . ASP A 1 471 ? 1.330 -11.002 6.458 1.00 98.38 471 ASP A N 1
ATOM 3516 C CA . ASP A 1 471 ? 0.816 -9.716 5.999 1.00 98.38 471 ASP A CA 1
ATOM 3517 C C . ASP A 1 471 ? -0.513 -9.408 6.701 1.00 98.38 471 ASP A C 1
ATOM 3519 O O . ASP A 1 471 ? -0.683 -8.324 7.255 1.00 98.38 471 ASP A O 1
ATOM 3523 N N . ALA A 1 472 ? -1.422 -10.391 6.772 1.00 98.38 472 ALA A N 1
ATOM 3524 C CA . ALA A 1 472 ? -2.679 -10.279 7.519 1.00 98.38 472 ALA A CA 1
ATOM 3525 C C . ALA A 1 472 ? -2.439 -9.989 9.011 1.00 98.38 472 ALA A C 1
ATOM 3527 O O . ALA A 1 472 ? -3.178 -9.229 9.637 1.00 98.38 472 ALA A O 1
ATOM 3528 N N . GLN A 1 473 ? -1.383 -10.564 9.585 1.00 98.44 473 GLN A N 1
ATOM 3529 C CA . GLN A 1 473 ? -0.978 -10.307 10.959 1.00 98.44 473 GLN A CA 1
ATOM 3530 C C . GLN A 1 473 ? -0.530 -8.855 11.179 1.00 98.44 473 GLN A C 1
ATOM 3532 O O . GLN A 1 473 ? -0.955 -8.245 12.158 1.00 98.44 473 GLN A O 1
ATOM 3537 N N . MET A 1 474 ? 0.271 -8.279 10.277 1.00 98.69 474 MET A N 1
ATOM 3538 C CA . MET A 1 474 ? 0.653 -6.861 10.359 1.00 98.69 474 MET A CA 1
ATOM 3539 C C . MET A 1 474 ? -0.564 -5.935 10.222 1.00 98.69 474 MET A C 1
ATOM 3541 O O . MET A 1 474 ? -0.666 -4.957 10.960 1.00 98.69 474 MET A O 1
ATOM 3545 N N . LEU A 1 475 ? -1.529 -6.275 9.356 1.00 98.81 475 LEU A N 1
ATOM 3546 C CA . LEU A 1 475 ? -2.810 -5.561 9.267 1.00 98.81 475 LEU A CA 1
ATOM 3547 C C . LEU A 1 475 ? -3.613 -5.653 10.578 1.00 98.81 475 LEU A C 1
ATOM 3549 O O . LEU A 1 475 ? -4.118 -4.650 11.072 1.00 98.81 475 LEU A O 1
ATOM 3553 N N . ASN A 1 476 ? -3.685 -6.834 11.201 1.00 98.75 476 ASN A N 1
ATOM 3554 C CA . ASN A 1 476 ? -4.345 -7.007 12.502 1.00 98.75 476 ASN A CA 1
ATOM 3555 C C . ASN A 1 476 ? -3.681 -6.178 13.608 1.00 98.75 476 ASN A C 1
ATOM 3557 O O . ASN A 1 476 ? -4.382 -5.572 14.417 1.00 98.75 476 ASN A O 1
ATOM 3561 N N . ILE A 1 477 ? -2.346 -6.128 13.633 1.00 98.81 477 ILE A N 1
ATOM 3562 C CA . ILE A 1 477 ? -1.596 -5.284 14.568 1.00 98.81 477 ILE A CA 1
ATOM 3563 C C . ILE A 1 477 ? -1.916 -3.809 14.331 1.00 98.81 477 ILE A C 1
ATOM 3565 O O . ILE A 1 477 ? -2.201 -3.093 15.294 1.00 98.81 477 ILE A O 1
ATOM 3569 N N . GLY A 1 478 ? -1.907 -3.363 13.072 1.00 98.50 478 GLY A N 1
ATOM 3570 C CA . GLY A 1 478 ? -2.199 -1.977 12.728 1.00 98.50 478 GLY A CA 1
ATOM 3571 C C . GLY A 1 478 ? -3.599 -1.554 13.166 1.00 98.50 478 GLY A C 1
ATOM 3572 O O . GLY A 1 478 ? -3.751 -0.576 13.898 1.00 98.50 478 GLY A O 1
ATOM 3573 N N . GLU A 1 479 ? -4.613 -2.350 12.831 1.00 98.50 479 GLU A N 1
ATOM 3574 C CA . GLU A 1 479 ? -6.000 -2.018 13.162 1.00 98.50 479 GLU A CA 1
ATOM 3575 C C . GLU A 1 479 ? -6.334 -2.205 14.650 1.00 98.50 479 GLU A C 1
ATOM 3577 O O . GLU A 1 479 ? -7.094 -1.418 15.210 1.00 98.50 479 GLU A O 1
ATOM 3582 N N . SER A 1 480 ? -5.710 -3.164 15.345 1.00 98.56 480 SER A N 1
ATOM 3583 C CA . SER A 1 480 ? -5.812 -3.267 16.810 1.00 98.56 480 SER A CA 1
ATOM 3584 C C . SER A 1 480 ? -5.186 -2.052 17.499 1.00 98.56 480 SER A C 1
ATOM 3586 O O . SER A 1 480 ? -5.725 -1.564 18.493 1.00 98.56 480 SER A O 1
ATOM 3588 N N . SER A 1 481 ? -4.066 -1.551 16.968 1.00 98.50 481 SER A N 1
ATOM 3589 C CA . SER A 1 481 ? -3.401 -0.351 17.482 1.00 98.50 481 SER A CA 1
ATOM 3590 C C . SER A 1 481 ? -4.266 0.884 17.284 1.00 98.50 481 SER A C 1
ATOM 3592 O O . SER A 1 481 ? -4.455 1.654 18.225 1.00 98.50 481 SER A O 1
ATOM 3594 N N . ARG A 1 482 ? -4.852 1.039 16.094 1.00 96.69 482 ARG A N 1
ATOM 3595 C CA . ARG A 1 482 ? -5.760 2.142 15.779 1.00 96.69 482 ARG A CA 1
ATOM 3596 C C . ARG A 1 482 ? -6.987 2.141 16.687 1.00 96.69 482 ARG A C 1
ATOM 3598 O O . ARG A 1 482 ? -7.232 3.129 17.374 1.00 96.69 482 ARG A O 1
ATOM 3605 N N . ALA A 1 483 ? -7.677 1.003 16.791 1.00 96.75 483 ALA A N 1
ATOM 3606 C CA . ALA A 1 483 ? -8.871 0.871 17.622 1.00 96.75 483 ALA A CA 1
ATOM 3607 C C . ALA A 1 483 ? -8.607 1.193 19.099 1.00 96.75 483 ALA A C 1
ATOM 3609 O O . ALA A 1 483 ? -9.422 1.840 19.760 1.00 96.75 483 ALA A O 1
ATOM 3610 N N . TYR A 1 484 ? -7.451 0.775 19.620 1.00 97.56 484 TYR A N 1
ATOM 3611 C CA . TYR A 1 484 ? -7.056 1.077 20.989 1.00 97.56 484 TYR A CA 1
ATOM 3612 C C . TYR A 1 484 ? -6.713 2.559 21.191 1.00 97.56 484 TYR A C 1
ATOM 3614 O O . TYR A 1 484 ? -7.227 3.191 22.116 1.00 97.56 484 TYR A O 1
ATOM 3622 N N . ILE A 1 485 ? -5.858 3.121 20.330 1.00 97.31 485 ILE A N 1
ATOM 3623 C CA . ILE A 1 485 ? -5.356 4.495 20.464 1.00 97.31 485 ILE A CA 1
ATOM 3624 C C . ILE A 1 485 ? -6.455 5.527 20.215 1.00 97.31 485 ILE A C 1
ATOM 3626 O O . ILE A 1 485 ? -6.485 6.538 20.919 1.00 97.31 485 ILE A O 1
ATOM 3630 N N . ASP A 1 486 ? -7.380 5.277 19.293 1.00 95.44 486 ASP A N 1
ATOM 3631 C CA . ASP A 1 486 ? -8.510 6.167 18.998 1.00 95.44 486 ASP A CA 1
ATOM 3632 C C . ASP A 1 486 ? -9.747 5.878 19.865 1.00 95.44 486 ASP A C 1
ATOM 3634 O O . ASP A 1 486 ? -10.707 6.638 19.820 1.00 95.44 486 ASP A O 1
ATOM 3638 N N . ALA A 1 487 ? -9.712 4.836 20.707 1.00 94.69 487 ALA A N 1
ATOM 3639 C CA . ALA A 1 487 ? -10.857 4.376 21.495 1.00 94.69 487 ALA A CA 1
ATOM 3640 C C . ALA A 1 487 ? -12.097 4.106 20.618 1.00 94.69 487 ALA A C 1
ATOM 3642 O O . ALA A 1 487 ? -13.169 4.678 20.821 1.00 94.69 487 ALA A O 1
ATOM 3643 N N . GLN A 1 488 ? -11.943 3.224 19.629 1.00 92.88 488 GLN A N 1
ATOM 3644 C CA . GLN A 1 488 ? -13.018 2.790 18.732 1.00 92.88 488 GLN A CA 1
ATOM 3645 C C . GLN A 1 488 ? -13.627 1.462 19.166 1.00 92.88 488 GLN A C 1
ATOM 3647 O O . GLN A 1 488 ? -13.006 0.676 19.884 1.00 92.88 488 GLN A O 1
ATOM 3652 N N . ASN A 1 489 ? -14.847 1.189 18.696 1.00 91.31 489 ASN A N 1
ATOM 3653 C CA . ASN A 1 489 ? -15.507 -0.093 18.934 1.00 91.31 489 ASN A CA 1
ATOM 3654 C C . ASN A 1 489 ? -14.787 -1.256 18.234 1.00 91.31 489 ASN A C 1
ATOM 3656 O O . ASN A 1 489 ? -14.831 -2.377 18.733 1.00 91.31 489 ASN A O 1
ATOM 3660 N N . ALA A 1 490 ? -14.108 -1.007 17.117 1.00 92.25 490 ALA A N 1
ATOM 3661 C CA . ALA A 1 490 ? -13.329 -2.022 16.428 1.00 92.25 490 ALA A CA 1
ATOM 3662 C C . ALA A 1 490 ? -12.265 -1.405 15.525 1.00 92.25 490 ALA A C 1
ATOM 3664 O O . ALA A 1 490 ? -12.363 -0.242 15.147 1.00 92.25 490 ALA A O 1
ATOM 3665 N N . GLY A 1 491 ? -11.283 -2.224 15.161 1.00 94.88 491 GLY A N 1
ATOM 3666 C CA . GLY A 1 491 ? -10.381 -1.968 14.043 1.00 94.88 491 GLY A CA 1
ATOM 3667 C C . GLY A 1 491 ? -10.582 -3.049 12.994 1.00 94.88 491 GLY A C 1
ATOM 3668 O O . GLY A 1 491 ? -10.717 -4.225 13.344 1.00 94.88 491 GLY A O 1
ATOM 3669 N N . ALA A 1 492 ? -10.625 -2.681 11.718 1.00 95.69 492 ALA A N 1
ATOM 3670 C CA . ALA A 1 492 ? -10.900 -3.636 10.658 1.00 95.69 492 ALA A CA 1
ATOM 3671 C C . ALA A 1 492 ? -10.162 -3.299 9.368 1.00 95.69 492 ALA A C 1
ATOM 3673 O O . ALA A 1 492 ? -9.926 -2.143 9.027 1.00 95.69 492 ALA A O 1
ATOM 3674 N N . TRP A 1 493 ? -9.846 -4.343 8.615 1.00 97.88 493 TRP A N 1
ATOM 3675 C CA . TRP A 1 493 ? -9.304 -4.228 7.273 1.00 97.88 493 TRP A CA 1
ATOM 3676 C C . TRP A 1 493 ? -9.968 -5.257 6.370 1.00 97.88 493 TRP A C 1
ATOM 3678 O O . TRP A 1 493 ? -10.480 -6.286 6.822 1.00 97.88 493 TRP A O 1
ATOM 3688 N N . HIS A 1 494 ? -9.942 -4.996 5.070 1.00 98.19 494 HIS A N 1
ATOM 3689 C CA . HIS A 1 494 ? -10.383 -5.957 4.075 1.00 98.19 494 HIS A CA 1
ATOM 3690 C C . HIS A 1 494 ? -9.558 -5.871 2.794 1.00 98.19 494 HIS A C 1
ATOM 3692 O O . HIS A 1 494 ? -8.900 -4.872 2.516 1.00 98.19 494 HIS A O 1
ATOM 3698 N N . LYS A 1 495 ? -9.588 -6.929 1.989 1.00 97.81 495 LYS A N 1
ATOM 3699 C CA . LYS A 1 495 ? -8.916 -6.982 0.692 1.00 97.81 495 LYS A CA 1
ATOM 3700 C C . LYS A 1 495 ? -9.740 -7.777 -0.305 1.00 97.81 495 LYS A C 1
ATOM 3702 O O . LYS A 1 495 ? -10.177 -8.887 -0.013 1.00 97.81 495 LYS A O 1
ATOM 3707 N N . ILE A 1 496 ? -9.866 -7.244 -1.517 1.00 97.75 496 ILE A N 1
ATOM 3708 C CA . ILE A 1 496 ? -10.369 -8.002 -2.663 1.00 97.75 496 ILE A CA 1
ATOM 3709 C C . ILE A 1 496 ? -9.286 -8.987 -3.118 1.00 97.75 496 ILE A C 1
ATOM 3711 O O . ILE A 1 496 ? -8.181 -8.589 -3.496 1.00 97.75 496 ILE A O 1
ATOM 3715 N N . ILE A 1 497 ? -9.604 -10.279 -3.106 1.00 97.81 497 ILE A N 1
ATOM 3716 C CA . ILE A 1 497 ? -8.722 -11.314 -3.645 1.00 97.81 497 ILE A CA 1
ATOM 3717 C C . ILE A 1 497 ? -8.907 -11.371 -5.168 1.00 97.81 497 ILE A C 1
ATOM 3719 O O . ILE A 1 497 ? -10.045 -11.506 -5.624 1.00 97.81 497 ILE A O 1
ATOM 3723 N N . PRO A 1 498 ? -7.823 -11.311 -5.970 1.00 94.31 498 PRO A N 1
ATOM 3724 C CA . PRO A 1 498 ? -7.927 -11.302 -7.425 1.00 94.31 498 PRO A CA 1
ATOM 3725 C C . PRO A 1 498 ? -8.698 -12.498 -7.985 1.00 94.31 498 PRO A C 1
ATOM 3727 O O . PRO A 1 498 ? -8.489 -13.641 -7.577 1.00 94.31 498 PRO A O 1
ATOM 3730 N N . ASP A 1 499 ? -9.515 -12.244 -9.005 1.00 94.00 499 ASP A N 1
ATOM 3731 C CA . ASP A 1 499 ? -10.315 -13.260 -9.696 1.00 94.00 499 ASP A CA 1
ATOM 3732 C C . ASP A 1 499 ? -9.486 -14.421 -10.257 1.00 94.00 499 ASP A C 1
ATOM 3734 O O . ASP A 1 499 ? -9.957 -15.556 -10.306 1.00 94.00 499 ASP A O 1
ATOM 3738 N N . THR A 1 500 ? -8.231 -14.166 -10.631 1.00 91.75 500 THR A N 1
ATOM 3739 C CA . THR A 1 500 ? -7.287 -15.191 -11.103 1.00 91.75 500 THR A CA 1
ATOM 3740 C C . THR A 1 500 ? -6.886 -16.201 -10.025 1.00 91.75 500 THR A C 1
ATOM 3742 O O . THR A 1 500 ? -6.301 -17.230 -10.352 1.00 91.75 500 THR A O 1
ATOM 3745 N N . GLN A 1 501 ? -7.202 -15.932 -8.756 1.00 93.19 501 GLN A N 1
ATOM 3746 C CA . GLN A 1 501 ? -6.942 -16.815 -7.617 1.00 93.19 501 GLN A CA 1
ATOM 3747 C C . GLN A 1 501 ? -8.224 -17.317 -6.941 1.00 93.19 501 GLN A C 1
ATOM 3749 O O . GLN A 1 501 ? -8.152 -17.890 -5.857 1.00 93.19 501 GLN A O 1
ATOM 3754 N N . THR A 1 502 ? -9.399 -17.082 -7.532 1.00 95.50 502 THR A N 1
ATOM 3755 C CA . THR A 1 502 ? -10.680 -17.437 -6.908 1.00 95.50 502 THR A CA 1
ATOM 3756 C C . THR A 1 502 ? -11.631 -18.083 -7.897 1.00 95.50 502 THR A C 1
ATOM 3758 O O . THR A 1 502 ? -11.716 -17.708 -9.070 1.00 95.50 502 THR A O 1
ATOM 3761 N N . SER A 1 503 ? -12.408 -19.043 -7.410 1.00 95.25 503 SER A N 1
ATOM 3762 C CA . SER A 1 503 ? -13.516 -19.620 -8.160 1.00 95.25 503 SER A CA 1
ATOM 3763 C C . SER A 1 503 ? -14.754 -18.720 -8.107 1.00 95.25 503 SER A C 1
ATOM 3765 O O . SER A 1 503 ? -14.968 -17.957 -7.165 1.00 95.25 503 SER A O 1
ATOM 3767 N N . ALA A 1 504 ? -15.644 -18.856 -9.093 1.00 94.75 504 ALA A N 1
ATOM 3768 C CA . ALA A 1 504 ? -16.900 -18.106 -9.122 1.00 94.75 504 ALA A CA 1
ATOM 3769 C C . ALA A 1 504 ? -17.797 -18.354 -7.891 1.00 94.75 504 ALA A C 1
ATOM 3771 O O . ALA A 1 504 ? -18.628 -17.498 -7.583 1.00 94.75 504 ALA A O 1
ATOM 3772 N N . ALA A 1 505 ? -17.644 -19.497 -7.210 1.00 95.38 505 ALA A N 1
ATOM 3773 C CA . ALA A 1 505 ? -18.400 -19.860 -6.012 1.00 95.38 505 ALA A CA 1
ATOM 3774 C C . ALA A 1 505 ? -17.898 -19.147 -4.744 1.00 95.38 505 ALA A C 1
ATOM 3776 O O . ALA A 1 505 ? -18.700 -18.886 -3.850 1.00 95.38 505 ALA A O 1
ATOM 3777 N N . GLU A 1 506 ? -16.618 -18.776 -4.685 1.00 95.62 506 GLU A N 1
ATOM 3778 C CA . GLU A 1 506 ? -16.024 -18.049 -3.552 1.00 95.62 506 GLU A CA 1
ATOM 3779 C C . GLU A 1 506 ? -16.303 -16.541 -3.587 1.00 95.62 506 GLU A C 1
ATOM 3781 O O . GLU A 1 506 ? -16.157 -15.859 -2.577 1.00 95.62 506 GLU A O 1
ATOM 3786 N N . ARG A 1 507 ? -16.712 -16.004 -4.742 1.00 97.25 507 ARG A N 1
ATOM 3787 C CA . ARG A 1 507 ? -16.967 -14.569 -4.946 1.00 97.25 507 ARG A CA 1
ATOM 3788 C C . ARG A 1 507 ? -18.340 -14.163 -4.408 1.00 97.25 507 ARG A C 1
ATOM 3790 O O . ARG A 1 507 ? -19.281 -13.972 -5.183 1.00 97.25 507 ARG A O 1
ATOM 3797 N N . ASN A 1 508 ? -18.459 -14.145 -3.083 1.00 97.19 508 ASN A N 1
ATOM 3798 C CA . ASN A 1 508 ? -19.694 -13.958 -2.317 1.00 97.19 508 ASN A CA 1
ATOM 3799 C C . ASN A 1 508 ? -19.918 -12.522 -1.805 1.00 97.19 508 ASN A C 1
ATOM 3801 O O . ASN A 1 508 ? -20.888 -12.304 -1.088 1.00 97.19 508 ASN A O 1
ATOM 3805 N N . SER A 1 509 ? -19.061 -11.570 -2.177 1.00 98.31 509 SER A N 1
ATOM 3806 C CA . SER A 1 509 ? -19.172 -10.139 -1.855 1.00 98.31 509 SER A CA 1
ATOM 3807 C C . SER A 1 509 ? -19.302 -9.307 -3.139 1.00 98.31 509 SER A C 1
ATOM 3809 O O . SER A 1 509 ? -19.128 -9.845 -4.236 1.00 98.31 509 SER A O 1
ATOM 3811 N N . ILE A 1 510 ? -19.607 -8.012 -3.032 1.00 98.44 510 ILE A N 1
ATOM 3812 C CA . ILE A 1 510 ? -19.743 -7.092 -4.176 1.00 98.44 510 ILE A CA 1
ATOM 3813 C C . ILE A 1 510 ? -18.723 -5.961 -4.048 1.00 98.44 510 ILE A C 1
ATOM 3815 O O . ILE A 1 510 ? -18.605 -5.369 -2.983 1.00 98.44 510 ILE A O 1
ATOM 3819 N N . ASN A 1 511 ? -18.028 -5.646 -5.138 1.00 97.94 511 ASN A N 1
ATOM 3820 C CA . ASN A 1 511 ? -17.252 -4.419 -5.299 1.00 97.94 511 ASN A CA 1
ATOM 3821 C C . ASN A 1 511 ? -17.977 -3.501 -6.287 1.00 97.94 511 ASN A C 1
ATOM 3823 O O . ASN A 1 511 ? -18.317 -3.935 -7.392 1.00 97.94 511 ASN A O 1
ATOM 3827 N N . ILE A 1 512 ? -18.190 -2.250 -5.897 1.00 97.44 512 ILE A N 1
ATOM 3828 C CA . ILE A 1 512 ? -18.821 -1.210 -6.708 1.00 97.44 512 ILE A CA 1
ATOM 3829 C C . ILE A 1 512 ? -17.804 -0.072 -6.871 1.00 97.44 512 ILE A C 1
ATOM 3831 O O . ILE A 1 512 ? -17.700 0.772 -5.980 1.00 97.44 512 ILE A O 1
ATOM 3835 N N . PRO A 1 513 ? -17.021 -0.045 -7.964 1.00 94.88 513 PRO A N 1
ATOM 3836 C CA . PRO A 1 513 ? -16.094 1.049 -8.232 1.00 94.88 513 PRO A CA 1
ATOM 3837 C C . PRO A 1 513 ? -16.843 2.367 -8.445 1.00 94.88 513 PRO A C 1
ATOM 3839 O O . PRO A 1 513 ? -17.876 2.388 -9.110 1.00 94.88 513 PRO A O 1
ATOM 3842 N N . LEU A 1 514 ? -16.306 3.466 -7.917 1.00 93.56 514 LEU A N 1
ATOM 3843 C CA . LEU A 1 514 ? -16.846 4.814 -8.089 1.00 93.56 514 LEU A CA 1
ATOM 3844 C C . LEU A 1 514 ? -15.709 5.807 -8.338 1.00 93.56 514 LEU A C 1
ATOM 3846 O O . LEU A 1 514 ? -14.601 5.643 -7.830 1.00 93.56 514 LEU A O 1
ATOM 3850 N N . ASP A 1 515 ? -16.002 6.898 -9.041 1.00 89.00 515 ASP A N 1
ATOM 3851 C CA . ASP A 1 515 ? -15.017 7.967 -9.265 1.00 89.00 515 ASP A CA 1
ATOM 3852 C C . ASP A 1 515 ? -14.653 8.722 -7.973 1.00 89.00 515 ASP A C 1
ATOM 3854 O O . ASP A 1 515 ? -13.616 9.382 -7.894 1.00 89.00 515 ASP A O 1
ATOM 3858 N N . LYS A 1 516 ? -15.518 8.644 -6.954 1.00 89.06 516 LYS A N 1
ATOM 3859 C CA . LYS A 1 516 ? -15.369 9.299 -5.650 1.00 89.06 516 LYS A CA 1
ATOM 3860 C C . LYS A 1 516 ? -16.111 8.534 -4.553 1.00 89.06 516 LYS A C 1
ATOM 3862 O O . LYS A 1 516 ? -17.003 7.741 -4.844 1.00 89.06 516 LYS A O 1
ATOM 3867 N N . SER A 1 517 ? -15.770 8.836 -3.304 1.00 93.12 517 SER A N 1
ATOM 3868 C CA . SER A 1 517 ? -16.492 8.374 -2.115 1.00 93.12 517 SER A CA 1
ATOM 3869 C C . SER A 1 517 ? -17.999 8.724 -2.192 1.00 93.12 517 SER A C 1
ATOM 3871 O O . SER A 1 517 ? -18.341 9.820 -2.665 1.00 93.12 517 SER A O 1
ATOM 3873 N N . PRO A 1 518 ? -18.906 7.810 -1.782 1.00 94.56 518 PRO A N 1
ATOM 3874 C CA . PRO A 1 518 ? -20.337 8.081 -1.641 1.00 94.56 518 PRO A CA 1
ATOM 3875 C C . PRO A 1 518 ? -20.610 9.230 -0.661 1.00 94.56 518 PRO A C 1
ATOM 3877 O O . PRO A 1 518 ? -19.840 9.487 0.262 1.00 94.56 518 PRO A O 1
ATOM 3880 N N . THR A 1 519 ? -21.750 9.910 -0.816 1.00 93.62 519 THR A N 1
ATOM 3881 C CA . THR A 1 519 ? -22.192 10.883 0.199 1.00 93.62 519 THR A CA 1
ATOM 3882 C C . THR A 1 519 ? -22.644 10.177 1.486 1.00 93.62 519 THR A C 1
ATOM 3884 O O . THR A 1 519 ? -23.012 8.998 1.433 1.00 93.62 519 THR A O 1
ATOM 3887 N N . PRO A 1 520 ? -22.705 10.874 2.638 1.00 92.50 520 PRO A N 1
ATOM 3888 C CA . PRO A 1 520 ? -23.263 10.317 3.874 1.00 92.50 520 PRO A CA 1
ATOM 3889 C C . PRO A 1 520 ? -24.658 9.701 3.707 1.00 92.50 520 PRO A C 1
ATOM 3891 O O . PRO A 1 520 ? -24.943 8.631 4.243 1.00 92.50 520 PRO A O 1
ATOM 3894 N N . GLU A 1 521 ? -25.521 10.322 2.903 1.00 93.38 521 GLU A N 1
ATOM 3895 C CA . GLU A 1 521 ? -26.870 9.825 2.623 1.00 93.38 521 GLU A CA 1
ATOM 3896 C C . GLU A 1 521 ? -26.845 8.545 1.784 1.00 93.38 521 GLU A C 1
ATOM 3898 O O . GLU A 1 521 ? -27.633 7.629 2.029 1.00 93.38 521 GLU A O 1
ATOM 3903 N N . GLN A 1 522 ? -25.951 8.467 0.794 1.00 94.62 522 GLN A N 1
ATOM 3904 C CA . GLN A 1 522 ? -25.760 7.250 0.005 1.00 94.62 522 GLN A CA 1
ATOM 3905 C C . GLN A 1 522 ? -25.206 6.126 0.876 1.00 94.62 522 GLN A C 1
ATOM 3907 O O . GLN A 1 522 ? -25.721 5.012 0.824 1.00 94.62 522 GLN A O 1
ATOM 3912 N N . MET A 1 523 ? -24.209 6.424 1.712 1.00 95.75 523 MET A N 1
ATOM 3913 C CA . MET A 1 523 ? -23.590 5.437 2.590 1.00 95.75 523 MET A CA 1
ATOM 3914 C C . MET A 1 523 ? -24.576 4.901 3.634 1.00 95.75 523 MET A C 1
ATOM 3916 O O . MET A 1 523 ? -24.605 3.697 3.881 1.00 95.75 523 MET A O 1
ATOM 3920 N N . SER A 1 524 ? -25.448 5.759 4.172 1.00 94.44 524 SER A N 1
ATOM 3921 C CA . SER A 1 524 ? -26.534 5.344 5.066 1.00 94.44 524 SER A CA 1
ATOM 3922 C C . SER A 1 524 ? -27.464 4.323 4.394 1.00 94.44 524 SER A C 1
ATOM 3924 O O . SER A 1 524 ? -27.628 3.203 4.881 1.00 94.44 524 SER A O 1
ATOM 3926 N N . LYS A 1 525 ? -27.973 4.650 3.196 1.00 95.25 525 LYS A N 1
ATOM 3927 C CA . LYS A 1 525 ? -28.838 3.751 2.409 1.00 95.25 525 LYS A CA 1
ATOM 3928 C C . LYS A 1 525 ? -28.142 2.442 2.035 1.00 95.25 525 LYS A C 1
ATOM 3930 O O . LYS A 1 525 ? -28.767 1.384 2.061 1.00 95.25 525 LYS A O 1
ATOM 3935 N N . LEU A 1 526 ? -26.859 2.503 1.674 1.00 95.75 526 LEU A N 1
ATOM 3936 C CA . LEU A 1 526 ? -26.064 1.319 1.347 1.00 95.75 526 LEU A CA 1
ATOM 3937 C C . LEU A 1 526 ? -25.846 0.431 2.572 1.00 95.75 526 LEU A C 1
ATOM 3939 O O . LEU A 1 526 ? -25.942 -0.785 2.442 1.00 95.75 526 LEU A O 1
ATOM 3943 N N . SER A 1 527 ? -25.603 1.010 3.749 1.00 95.00 527 SER A N 1
ATOM 3944 C CA . SER A 1 527 ? -25.447 0.266 5.003 1.00 95.00 527 SER A CA 1
ATOM 3945 C C . SER A 1 527 ? -26.740 -0.446 5.413 1.00 95.00 527 SER A C 1
ATOM 3947 O O . SER A 1 527 ? -26.725 -1.640 5.734 1.00 95.00 527 SER A O 1
ATOM 3949 N N . GLU A 1 528 ? -27.883 0.239 5.308 1.00 93.94 528 GLU A N 1
ATOM 3950 C CA . GLU A 1 528 ? -29.201 -0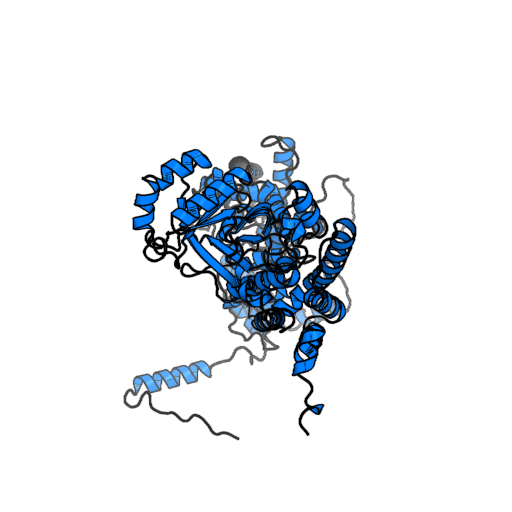.364 5.534 1.00 93.94 528 GLU A CA 1
ATOM 3951 C C . GLU A 1 528 ? -29.468 -1.515 4.554 1.00 93.94 528 GLU A C 1
ATOM 3953 O O . GLU A 1 528 ? -29.826 -2.621 4.971 1.00 93.94 528 GLU A O 1
ATOM 3958 N N . LEU A 1 529 ? -29.239 -1.286 3.256 1.00 95.00 529 LEU A N 1
ATOM 3959 C CA . LEU A 1 529 ? -29.406 -2.302 2.216 1.00 95.00 529 LEU A CA 1
ATOM 3960 C C . LEU A 1 529 ? -28.482 -3.504 2.444 1.00 95.00 529 LEU A C 1
ATOM 3962 O O . LEU A 1 529 ? -28.925 -4.648 2.323 1.00 95.00 529 LEU A O 1
ATOM 3966 N N . ALA A 1 530 ? -27.214 -3.266 2.780 1.00 95.38 530 ALA A N 1
ATOM 3967 C CA . ALA A 1 530 ? -26.244 -4.316 3.061 1.00 95.38 530 ALA A CA 1
ATOM 3968 C C . ALA A 1 530 ? -26.707 -5.174 4.241 1.00 95.38 530 ALA A C 1
ATOM 3970 O O . ALA A 1 530 ? -26.805 -6.395 4.108 1.00 95.38 530 ALA A O 1
ATOM 3971 N N . THR A 1 531 ? -27.111 -4.540 5.343 1.00 93.00 531 THR A N 1
ATOM 3972 C CA . THR A 1 531 ? -27.587 -5.224 6.552 1.00 93.00 531 THR A CA 1
ATOM 3973 C C . THR A 1 531 ? -28.813 -6.091 6.261 1.00 93.00 531 THR A C 1
ATOM 3975 O O . THR A 1 531 ? -28.841 -7.269 6.623 1.00 93.00 531 THR A O 1
ATOM 3978 N N . GLN A 1 532 ? -29.799 -5.557 5.529 1.00 93.25 532 GLN A N 1
ATOM 3979 C CA . GLN A 1 532 ? -30.996 -6.302 5.106 1.00 93.25 532 GLN A CA 1
ATOM 3980 C C . GLN A 1 532 ? -30.667 -7.527 4.246 1.00 93.25 532 GLN A C 1
ATOM 3982 O O . GLN A 1 532 ? -31.442 -8.481 4.201 1.00 93.25 532 GLN A O 1
ATOM 3987 N N . ASN A 1 533 ? -29.514 -7.514 3.579 1.00 95.12 533 ASN A N 1
ATOM 3988 C CA . ASN A 1 533 ? -29.030 -8.604 2.747 1.00 95.12 533 ASN A CA 1
ATOM 3989 C C . ASN A 1 533 ? -27.900 -9.399 3.423 1.00 95.12 533 ASN A C 1
ATOM 3991 O O . ASN A 1 533 ? -27.247 -10.195 2.757 1.00 95.12 533 ASN A O 1
ATOM 3995 N N . GLY A 1 534 ? -27.657 -9.257 4.729 1.00 95.19 534 GLY A N 1
ATOM 3996 C CA . GLY A 1 534 ? -26.600 -10.006 5.418 1.00 95.19 534 GLY A CA 1
ATOM 3997 C C . GLY A 1 534 ? -25.201 -9.689 4.882 1.00 95.19 534 GLY A C 1
ATOM 3998 O O . GLY A 1 534 ? -24.441 -10.596 4.531 1.00 95.19 534 GLY A O 1
ATOM 3999 N N . MET A 1 535 ? -24.912 -8.401 4.731 1.00 96.12 535 MET A N 1
ATOM 4000 C CA . MET A 1 535 ? -23.634 -7.839 4.306 1.00 96.12 535 MET A CA 1
ATOM 4001 C C . MET A 1 535 ? -23.291 -6.606 5.153 1.00 96.12 535 MET A C 1
ATOM 4003 O O . MET A 1 535 ? -24.167 -6.008 5.774 1.00 96.12 535 MET A O 1
ATOM 4007 N N . PHE A 1 536 ? -22.033 -6.182 5.097 1.00 94.38 536 PHE A N 1
ATOM 4008 C CA . PHE A 1 536 ? -21.561 -4.888 5.588 1.00 94.38 536 PHE A CA 1
ATOM 4009 C C . PHE A 1 536 ? -21.198 -3.995 4.405 1.00 94.38 536 PHE A C 1
ATOM 4011 O O . PHE A 1 536 ? -20.563 -4.469 3.465 1.00 94.38 536 PHE A O 1
ATOM 4018 N N . ALA A 1 537 ? -21.569 -2.717 4.445 1.00 96.12 537 ALA A N 1
ATOM 4019 C CA . ALA A 1 537 ? -21.117 -1.743 3.458 1.00 96.12 537 ALA A CA 1
ATOM 4020 C C . ALA A 1 537 ? -19.859 -1.034 3.968 1.00 96.12 537 ALA A C 1
ATOM 4022 O O . ALA A 1 537 ? -19.858 -0.514 5.081 1.00 96.12 537 ALA A O 1
ATOM 4023 N N . VAL A 1 538 ? -18.810 -0.983 3.150 1.00 96.94 538 VAL A N 1
ATOM 4024 C CA . VAL A 1 538 ? -17.556 -0.297 3.479 1.00 96.94 538 VAL A CA 1
ATOM 4025 C C . VAL A 1 538 ? -17.128 0.575 2.308 1.00 96.94 538 VAL A C 1
ATOM 4027 O O . VAL A 1 538 ? -16.919 0.076 1.202 1.00 96.94 538 VAL A O 1
ATOM 4030 N N . ASP A 1 539 ? -16.988 1.873 2.552 1.00 97.25 539 ASP A N 1
ATOM 4031 C CA . ASP A 1 539 ? -16.418 2.811 1.589 1.00 97.25 539 ASP A CA 1
ATOM 4032 C C . ASP A 1 539 ? -14.896 2.621 1.476 1.00 97.25 539 ASP A C 1
ATOM 4034 O O . ASP A 1 539 ? -14.183 2.481 2.477 1.00 97.25 539 ASP A O 1
ATOM 4038 N N . THR A 1 540 ? -14.399 2.616 0.241 1.00 95.31 540 THR A N 1
ATOM 4039 C CA . THR A 1 540 ? -12.977 2.491 -0.102 1.00 95.31 540 THR A CA 1
ATOM 4040 C C . THR A 1 540 ? -12.379 3.802 -0.632 1.00 95.31 540 THR A C 1
ATOM 4042 O O . THR A 1 540 ? -11.282 3.798 -1.189 1.00 95.31 540 THR A O 1
ATOM 4045 N N . GLY A 1 541 ? -13.119 4.913 -0.557 1.00 93.62 541 GLY A N 1
ATOM 4046 C CA . GLY A 1 541 ? -12.790 6.243 -1.083 1.00 93.62 541 GLY A CA 1
ATOM 4047 C C . GLY A 1 541 ? -12.903 6.385 -2.607 1.00 93.62 541 GLY A C 1
ATOM 4048 O O . GLY A 1 541 ? -12.997 7.497 -3.129 1.00 93.62 541 GLY A O 1
ATOM 4049 N N . LYS A 1 542 ? -12.916 5.255 -3.322 1.00 91.06 542 LYS A N 1
ATOM 4050 C CA . LYS A 1 542 ? -13.073 5.124 -4.784 1.00 91.06 542 LYS A CA 1
ATOM 4051 C C . LYS A 1 542 ? -14.090 4.036 -5.148 1.00 91.06 542 LYS A C 1
ATOM 4053 O O . LYS A 1 542 ? -13.961 3.346 -6.159 1.00 91.06 542 LYS A O 1
ATOM 4058 N N . GLY A 1 543 ? -15.049 3.801 -4.265 1.00 94.25 543 GLY A N 1
ATOM 4059 C CA . GLY A 1 543 ? -15.995 2.710 -4.408 1.00 94.25 543 GLY A CA 1
ATOM 4060 C C . GLY A 1 543 ? -16.556 2.248 -3.079 1.00 94.25 543 GLY A C 1
ATOM 4061 O O . GLY A 1 543 ? -16.207 2.766 -2.022 1.00 94.25 543 GLY A O 1
ATOM 4062 N N . VAL A 1 544 ? -17.432 1.255 -3.152 1.00 97.25 544 VAL A N 1
ATOM 4063 C CA . VAL A 1 544 ? -18.031 0.614 -1.985 1.00 97.25 544 VAL A CA 1
ATOM 4064 C C . VAL A 1 544 ? -17.918 -0.893 -2.133 1.00 97.25 544 VAL A C 1
ATOM 4066 O O . VAL A 1 544 ? -18.274 -1.463 -3.165 1.00 97.25 544 VAL A O 1
ATOM 4069 N N . ASN A 1 545 ? -17.470 -1.543 -1.067 1.00 97.94 545 ASN A N 1
ATOM 4070 C CA . ASN A 1 545 ? -17.518 -2.985 -0.932 1.00 97.94 545 ASN A CA 1
ATOM 4071 C C . ASN A 1 545 ? -18.712 -3.383 -0.065 1.00 97.94 545 ASN A C 1
ATOM 4073 O O . ASN A 1 545 ? -18.839 -2.933 1.072 1.00 97.94 545 ASN A O 1
ATOM 4077 N N . LEU A 1 546 ? -19.569 -4.258 -0.592 1.00 98.00 546 LEU A N 1
ATOM 4078 C CA . LEU A 1 546 ? -20.584 -4.962 0.186 1.00 98.00 546 LEU A CA 1
ATOM 4079 C C . LEU A 1 546 ? -20.034 -6.338 0.546 1.00 98.00 546 LEU A C 1
ATOM 4081 O O . LEU A 1 546 ? -20.005 -7.260 -0.274 1.00 98.00 546 LEU A O 1
ATOM 4085 N N . ILE A 1 547 ? -19.527 -6.439 1.767 1.00 97.62 547 ILE A N 1
ATOM 4086 C CA . ILE A 1 547 ? -18.810 -7.599 2.282 1.00 97.62 547 ILE A CA 1
ATOM 4087 C C . ILE A 1 547 ? -19.823 -8.576 2.866 1.00 97.62 547 ILE A C 1
ATOM 4089 O O . ILE A 1 547 ? -20.626 -8.195 3.712 1.00 97.62 547 ILE A O 1
ATOM 4093 N N . ASN A 1 548 ? -19.789 -9.837 2.441 1.00 97.50 548 ASN A N 1
ATOM 4094 C CA . ASN A 1 548 ? -20.674 -10.862 2.992 1.00 97.50 548 ASN A CA 1
ATOM 4095 C C . ASN A 1 548 ? -20.496 -11.007 4.508 1.00 97.50 548 ASN A C 1
ATOM 4097 O O . ASN A 1 548 ? -19.375 -11.210 4.966 1.00 97.50 548 ASN A O 1
ATOM 4101 N N . ASP A 1 549 ? -21.596 -10.999 5.263 1.00 95.25 549 ASP A N 1
ATOM 4102 C CA . ASP A 1 549 ? -21.577 -11.301 6.693 1.00 95.25 549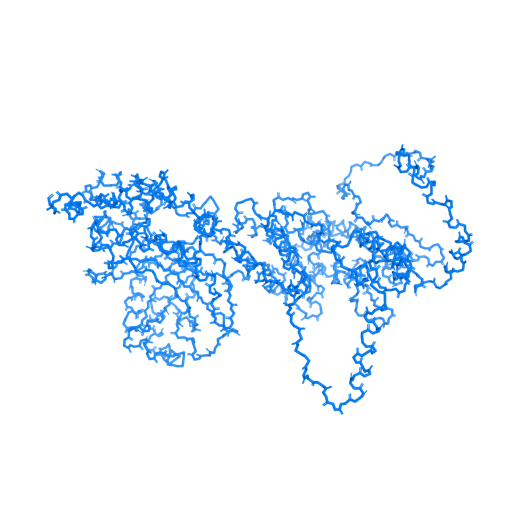 ASP A CA 1
ATOM 4103 C C . ASP A 1 549 ? -21.850 -12.800 6.921 1.00 95.25 549 ASP A C 1
ATOM 4105 O O . ASP A 1 549 ? -23.015 -13.222 6.880 1.00 95.25 549 ASP A O 1
ATOM 4109 N N . PRO A 1 550 ? -20.821 -13.629 7.193 1.00 92.62 550 PRO A N 1
ATOM 4110 C CA . PRO A 1 550 ? -21.010 -15.059 7.426 1.00 92.62 550 PRO A CA 1
ATOM 4111 C C . PRO A 1 550 ? -21.750 -15.368 8.738 1.00 92.62 550 PRO A C 1
ATOM 4113 O O . PRO A 1 550 ? -22.137 -16.519 8.955 1.00 92.62 550 PRO A O 1
ATOM 4116 N N . TYR A 1 551 ? -21.945 -14.377 9.613 1.00 90.38 551 TYR A N 1
ATOM 4117 C CA . TYR A 1 551 ? -22.662 -14.527 10.878 1.00 90.38 551 TYR A CA 1
ATOM 4118 C C . TYR A 1 551 ? -24.155 -14.198 10.755 1.00 90.38 551 TYR A C 1
ATOM 4120 O O . TYR A 1 551 ? -24.942 -14.620 11.605 1.00 90.38 551 TYR A O 1
ATOM 4128 N N . SER A 1 552 ? -24.569 -13.520 9.682 1.00 92.75 552 SER A N 1
ATOM 4129 C CA . SER A 1 552 ? -25.981 -13.293 9.373 1.00 92.75 552 SER A CA 1
ATOM 4130 C C . SER A 1 552 ? -26.666 -14.565 8.854 1.00 92.75 552 SER A C 1
ATOM 4132 O O . SER A 1 552 ? -26.045 -15.428 8.230 1.00 92.75 552 SER A O 1
ATOM 4134 N N . SER A 1 553 ? -27.982 -14.679 9.058 1.00 90.88 553 SER A N 1
ATOM 4135 C CA . SER A 1 553 ? -28.774 -15.809 8.542 1.00 90.88 553 SER A CA 1
ATOM 4136 C C . SER A 1 553 ? -28.696 -15.933 7.017 1.00 90.88 553 SER A C 1
ATOM 4138 O O . SER A 1 553 ? -28.633 -17.045 6.491 1.00 90.88 553 SER A O 1
ATOM 4140 N N . ILE A 1 554 ? -28.657 -14.796 6.317 1.00 92.31 554 ILE A N 1
ATOM 4141 C CA . ILE A 1 554 ? -28.571 -14.727 4.858 1.00 92.31 554 ILE A CA 1
ATOM 4142 C C . ILE A 1 554 ? -27.139 -15.050 4.404 1.00 92.31 554 ILE A C 1
ATOM 4144 O O . ILE A 1 554 ? -26.919 -16.007 3.655 1.00 92.31 554 ILE A O 1
ATOM 4148 N N . GLY A 1 555 ? -26.154 -14.296 4.895 1.00 93.94 555 GLY A N 1
ATOM 4149 C CA . GLY A 1 555 ? -24.768 -14.371 4.440 1.00 93.94 555 GLY A CA 1
ATOM 4150 C C . GLY A 1 555 ? -24.041 -15.661 4.821 1.00 93.94 555 GLY A C 1
ATOM 4151 O O . GLY A 1 555 ? -23.180 -16.107 4.061 1.00 93.94 555 GLY A O 1
ATOM 4152 N N . LYS A 1 556 ? -24.448 -16.348 5.899 1.00 94.31 556 LYS A N 1
ATOM 4153 C CA . LYS A 1 556 ? -23.922 -17.678 6.269 1.00 94.31 556 LYS A CA 1
ATOM 4154 C C . LYS A 1 556 ? -24.058 -18.716 5.151 1.00 94.31 556 LYS A C 1
ATOM 4156 O O . LYS A 1 556 ? -23.209 -19.592 5.015 1.00 94.31 556 LYS A O 1
ATOM 4161 N N . SER A 1 557 ? -25.137 -18.644 4.372 1.00 91.44 557 SER A N 1
ATOM 4162 C CA . SER A 1 557 ? -25.424 -19.592 3.283 1.00 91.44 557 SER A CA 1
ATOM 4163 C C . SER A 1 557 ? -25.014 -19.081 1.898 1.00 91.44 557 SER A C 1
ATOM 4165 O O . SER A 1 557 ? -25.110 -19.816 0.910 1.00 91.44 557 SER A O 1
ATOM 4167 N N . ARG A 1 558 ? -24.563 -17.824 1.809 1.00 95.25 558 ARG A N 1
ATOM 4168 C CA . ARG A 1 558 ? -24.286 -17.166 0.536 1.00 95.25 558 ARG A CA 1
ATOM 4169 C C . ARG A 1 558 ? -23.037 -17.739 -0.124 1.00 95.25 558 ARG A C 1
ATOM 4171 O O . ARG A 1 558 ? -21.960 -17.819 0.459 1.00 95.25 558 ARG A O 1
ATOM 4178 N N . THR A 1 559 ? -23.177 -18.042 -1.408 1.00 96.12 559 THR A N 1
ATOM 4179 C CA . THR A 1 559 ? -22.070 -18.345 -2.319 1.00 96.12 559 THR A CA 1
ATOM 4180 C C . THR A 1 559 ? -22.058 -17.318 -3.444 1.00 96.12 559 THR A C 1
ATOM 4182 O O . THR A 1 559 ? -23.039 -16.608 -3.671 1.00 96.12 559 THR A O 1
ATOM 4185 N N . GLY A 1 560 ? -20.991 -17.270 -4.234 1.00 95.50 560 GLY A N 1
ATOM 4186 C CA . GLY A 1 560 ? -20.990 -16.432 -5.431 1.00 95.50 560 GLY A CA 1
ATOM 4187 C C . GLY A 1 560 ? -22.051 -16.833 -6.466 1.00 95.50 560 GLY A C 1
ATOM 4188 O O . GLY A 1 560 ? -22.538 -15.989 -7.223 1.00 95.50 560 GLY A O 1
ATOM 4189 N N . ILE A 1 561 ? -22.485 -18.097 -6.471 1.00 95.31 561 ILE A N 1
ATOM 4190 C CA . ILE A 1 561 ? -23.558 -18.569 -7.357 1.00 95.31 561 ILE A CA 1
ATOM 4191 C C . ILE A 1 561 ? -24.912 -18.006 -6.911 1.00 95.31 561 ILE A C 1
ATOM 4193 O O . ILE A 1 561 ? -25.674 -17.528 -7.753 1.00 95.31 561 ILE A O 1
ATOM 4197 N N . THR A 1 562 ? -25.216 -18.028 -5.609 1.00 95.81 562 THR A N 1
ATOM 4198 C CA . THR A 1 562 ? -26.467 -17.446 -5.090 1.00 95.81 562 THR A CA 1
ATOM 4199 C C . THR A 1 562 ? -26.456 -15.929 -5.239 1.00 95.81 562 THR A C 1
ATOM 4201 O O . THR A 1 562 ? -27.404 -15.375 -5.795 1.00 95.81 562 THR A O 1
ATOM 4204 N N . LEU A 1 563 ? -25.328 -15.283 -4.925 1.00 96.88 563 LEU A N 1
ATOM 4205 C CA . LEU A 1 563 ? -25.154 -13.843 -5.098 1.00 96.88 563 LEU A CA 1
ATOM 4206 C C . LEU A 1 563 ? -25.358 -13.397 -6.555 1.00 96.88 563 LEU A C 1
ATOM 4208 O O . LEU A 1 563 ? -25.932 -12.345 -6.810 1.00 96.88 563 LEU A O 1
ATOM 4212 N N . SER A 1 564 ? -24.957 -14.215 -7.536 1.00 95.75 564 SER A N 1
ATOM 4213 C CA . SER A 1 564 ? -25.216 -13.921 -8.957 1.00 95.75 564 SER A CA 1
ATOM 4214 C C . SER A 1 564 ? -26.704 -13.759 -9.268 1.00 95.75 564 SER A C 1
ATOM 4216 O O . SER A 1 564 ? -27.063 -13.003 -10.169 1.00 95.75 564 SER A O 1
ATOM 4218 N N . LYS A 1 565 ? -27.570 -14.506 -8.573 1.00 95.56 565 LYS A N 1
ATOM 4219 C CA . LYS A 1 565 ? -29.025 -14.412 -8.729 1.00 95.56 565 LYS A CA 1
ATOM 4220 C C . LYS A 1 565 ? -29.573 -13.207 -7.970 1.00 95.56 565 LYS A C 1
ATOM 4222 O O . LYS A 1 565 ? -30.423 -12.512 -8.511 1.00 95.56 565 LYS A O 1
ATOM 4227 N N . GLU A 1 566 ? -29.050 -12.940 -6.774 1.00 95.38 566 GLU A N 1
ATOM 4228 C CA . GLU A 1 566 ? -29.420 -11.779 -5.952 1.00 95.38 566 GLU A CA 1
ATOM 4229 C C . GLU A 1 566 ? -29.143 -10.458 -6.692 1.00 95.38 566 GLU A C 1
ATOM 4231 O O . GLU A 1 566 ? -30.046 -9.633 -6.818 1.00 95.38 566 GLU A O 1
ATOM 4236 N N . ILE A 1 567 ? -27.954 -10.303 -7.292 1.00 95.81 567 ILE A N 1
ATOM 4237 C CA . ILE A 1 567 ? -27.581 -9.120 -8.093 1.00 95.81 567 ILE A CA 1
ATOM 4238 C C . ILE A 1 567 ? -28.473 -8.959 -9.332 1.00 95.81 567 ILE A C 1
ATOM 4240 O O . ILE A 1 567 ? -28.769 -7.844 -9.735 1.00 95.81 567 ILE A O 1
ATOM 4244 N N . LYS A 1 568 ? -28.945 -10.050 -9.944 1.00 95.38 568 LYS A N 1
ATOM 4245 C CA . LYS A 1 568 ? -29.896 -9.970 -11.071 1.00 95.38 568 LYS A CA 1
ATOM 4246 C C . LYS A 1 568 ? -31.330 -9.647 -10.634 1.00 95.38 568 LYS A C 1
ATOM 4248 O O . LYS A 1 568 ? -32.177 -9.420 -11.493 1.00 95.38 568 LYS A O 1
ATOM 4253 N N . GLY A 1 569 ? -31.609 -9.700 -9.334 1.00 95.12 569 GLY A N 1
ATOM 4254 C CA . GLY A 1 569 ? -32.918 -9.448 -8.747 1.00 95.12 569 GLY A CA 1
ATOM 4255 C C . GLY A 1 569 ? -33.001 -8.089 -8.057 1.00 95.12 569 GLY A C 1
ATOM 4256 O O . GLY A 1 569 ? -32.398 -7.108 -8.490 1.00 95.12 569 GLY A O 1
ATOM 4257 N N . ASN A 1 570 ? -33.760 -8.051 -6.958 1.00 94.44 570 ASN A N 1
ATOM 4258 C CA . ASN A 1 570 ? -34.064 -6.821 -6.226 1.00 94.44 570 ASN A CA 1
ATOM 4259 C C . ASN A 1 570 ? -32.810 -6.111 -5.697 1.00 94.44 570 ASN A C 1
ATOM 4261 O O . ASN A 1 570 ? -32.741 -4.892 -5.762 1.00 94.44 570 ASN A O 1
ATOM 4265 N N . LEU A 1 571 ? -31.802 -6.860 -5.228 1.00 95.69 571 LEU A N 1
ATOM 4266 C CA . LEU A 1 571 ? -30.565 -6.268 -4.713 1.00 95.69 571 LEU A CA 1
ATOM 4267 C C . LEU A 1 571 ? -29.884 -5.398 -5.778 1.00 95.69 571 LEU A C 1
ATOM 4269 O O . LEU A 1 571 ? -29.571 -4.247 -5.501 1.00 95.69 571 LEU A O 1
ATOM 4273 N N . GLY A 1 572 ? -29.700 -5.904 -7.002 1.00 96.25 572 GLY A N 1
ATOM 4274 C CA . GLY A 1 572 ? -29.080 -5.108 -8.065 1.00 96.25 572 GLY A CA 1
ATOM 4275 C C . GLY A 1 572 ? -29.931 -3.924 -8.512 1.00 96.25 572 GLY A C 1
ATOM 4276 O O . GLY A 1 572 ? -29.386 -2.849 -8.744 1.00 96.25 572 GLY A O 1
ATOM 4277 N N . ALA A 1 573 ? -31.257 -4.083 -8.590 1.00 96.69 573 ALA A N 1
ATOM 4278 C CA . ALA A 1 573 ? -32.149 -2.966 -8.909 1.00 96.69 573 ALA A CA 1
ATOM 4279 C C . ALA A 1 573 ? -31.997 -1.826 -7.886 1.00 96.69 573 ALA A C 1
ATOM 4281 O O . ALA A 1 573 ? -31.719 -0.693 -8.273 1.00 96.69 573 ALA A O 1
ATOM 4282 N N . THR A 1 574 ? -32.050 -2.143 -6.589 1.00 96.12 574 THR A N 1
ATOM 4283 C CA . THR A 1 574 ? -31.879 -1.146 -5.526 1.00 96.12 574 THR A CA 1
ATOM 4284 C C . THR A 1 574 ? -30.475 -0.540 -5.515 1.00 96.12 574 THR A C 1
ATOM 4286 O O . THR A 1 574 ? -30.341 0.661 -5.304 1.00 96.12 574 THR A O 1
ATOM 4289 N N . LEU A 1 575 ? -29.420 -1.325 -5.772 1.00 96.62 575 LEU A N 1
ATOM 4290 C CA . LEU A 1 575 ? -28.060 -0.781 -5.883 1.00 96.62 575 LEU A CA 1
ATOM 4291 C C . LEU A 1 575 ? -27.967 0.250 -7.006 1.00 96.62 575 LEU A C 1
ATOM 4293 O O . LEU A 1 575 ? -27.480 1.358 -6.785 1.00 96.62 575 LEU A O 1
ATOM 4297 N N . LYS A 1 576 ? -28.520 -0.064 -8.179 1.00 95.62 576 LYS A N 1
ATOM 4298 C CA . LYS A 1 576 ? -28.543 0.866 -9.306 1.00 95.62 576 LYS A CA 1
ATOM 4299 C C . LYS A 1 576 ? -29.295 2.158 -8.975 1.00 95.62 576 LYS A C 1
ATOM 4301 O O . LYS A 1 576 ? -28.836 3.227 -9.364 1.00 95.62 576 LYS A O 1
ATOM 4306 N N . ASP A 1 577 ? -30.385 2.075 -8.218 1.00 95.31 577 ASP A N 1
ATOM 4307 C CA . ASP A 1 577 ? -31.149 3.251 -7.790 1.00 95.31 577 ASP A CA 1
ATOM 4308 C C . ASP A 1 577 ? -30.407 4.101 -6.742 1.00 95.31 577 ASP A C 1
ATOM 4310 O O . ASP A 1 577 ? -30.518 5.327 -6.744 1.00 95.31 577 ASP A O 1
ATOM 4314 N N . VAL A 1 578 ? -29.641 3.474 -5.841 1.00 93.88 578 VAL A N 1
ATOM 4315 C CA . VAL A 1 578 ? -28.928 4.169 -4.753 1.00 93.88 578 VAL A CA 1
ATOM 4316 C C . VAL A 1 578 ? -27.595 4.767 -5.212 1.00 93.88 578 VAL A C 1
ATOM 4318 O O . VAL A 1 578 ? -27.270 5.898 -4.835 1.00 93.88 578 VAL A O 1
ATOM 4321 N N . ILE A 1 579 ? -26.812 4.017 -5.994 1.00 94.25 579 ILE A N 1
ATOM 4322 C CA . ILE A 1 579 ? -25.415 4.355 -6.319 1.00 94.25 579 ILE A CA 1
ATOM 4323 C C . ILE A 1 579 ? -25.103 4.350 -7.824 1.00 94.25 579 ILE A C 1
ATOM 4325 O O . ILE A 1 579 ? -23.999 4.706 -8.219 1.00 94.25 579 ILE A O 1
ATOM 4329 N N . GLY A 1 580 ? -26.068 4.002 -8.680 1.00 93.12 580 GLY A N 1
ATOM 4330 C CA . GLY A 1 580 ? -25.922 4.055 -10.141 1.00 93.12 580 GLY A CA 1
ATOM 4331 C C . GLY A 1 580 ? -25.305 2.809 -10.783 1.00 93.12 580 GLY A C 1
ATOM 4332 O O . GLY A 1 580 ? -25.341 2.683 -12.007 1.00 93.12 580 GLY A O 1
ATOM 4333 N N . ASP A 1 581 ? -24.800 1.864 -9.988 1.00 94.25 581 ASP A N 1
ATOM 4334 C CA . ASP A 1 581 ? -24.158 0.632 -10.456 1.00 94.25 581 ASP A CA 1
ATOM 4335 C C . ASP A 1 581 ? -24.544 -0.556 -9.557 1.00 94.25 581 ASP A C 1
ATOM 4337 O O . ASP A 1 581 ? -24.826 -0.407 -8.369 1.00 94.25 581 ASP A O 1
ATOM 4341 N N . THR A 1 582 ? -24.576 -1.753 -10.136 1.00 94.19 582 THR A N 1
ATOM 4342 C CA . THR A 1 582 ? -24.779 -3.022 -9.428 1.00 94.19 582 THR A CA 1
ATOM 4343 C C . THR A 1 582 ? -23.481 -3.609 -8.870 1.00 94.19 582 THR A C 1
ATOM 4345 O O . THR A 1 582 ? -23.531 -4.470 -7.992 1.00 94.19 582 THR A O 1
ATOM 4348 N N . GLY A 1 583 ? -22.331 -3.192 -9.407 1.00 95.19 583 GLY A N 1
ATOM 4349 C CA . GLY A 1 583 ? -21.016 -3.731 -9.083 1.00 95.19 583 GLY A CA 1
ATOM 4350 C C . GLY A 1 583 ? -20.753 -5.130 -9.633 1.00 95.19 583 GLY A C 1
ATOM 4351 O O . GLY A 1 583 ? -21.504 -5.686 -10.441 1.00 95.19 583 GLY A O 1
ATOM 4352 N N . GLN A 1 584 ? -19.645 -5.711 -9.177 1.00 95.75 584 GLN A N 1
ATOM 4353 C CA . GLN A 1 584 ? -19.170 -7.030 -9.578 1.00 95.75 584 GLN A CA 1
ATOM 4354 C C . GLN A 1 584 ? -18.916 -7.919 -8.368 1.00 95.75 584 GLN A C 1
ATOM 4356 O O . GLN A 1 584 ? -18.498 -7.463 -7.305 1.00 95.75 584 GLN A O 1
ATOM 4361 N N . ARG A 1 585 ? -19.146 -9.222 -8.543 1.00 97.25 585 ARG A N 1
ATOM 4362 C CA . ARG A 1 585 ? -18.897 -10.200 -7.485 1.00 97.25 585 ARG A CA 1
ATOM 4363 C C . ARG A 1 585 ? -17.413 -10.432 -7.299 1.00 97.25 585 ARG A C 1
ATOM 4365 O O . ARG A 1 585 ? -16.722 -10.780 -8.251 1.00 97.25 585 ARG A O 1
ATOM 4372 N N . VAL A 1 586 ? -16.981 -10.378 -6.053 1.00 97.88 586 VAL A N 1
ATOM 4373 C CA . VAL A 1 586 ? -15.591 -10.560 -5.647 1.00 97.88 586 VAL A CA 1
ATOM 4374 C C . VAL A 1 586 ? -15.507 -11.446 -4.408 1.00 97.88 586 VAL A C 1
ATOM 4376 O O . VAL A 1 586 ? -16.484 -11.614 -3.673 1.00 97.88 586 VAL A O 1
ATOM 4379 N N . LYS A 1 587 ? -14.336 -12.043 -4.178 1.00 97.75 587 LYS A N 1
ATOM 4380 C CA . LYS A 1 587 ? -13.986 -12.615 -2.874 1.00 97.75 587 LYS A CA 1
ATOM 4381 C C . LYS A 1 587 ? -13.307 -11.515 -2.070 1.00 97.75 587 LYS A C 1
ATOM 4383 O O . LYS A 1 587 ? -12.356 -10.909 -2.562 1.00 97.75 587 LYS A O 1
ATOM 4388 N N . ILE A 1 588 ? -13.783 -11.275 -0.856 1.00 98.00 588 ILE A N 1
ATOM 4389 C CA . ILE A 1 588 ? -13.154 -10.345 0.077 1.00 98.00 588 ILE A CA 1
ATOM 4390 C C . ILE A 1 588 ? -12.690 -11.136 1.291 1.00 98.00 588 ILE A C 1
ATOM 4392 O O . ILE A 1 588 ? -13.450 -11.921 1.854 1.00 98.00 588 ILE A O 1
ATOM 4396 N N . GLU A 1 589 ? -11.432 -10.942 1.660 1.00 97.25 589 GLU A N 1
ATOM 4397 C CA . GLU A 1 589 ? -10.881 -11.398 2.931 1.00 97.25 589 GLU A CA 1
ATOM 4398 C C . GLU A 1 589 ? -10.835 -10.222 3.905 1.00 97.25 589 GLU A C 1
ATOM 4400 O O . GLU A 1 589 ? -10.578 -9.090 3.493 1.00 97.25 589 GLU A O 1
ATOM 4405 N N . THR A 1 590 ? -11.105 -10.481 5.182 1.00 96.75 590 THR A N 1
ATOM 4406 C CA . THR A 1 590 ? -11.247 -9.450 6.215 1.00 96.75 590 THR A CA 1
ATOM 4407 C C . THR A 1 590 ? -10.502 -9.829 7.485 1.00 96.75 590 THR A C 1
ATOM 4409 O O . THR A 1 590 ? -10.506 -11.000 7.866 1.00 96.75 590 THR A O 1
ATOM 4412 N N . GLY A 1 591 ? -9.997 -8.834 8.207 1.00 96.12 591 GLY A N 1
ATOM 4413 C CA . GLY A 1 591 ? -9.619 -8.957 9.612 1.00 96.12 591 GLY A CA 1
ATOM 4414 C C . GLY A 1 591 ? -10.411 -7.974 10.466 1.00 96.12 591 GLY A C 1
ATOM 4415 O O . GLY A 1 591 ? -10.692 -6.857 10.035 1.00 96.12 591 GLY A O 1
ATOM 4416 N N . TYR A 1 592 ? -10.791 -8.404 11.668 1.00 94.62 592 TYR A N 1
ATOM 4417 C CA . TYR A 1 592 ? -11.610 -7.628 12.598 1.00 94.62 592 TYR A CA 1
ATOM 4418 C C . TYR A 1 592 ? -11.076 -7.778 14.022 1.00 94.62 592 TYR A C 1
ATOM 4420 O O . TYR A 1 592 ? -10.862 -8.894 14.496 1.00 94.62 592 TYR A O 1
ATOM 4428 N N . GLN A 1 593 ? -10.873 -6.650 14.694 1.00 95.75 593 GLN A N 1
ATOM 4429 C CA . GLN A 1 593 ? -10.368 -6.546 16.057 1.00 95.75 593 GLN A CA 1
ATOM 4430 C C . GLN A 1 593 ? -11.474 -5.950 16.931 1.00 95.75 593 GLN A C 1
ATOM 4432 O O . GLN A 1 593 ? -11.689 -4.739 16.909 1.00 95.75 593 GLN A O 1
ATOM 4437 N N . ASP A 1 594 ? -12.197 -6.794 17.676 1.00 93.50 594 ASP A N 1
ATOM 4438 C CA . ASP A 1 594 ? -13.296 -6.343 18.539 1.00 93.50 594 ASP A CA 1
ATOM 4439 C C . ASP A 1 594 ? -12.762 -5.620 19.775 1.00 93.50 594 ASP A C 1
ATOM 4441 O O . ASP A 1 594 ? -11.997 -6.194 20.548 1.00 93.50 594 ASP A O 1
ATOM 4445 N N . TYR A 1 595 ? -13.213 -4.392 19.997 1.00 94.06 595 TYR A N 1
ATOM 4446 C CA . TYR A 1 595 ? -12.963 -3.638 21.222 1.00 94.06 595 TYR A CA 1
ATOM 4447 C C . TYR A 1 595 ? -14.263 -3.217 21.928 1.00 94.06 595 TYR A C 1
ATOM 4449 O O . TYR A 1 595 ? -14.227 -2.835 23.099 1.00 94.06 595 TYR A O 1
ATOM 4457 N N . GLU A 1 596 ? -15.425 -3.337 21.276 1.00 88.69 596 GLU A N 1
ATOM 4458 C CA . GLU A 1 596 ? -16.722 -2.885 21.787 1.00 88.69 596 GLU A CA 1
ATOM 4459 C C . GLU A 1 596 ? -17.059 -3.565 23.114 1.00 88.69 596 GLU A C 1
ATOM 4461 O O . GLU A 1 596 ? -17.469 -2.918 24.080 1.00 88.69 596 GLU A O 1
ATOM 4466 N N . SER A 1 597 ? -16.850 -4.880 23.180 1.00 86.06 597 SER A N 1
ATOM 4467 C CA . SER A 1 597 ? -17.075 -5.659 24.395 1.00 86.06 597 SER A CA 1
ATOM 4468 C C . SER A 1 597 ? -16.068 -5.334 25.506 1.00 86.06 597 SER A C 1
ATOM 4470 O O . SER A 1 597 ? -16.415 -5.404 26.686 1.00 86.06 597 SER A O 1
ATOM 4472 N N . LEU A 1 598 ? -14.849 -4.922 25.149 1.00 90.50 598 LEU A N 1
ATOM 4473 C CA . LEU A 1 598 ? -13.758 -4.650 26.089 1.00 90.50 598 LEU A CA 1
ATOM 4474 C C . LEU A 1 598 ? -13.901 -3.290 26.767 1.00 90.50 598 LEU A C 1
ATOM 4476 O O . LEU A 1 598 ? -13.539 -3.146 27.936 1.00 90.50 598 LEU A O 1
ATOM 4480 N N . TRP A 1 599 ? -14.437 -2.296 26.055 1.00 89.00 599 TRP A N 1
ATOM 4481 C CA . TRP A 1 599 ? -14.606 -0.944 26.586 1.00 89.00 599 TRP A CA 1
ATOM 4482 C C . TRP A 1 599 ? -15.697 -0.830 27.650 1.00 89.00 599 TRP A C 1
ATOM 4484 O O . TRP A 1 599 ? -15.613 0.084 28.477 1.00 89.00 599 TRP A O 1
ATOM 4494 N N . LYS A 1 600 ? -16.665 -1.762 27.668 1.00 84.19 600 LYS A N 1
ATOM 4495 C CA . LYS A 1 600 ? -17.723 -1.858 28.695 1.00 84.19 600 LYS A CA 1
ATOM 4496 C C . LYS A 1 600 ? -17.156 -2.106 30.094 1.00 84.19 600 LYS A C 1
ATOM 4498 O O . LYS A 1 600 ? -17.727 -1.673 31.090 1.00 84.19 600 LYS A O 1
ATOM 4503 N N . ASP A 1 601 ? -16.014 -2.780 30.173 1.00 79.75 601 ASP A N 1
ATOM 4504 C CA . ASP A 1 601 ? -15.316 -3.093 31.415 1.00 79.75 601 ASP A CA 1
ATOM 4505 C C . ASP A 1 601 ? -14.362 -1.956 31.823 1.00 79.75 601 ASP A C 1
ATOM 4507 O O . ASP A 1 601 ? -13.136 -2.113 31.847 1.00 79.75 601 ASP A O 1
ATOM 4511 N N . VAL A 1 602 ? -14.944 -0.792 32.133 1.00 83.69 602 VAL A N 1
ATOM 4512 C CA . VAL A 1 602 ? -14.216 0.437 32.494 1.00 83.69 602 VAL A CA 1
ATOM 4513 C C . VAL A 1 602 ? -13.183 0.163 33.585 1.00 83.69 602 VAL A C 1
ATOM 4515 O O . VAL A 1 602 ? -13.494 -0.436 34.615 1.00 83.69 602 VAL A O 1
ATOM 4518 N N . GLY A 1 603 ? -11.940 0.591 33.352 1.00 80.62 603 GLY A N 1
ATOM 4519 C CA . GLY A 1 603 ? -10.865 0.454 34.324 1.00 80.62 603 GLY A CA 1
ATOM 4520 C C . GLY A 1 603 ? -10.475 -0.986 34.663 1.00 80.62 603 GLY A C 1
ATOM 4521 O O . GLY A 1 603 ? -9.855 -1.175 35.697 1.00 80.62 603 GLY A O 1
ATOM 4522 N N . LYS A 1 604 ? -10.810 -2.004 33.852 1.00 86.06 604 LYS A N 1
ATOM 4523 C CA . LYS A 1 604 ? -10.337 -3.396 34.058 1.00 86.06 604 LYS A CA 1
ATOM 4524 C C . LYS A 1 604 ? -9.130 -3.779 33.193 1.00 86.06 604 LYS A C 1
ATOM 4526 O O . LYS A 1 604 ? -8.702 -4.929 33.216 1.00 86.06 604 LYS A O 1
ATOM 4531 N N . GLY A 1 605 ? -8.614 -2.854 32.380 1.00 90.69 605 GLY A N 1
ATOM 4532 C CA . GLY A 1 605 ? -7.425 -3.072 31.547 1.00 90.69 605 GLY A CA 1
ATOM 4533 C C . GLY A 1 605 ? -7.594 -4.100 30.419 1.00 90.69 605 GLY A C 1
ATOM 4534 O O . GLY A 1 605 ? -6.603 -4.483 29.805 1.00 90.69 605 GLY A O 1
ATOM 4535 N N . LYS A 1 606 ? -8.819 -4.558 30.112 1.00 93.94 606 LYS A N 1
ATOM 4536 C CA . LYS A 1 606 ? -9.067 -5.587 29.082 1.00 93.94 606 LYS A CA 1
ATOM 4537 C C . LYS A 1 606 ? -8.672 -5.134 27.676 1.00 93.94 606 LYS A C 1
ATOM 4539 O O . LYS A 1 606 ? -7.982 -5.871 26.980 1.00 93.94 606 LYS A O 1
ATOM 4544 N N . ALA A 1 607 ? -9.051 -3.914 27.291 1.00 95.00 607 ALA A N 1
ATOM 4545 C CA . ALA A 1 607 ? -8.653 -3.328 26.011 1.00 95.00 607 ALA A CA 1
ATOM 4546 C C . ALA A 1 607 ? -7.124 -3.172 25.910 1.00 95.00 607 ALA A C 1
ATOM 4548 O O . ALA A 1 607 ? -6.528 -3.538 24.900 1.00 95.00 607 ALA A O 1
ATOM 4549 N N . THR A 1 608 ? -6.478 -2.715 26.990 1.00 96.94 608 THR A N 1
ATOM 4550 C CA . THR A 1 608 ? -5.012 -2.613 27.087 1.00 96.94 608 THR A CA 1
ATOM 4551 C C . THR A 1 608 ? -4.344 -3.976 26.954 1.00 96.94 608 THR A C 1
ATOM 4553 O O . THR A 1 608 ? -3.354 -4.107 26.240 1.00 96.94 608 THR A O 1
ATOM 4556 N N . LYS A 1 609 ? -4.894 -5.008 27.604 1.00 97.00 609 LYS A N 1
ATOM 4557 C CA . LYS A 1 609 ? -4.394 -6.378 27.501 1.00 97.00 609 LYS A CA 1
ATOM 4558 C C . LYS A 1 609 ? -4.475 -6.895 26.067 1.00 97.00 609 LYS A C 1
ATOM 4560 O O . LYS A 1 609 ? -3.469 -7.388 25.576 1.00 97.00 609 LYS A O 1
ATOM 4565 N N . GLN A 1 610 ? -5.624 -6.750 25.402 1.00 97.56 610 GLN A N 1
ATOM 4566 C CA . GLN A 1 610 ? -5.766 -7.172 24.007 1.00 97.56 610 GLN A CA 1
ATOM 4567 C C . GLN A 1 610 ? -4.783 -6.437 23.099 1.00 97.56 610 GLN A C 1
ATOM 4569 O O . GLN A 1 610 ? -4.075 -7.086 22.343 1.00 97.56 610 GLN A O 1
ATOM 4574 N N . PHE A 1 611 ? -4.681 -5.112 23.224 1.00 98.44 611 PHE A N 1
ATOM 4575 C CA . PHE A 1 611 ? -3.725 -4.317 22.453 1.00 98.44 611 PHE A CA 1
ATOM 4576 C C . PHE A 1 611 ? -2.292 -4.851 22.598 1.00 98.44 611 PHE A C 1
ATOM 4578 O O . PHE A 1 611 ? -1.647 -5.175 21.604 1.00 98.44 611 PHE A O 1
ATOM 4585 N N . LEU A 1 612 ? -1.817 -5.019 23.835 1.00 98.62 612 LEU A N 1
ATOM 4586 C CA . LEU A 1 612 ? -0.467 -5.518 24.106 1.00 98.62 612 LEU A CA 1
ATOM 4587 C C . LEU A 1 612 ? -0.266 -6.969 23.650 1.00 98.62 612 LEU A C 1
ATOM 4589 O O . LEU A 1 612 ? 0.817 -7.314 23.182 1.00 98.62 612 LEU A O 1
ATOM 4593 N N . ASP A 1 613 ? -1.276 -7.827 23.789 1.00 98.50 613 ASP A N 1
ATOM 4594 C CA . ASP A 1 613 ? -1.194 -9.219 23.347 1.00 98.50 613 ASP A CA 1
ATOM 4595 C C . ASP A 1 613 ? -1.173 -9.319 21.812 1.00 98.50 613 ASP A C 1
ATOM 4597 O O . ASP A 1 613 ? -0.416 -10.128 21.280 1.00 98.50 613 ASP A O 1
ATOM 4601 N N . THR A 1 614 ? -1.896 -8.450 21.094 1.00 98.56 614 THR A N 1
ATOM 4602 C CA . THR A 1 614 ? -1.830 -8.362 19.627 1.00 98.56 614 THR A CA 1
ATOM 4603 C C . THR A 1 614 ? -0.452 -7.897 19.154 1.00 98.56 614 THR A C 1
ATOM 4605 O O . THR A 1 614 ? 0.118 -8.517 18.252 1.00 98.56 614 THR A O 1
ATOM 4608 N N . LEU A 1 615 ? 0.128 -6.864 19.782 1.00 98.62 615 LEU A N 1
ATOM 4609 C CA . LEU A 1 615 ? 1.476 -6.378 19.451 1.00 98.62 615 LEU A CA 1
ATOM 4610 C C . LEU A 1 615 ? 2.538 -7.488 19.569 1.00 98.62 615 LEU A C 1
ATOM 4612 O O . LEU A 1 615 ? 3.399 -7.614 18.702 1.00 98.62 615 LEU A O 1
ATOM 4616 N N . LYS A 1 616 ? 2.450 -8.345 20.596 1.00 98.19 616 LYS A N 1
ATOM 4617 C CA . LYS A 1 616 ? 3.390 -9.466 20.810 1.00 98.19 616 LYS A CA 1
ATOM 4618 C C . LYS A 1 616 ? 3.362 -10.520 19.712 1.00 98.19 616 LYS A C 1
ATOM 4620 O O . LYS A 1 616 ? 4.287 -11.319 19.615 1.00 98.19 616 LYS A O 1
ATOM 4625 N N . THR A 1 617 ? 2.308 -10.563 18.900 1.00 98.31 617 THR A N 1
ATOM 4626 C CA . THR A 1 617 ? 2.240 -11.551 17.823 1.00 98.31 617 THR A CA 1
ATOM 4627 C C . THR A 1 617 ? 3.328 -11.292 16.766 1.00 98.31 617 THR A C 1
ATOM 4629 O O . THR A 1 617 ? 3.803 -12.245 16.149 1.00 98.31 617 THR A O 1
ATOM 4632 N N . ASN A 1 618 ? 3.784 -10.041 16.608 1.00 98.50 618 ASN A N 1
ATOM 4633 C CA . ASN A 1 618 ? 4.975 -9.688 15.835 1.00 98.50 618 ASN A CA 1
ATOM 4634 C C . ASN A 1 618 ? 5.714 -8.506 16.488 1.00 98.50 618 ASN A C 1
ATOM 4636 O O . ASN A 1 618 ? 5.413 -7.341 16.226 1.00 98.50 618 ASN A O 1
ATOM 4640 N N . GLU A 1 619 ? 6.701 -8.813 17.332 1.00 97.88 619 GLU A N 1
ATOM 4641 C CA . GLU A 1 619 ? 7.448 -7.801 18.090 1.00 97.88 619 GLU A CA 1
ATOM 4642 C C . GLU A 1 619 ? 8.281 -6.869 17.202 1.00 97.88 619 GLU A C 1
ATOM 4644 O O . GLU A 1 619 ? 8.379 -5.682 17.505 1.00 97.88 619 GLU A O 1
ATOM 4649 N N . GLN A 1 620 ? 8.838 -7.371 16.092 1.00 97.56 620 GLN A N 1
ATOM 4650 C CA . GLN A 1 620 ? 9.623 -6.557 15.158 1.00 97.56 620 GLN A CA 1
ATOM 4651 C C . GLN A 1 620 ? 8.758 -5.449 14.548 1.00 97.56 620 GLN A C 1
ATOM 4653 O O . GLN A 1 620 ? 9.131 -4.274 14.562 1.00 97.56 620 GLN A O 1
ATOM 4658 N N . PHE A 1 621 ? 7.578 -5.821 14.050 1.00 98.50 621 PHE A N 1
ATOM 4659 C CA . PHE A 1 621 ? 6.632 -4.865 13.496 1.00 98.50 621 PHE A CA 1
ATOM 4660 C C . PHE A 1 621 ? 6.115 -3.913 14.583 1.00 98.50 621 PHE A C 1
ATOM 4662 O O . PHE A 1 621 ? 6.114 -2.700 14.381 1.00 98.50 621 PHE A O 1
ATOM 4669 N N . ALA A 1 622 ? 5.766 -4.428 15.767 1.00 98.56 622 ALA A N 1
ATOM 4670 C CA . ALA A 1 622 ? 5.311 -3.611 16.892 1.00 98.56 622 ALA A CA 1
ATOM 4671 C C . ALA A 1 622 ? 6.333 -2.536 17.305 1.00 98.56 622 ALA A C 1
ATOM 4673 O O . ALA A 1 622 ? 5.957 -1.381 17.496 1.00 98.56 622 ALA A O 1
ATOM 4674 N N . GLN A 1 623 ? 7.620 -2.888 17.384 1.00 98.19 623 GLN A N 1
ATOM 4675 C CA . GLN A 1 623 ? 8.700 -1.939 17.681 1.00 98.19 623 GLN A CA 1
ATOM 4676 C C . GLN A 1 623 ? 8.854 -0.881 16.583 1.00 98.19 623 GLN A C 1
ATOM 4678 O O . GLN A 1 623 ? 9.102 0.284 16.881 1.00 98.19 623 GLN A O 1
ATOM 4683 N N . SER A 1 624 ? 8.684 -1.261 15.311 1.00 97.75 624 SER A N 1
ATOM 4684 C CA . SER A 1 624 ? 8.805 -0.314 14.195 1.00 97.75 624 SER A CA 1
ATOM 4685 C C . SER A 1 624 ? 7.698 0.748 14.175 1.00 97.75 624 SER A C 1
ATOM 4687 O O . SER A 1 624 ? 7.970 1.905 13.855 1.00 97.75 624 SER A O 1
ATOM 4689 N N . ILE A 1 625 ? 6.473 0.385 14.576 1.00 98.38 625 ILE A N 1
ATOM 4690 C CA . ILE A 1 625 ? 5.327 1.308 14.598 1.00 98.38 625 ILE A CA 1
ATOM 4691 C C . ILE A 1 625 ? 5.204 2.095 15.907 1.00 98.38 625 ILE A C 1
ATOM 4693 O O . ILE A 1 625 ? 4.511 3.113 15.948 1.00 98.38 625 ILE A O 1
ATOM 4697 N N . GLU A 1 626 ? 5.860 1.649 16.981 1.00 98.62 626 GLU A N 1
ATOM 4698 C CA . GLU A 1 626 ? 5.754 2.239 18.319 1.00 98.62 626 GLU A CA 1
ATOM 4699 C C . GLU A 1 626 ? 5.955 3.766 18.332 1.00 98.62 626 GLU A C 1
ATOM 4701 O O . GLU A 1 626 ? 5.085 4.442 18.886 1.00 98.62 626 GLU A O 1
ATOM 4706 N N . PRO A 1 627 ? 6.975 4.357 17.672 1.00 97.88 627 PRO A N 1
ATOM 4707 C CA . PRO A 1 627 ? 7.138 5.811 17.656 1.00 97.88 627 PRO A CA 1
ATOM 4708 C C . PRO A 1 627 ? 5.926 6.559 17.082 1.00 97.88 627 PRO A C 1
ATOM 4710 O O . PRO A 1 627 ? 5.507 7.577 17.638 1.00 97.88 627 PRO A O 1
ATOM 4713 N N . ALA A 1 628 ? 5.323 6.045 16.003 1.00 97.62 628 ALA A N 1
ATOM 4714 C CA . ALA A 1 628 ? 4.128 6.640 15.405 1.00 97.62 628 ALA A CA 1
ATOM 4715 C C . ALA A 1 628 ? 2.920 6.523 16.349 1.00 97.62 628 ALA A C 1
ATOM 4717 O O . ALA A 1 628 ? 2.165 7.483 16.525 1.00 97.62 628 ALA A O 1
ATOM 4718 N N . LEU A 1 629 ? 2.769 5.376 17.019 1.00 98.62 629 LEU A N 1
ATOM 4719 C CA . LEU A 1 629 ? 1.709 5.171 18.004 1.00 98.62 629 LEU A CA 1
ATOM 4720 C C . LEU A 1 629 ? 1.880 6.080 19.234 1.00 98.62 629 LEU A C 1
ATOM 4722 O O . LEU A 1 629 ? 0.888 6.593 19.745 1.00 98.62 629 LEU A O 1
ATOM 4726 N N . GLN A 1 630 ? 3.109 6.306 19.712 1.00 98.62 630 GLN A N 1
ATOM 4727 C CA . GLN A 1 630 ? 3.384 7.199 20.845 1.00 98.62 630 GLN A CA 1
ATOM 4728 C C . GLN A 1 630 ? 3.021 8.649 20.521 1.00 98.62 630 GLN A C 1
ATOM 4730 O O . GLN A 1 630 ? 2.355 9.313 21.321 1.00 98.62 630 GLN A O 1
ATOM 4735 N N . GLN A 1 631 ? 3.417 9.124 19.336 1.00 98.06 631 GLN A N 1
ATOM 4736 C CA . GLN A 1 631 ? 3.069 10.462 18.855 1.00 98.06 631 GLN A CA 1
ATOM 4737 C C . GLN A 1 631 ? 1.553 10.634 18.760 1.00 98.06 631 GLN A C 1
ATOM 4739 O O . GLN A 1 631 ? 1.008 11.613 19.275 1.00 98.06 631 GLN A O 1
ATOM 4744 N N . LYS A 1 632 ? 0.856 9.650 18.178 1.00 98.00 632 LYS A N 1
ATOM 4745 C CA . LYS A 1 632 ? -0.605 9.678 18.105 1.00 98.00 632 LYS A CA 1
ATOM 4746 C C . LYS A 1 632 ? -1.253 9.643 19.489 1.00 98.00 632 LYS A C 1
ATOM 4748 O O . LYS A 1 632 ? -2.172 10.417 19.734 1.00 98.00 632 LYS A O 1
ATOM 4753 N N . ALA A 1 633 ? -0.789 8.788 20.401 1.00 98.44 633 ALA A N 1
ATOM 4754 C CA . ALA A 1 633 ? -1.335 8.690 21.755 1.00 98.44 633 ALA A CA 1
ATOM 4755 C C . ALA A 1 633 ? -1.299 10.044 22.480 1.00 98.44 633 ALA A C 1
ATOM 4757 O O . ALA A 1 633 ? -2.298 10.449 23.078 1.00 98.44 633 ALA A O 1
ATOM 4758 N N . LEU A 1 634 ? -0.169 10.755 22.377 1.00 98.44 634 LEU A N 1
ATOM 4759 C CA . LEU A 1 634 ? 0.009 12.092 22.939 1.00 98.44 634 LEU A CA 1
ATOM 4760 C C . LEU A 1 634 ? -0.943 13.108 22.300 1.00 98.44 634 LEU A C 1
ATOM 4762 O O . LEU A 1 634 ? -1.641 13.831 23.013 1.00 98.44 634 LEU A O 1
ATOM 4766 N N . ALA A 1 635 ? -0.991 13.141 20.969 1.00 98.12 635 ALA A N 1
ATOM 4767 C CA . ALA A 1 635 ? -1.805 14.100 20.235 1.00 98.12 635 ALA A CA 1
ATOM 4768 C C . ALA A 1 635 ? -3.311 13.873 20.459 1.00 98.12 635 ALA A C 1
ATOM 4770 O O . ALA A 1 635 ? -4.043 14.830 20.708 1.00 98.12 635 ALA A O 1
ATOM 4771 N N . ASN A 1 636 ? -3.769 12.617 20.482 1.00 97.69 636 ASN A N 1
ATOM 4772 C CA . ASN A 1 636 ? -5.146 12.275 20.840 1.00 97.69 636 ASN A CA 1
ATOM 4773 C C . ASN A 1 636 ? -5.466 12.687 22.274 1.00 97.69 636 ASN A C 1
ATOM 4775 O O . ASN A 1 636 ? -6.506 13.288 22.504 1.00 97.69 636 ASN A O 1
ATOM 4779 N N . MET A 1 637 ? -4.581 12.410 23.238 1.00 96.75 637 MET A N 1
ATOM 4780 C CA . MET A 1 637 ? -4.793 12.811 24.633 1.00 96.75 637 MET A CA 1
ATOM 4781 C C . MET A 1 637 ? -5.024 14.322 24.761 1.00 96.75 637 MET A C 1
ATOM 4783 O O . MET A 1 637 ? -5.962 14.748 25.438 1.00 96.75 637 MET A O 1
ATOM 4787 N N . GLN A 1 638 ? -4.203 15.123 24.079 1.00 97.44 638 GLN A N 1
ATOM 4788 C CA . GLN A 1 638 ? -4.305 16.584 24.074 1.00 97.44 638 GLN A CA 1
ATOM 4789 C C . GLN A 1 638 ? -5.580 17.068 23.375 1.00 97.44 638 GLN A C 1
ATOM 4791 O O . GLN A 1 638 ? -6.370 17.787 23.990 1.00 97.44 638 GLN A O 1
ATOM 4796 N N . ARG A 1 639 ? -5.826 16.615 22.137 1.00 97.06 639 ARG A N 1
ATOM 4797 C CA . ARG A 1 639 ? -7.028 16.956 21.358 1.00 97.06 639 ARG A CA 1
ATOM 4798 C C . ARG A 1 639 ? -8.301 16.646 22.137 1.00 97.06 639 ARG A C 1
ATOM 4800 O O . ARG A 1 639 ? -9.210 17.469 22.201 1.00 97.06 639 ARG A O 1
ATOM 4807 N N . ASP A 1 640 ? -8.360 15.465 22.736 1.00 96.75 640 ASP A N 1
ATOM 4808 C CA . ASP A 1 640 ? -9.537 14.964 23.432 1.00 96.75 640 ASP A CA 1
ATOM 4809 C C . ASP A 1 640 ? -9.818 15.791 24.702 1.00 96.75 640 ASP A C 1
ATOM 4811 O O . ASP A 1 640 ? -10.964 16.164 24.968 1.00 96.75 640 ASP A O 1
ATOM 4815 N N . ALA A 1 641 ? -8.775 16.166 25.452 1.00 95.56 641 ALA A N 1
ATOM 4816 C CA . ALA A 1 641 ? -8.896 17.056 26.608 1.00 95.56 641 ALA A CA 1
ATOM 4817 C C . ALA A 1 641 ? -9.346 18.479 26.219 1.00 95.56 641 ALA A C 1
ATOM 4819 O O . ALA A 1 641 ? -10.224 19.058 26.867 1.00 95.56 641 ALA A O 1
ATOM 4820 N N . GLU A 1 642 ? -8.782 19.041 25.148 1.00 95.94 642 GLU A N 1
ATOM 4821 C CA . GLU A 1 642 ? -9.164 20.359 24.627 1.00 95.94 642 GLU A CA 1
ATOM 4822 C C . GLU A 1 642 ? -10.604 20.374 24.108 1.00 95.94 642 GLU A C 1
ATOM 4824 O O . GLU A 1 642 ? -11.378 21.288 24.415 1.00 95.94 642 GLU A O 1
ATOM 4829 N N . PHE A 1 643 ? -10.993 19.336 23.369 1.00 95.62 643 PHE A N 1
ATOM 4830 C CA . PHE A 1 643 ? -12.347 19.180 22.860 1.00 95.62 643 PHE A CA 1
ATOM 4831 C C . PHE A 1 643 ? -13.361 19.075 24.000 1.00 95.62 643 PHE A C 1
ATOM 4833 O O . PHE A 1 643 ? -14.377 19.774 23.983 1.00 95.62 643 PHE A O 1
ATOM 4840 N N . ALA A 1 644 ? -13.082 18.256 25.017 1.00 95.31 644 ALA A N 1
ATOM 4841 C CA . ALA A 1 644 ? -13.928 18.131 26.199 1.00 95.31 644 ALA A CA 1
ATOM 4842 C C . ALA A 1 644 ? -14.102 19.475 26.923 1.00 95.31 644 ALA A C 1
ATOM 4844 O O . ALA A 1 644 ? -15.230 19.874 27.215 1.00 95.31 644 ALA A O 1
ATOM 4845 N N . LYS A 1 645 ? -13.012 20.232 27.114 1.00 95.38 645 LYS A N 1
ATOM 4846 C CA . LYS A 1 645 ? -13.053 21.575 27.715 1.00 95.38 645 LYS A CA 1
ATOM 4847 C C . LYS A 1 645 ? -13.919 22.552 26.914 1.00 95.38 645 LYS A C 1
ATOM 4849 O O . LYS A 1 645 ? -14.635 23.352 27.509 1.00 95.38 645 LYS A O 1
ATOM 4854 N N . ARG A 1 646 ? -13.856 22.500 25.580 1.00 94.81 646 ARG A N 1
ATOM 4855 C CA . ARG A 1 646 ? -14.626 23.382 24.685 1.00 94.81 646 ARG A CA 1
ATOM 4856 C C . ARG A 1 646 ? -16.113 23.030 24.633 1.00 94.81 646 ARG A C 1
ATOM 4858 O O . ARG A 1 646 ? -16.939 23.922 24.480 1.00 94.81 646 ARG A O 1
ATOM 4865 N N . THR A 1 647 ? -16.447 21.746 24.712 1.00 94.06 647 THR A N 1
ATOM 4866 C CA . THR A 1 647 ? -17.787 21.236 24.369 1.00 94.06 647 THR A CA 1
ATOM 4867 C C . THR A 1 647 ? -18.586 20.733 25.570 1.00 94.06 647 THR A C 1
ATOM 4869 O O . THR A 1 647 ? -19.752 20.379 25.417 1.00 94.06 647 THR A O 1
ATOM 4872 N N . GLY A 1 648 ? -17.971 20.671 26.755 1.00 92.62 648 GLY A N 1
ATOM 4873 C CA . GLY A 1 648 ? -18.554 20.027 27.935 1.00 92.62 648 GLY A CA 1
ATOM 4874 C C . GLY A 1 648 ? -18.567 18.495 27.852 1.00 92.62 648 GLY A C 1
ATOM 4875 O O . GLY A 1 648 ? -19.229 17.848 28.661 1.00 92.62 648 GLY A O 1
ATOM 4876 N N . GLY A 1 649 ? -17.861 17.911 26.876 1.00 90.44 649 GLY A N 1
ATOM 4877 C CA . GLY A 1 649 ? -17.715 16.466 26.728 1.00 90.44 649 GLY A CA 1
ATOM 4878 C C . GLY A 1 649 ? -16.958 15.823 27.891 1.00 90.44 649 GLY A C 1
ATOM 4879 O O . GLY A 1 649 ? -16.159 16.466 28.569 1.00 90.44 649 GLY A O 1
ATOM 4880 N N . LYS A 1 650 ? -17.181 14.525 28.115 1.00 93.38 650 LYS A N 1
ATOM 4881 C CA . LYS A 1 650 ? -16.486 13.751 29.153 1.00 93.38 650 LYS A CA 1
ATOM 4882 C C . LYS A 1 650 ? -15.313 12.980 28.557 1.00 93.38 650 LYS A C 1
ATOM 4884 O O . LYS A 1 650 ? -15.497 12.239 27.599 1.00 93.38 650 LYS A O 1
ATOM 4889 N N . VAL A 1 651 ? -14.136 13.073 29.169 1.00 93.81 651 VAL A N 1
ATOM 4890 C CA . VAL A 1 651 ? -13.011 12.167 28.888 1.00 93.81 651 VAL A CA 1
ATOM 4891 C C . VAL A 1 651 ? -12.959 11.048 29.921 1.00 93.81 651 VAL A C 1
ATOM 4893 O O . VAL A 1 651 ? -13.222 11.257 31.105 1.00 93.81 651 VAL A O 1
ATOM 4896 N N . ARG A 1 652 ? -12.608 9.845 29.471 1.00 92.75 652 ARG A N 1
ATOM 4897 C CA . ARG A 1 652 ? -12.353 8.700 30.351 1.00 92.75 652 ARG A CA 1
ATOM 4898 C C . ARG A 1 652 ? -10.930 8.727 30.892 1.00 92.75 652 ARG A C 1
ATOM 4900 O O . ARG A 1 652 ? -9.982 8.711 30.111 1.00 92.75 652 ARG A O 1
ATOM 4907 N N . GLU A 1 653 ? -10.798 8.717 32.215 1.00 91.62 653 GLU A N 1
ATOM 4908 C CA . GLU A 1 653 ? -9.505 8.772 32.907 1.00 91.62 653 GLU A CA 1
ATOM 4909 C C . GLU A 1 653 ? -8.613 7.568 32.605 1.00 91.62 653 GLU A C 1
ATOM 4911 O O . GLU A 1 653 ? -7.422 7.748 32.377 1.00 91.62 653 GLU A O 1
ATOM 4916 N N . ASP A 1 654 ? -9.172 6.356 32.535 1.00 92.06 654 ASP A N 1
ATOM 4917 C CA . ASP A 1 654 ? -8.406 5.142 32.234 1.00 92.06 654 ASP A CA 1
ATOM 4918 C C . ASP A 1 654 ? -7.782 5.190 30.828 1.00 92.06 654 ASP A C 1
ATOM 4920 O O . ASP A 1 654 ? -6.604 4.876 30.656 1.00 92.06 654 ASP A O 1
ATOM 4924 N N . ILE A 1 655 ? -8.535 5.679 29.836 1.00 95.06 655 ILE A N 1
ATOM 4925 C CA . ILE A 1 655 ? -8.044 5.889 28.465 1.00 95.06 655 ILE A CA 1
ATOM 4926 C C . ILE A 1 655 ? -6.951 6.964 28.432 1.00 95.06 655 ILE A C 1
ATOM 4928 O O . ILE A 1 655 ? -5.885 6.734 27.857 1.00 95.06 655 ILE A O 1
ATOM 4932 N N . GLN A 1 656 ? -7.184 8.121 29.064 1.00 95.44 656 GLN A N 1
ATOM 4933 C CA . GLN A 1 656 ? -6.192 9.202 29.082 1.00 95.44 656 GLN A CA 1
ATOM 4934 C C . GLN A 1 656 ? -4.911 8.778 29.806 1.00 95.44 656 GLN A C 1
ATOM 4936 O O . GLN A 1 656 ? -3.813 9.023 29.308 1.00 95.44 656 GLN A O 1
ATOM 4941 N N . LYS A 1 657 ? -5.033 8.053 30.925 1.00 95.19 657 LYS A N 1
ATOM 4942 C CA . LYS A 1 657 ? -3.881 7.552 31.675 1.00 95.19 657 LYS A CA 1
ATOM 4943 C C . LYS A 1 657 ? -3.071 6.538 30.875 1.00 95.19 657 LYS A C 1
ATOM 4945 O O . LYS A 1 657 ? -1.841 6.582 30.884 1.00 95.19 657 LYS A O 1
ATOM 4950 N N . ALA A 1 658 ? -3.744 5.635 30.166 1.00 96.69 658 ALA A N 1
ATOM 4951 C CA . ALA A 1 658 ? -3.073 4.667 29.313 1.00 96.69 658 ALA A CA 1
ATOM 4952 C C . ALA A 1 658 ? -2.324 5.343 28.151 1.00 96.69 658 ALA A C 1
ATOM 4954 O O . ALA A 1 658 ? -1.179 4.978 27.882 1.00 96.69 658 ALA A O 1
ATOM 4955 N N . ARG A 1 659 ? -2.927 6.354 27.506 1.00 97.81 659 ARG A N 1
ATOM 4956 C CA . ARG A 1 659 ? -2.273 7.148 26.451 1.00 97.81 659 ARG A CA 1
ATOM 4957 C C . ARG A 1 659 ? -1.079 7.937 26.979 1.00 97.81 659 ARG A C 1
ATOM 4959 O O . ARG A 1 659 ? -0.034 7.903 26.342 1.00 97.81 659 ARG A O 1
ATOM 4966 N N . GLU A 1 660 ? -1.193 8.567 28.149 1.00 97.81 660 GLU A N 1
ATOM 4967 C CA . GLU A 1 660 ? -0.087 9.275 28.811 1.00 97.81 660 GLU A CA 1
ATOM 4968 C C . GLU A 1 660 ? 1.115 8.342 29.036 1.00 97.81 660 GLU A C 1
ATOM 4970 O O . GLU A 1 660 ? 2.246 8.650 28.656 1.00 97.81 660 GLU A O 1
ATOM 4975 N N . ILE A 1 661 ? 0.865 7.165 29.621 1.00 98.00 661 ILE A N 1
ATOM 4976 C CA . ILE A 1 661 ? 1.910 6.176 29.908 1.00 98.00 661 ILE A CA 1
ATOM 4977 C C . ILE A 1 661 ? 2.536 5.660 28.615 1.00 98.00 661 ILE A C 1
ATOM 4979 O O . ILE A 1 661 ? 3.760 5.565 28.530 1.00 98.00 661 ILE A O 1
ATOM 4983 N N . PHE A 1 662 ? 1.714 5.331 27.619 1.00 98.31 662 PHE A N 1
ATOM 4984 C CA . PHE A 1 662 ? 2.195 4.816 26.344 1.00 98.31 662 PHE A CA 1
ATOM 4985 C C . PHE A 1 662 ? 3.011 5.870 25.585 1.00 98.31 662 PHE A C 1
ATOM 4987 O O . PHE A 1 662 ? 4.128 5.589 25.161 1.00 98.31 662 PHE A O 1
ATOM 4994 N N . ALA A 1 663 ? 2.529 7.110 25.506 1.00 98.44 663 ALA A N 1
ATOM 4995 C CA . ALA A 1 663 ? 3.262 8.218 24.901 1.00 98.44 663 ALA A CA 1
ATOM 4996 C C . ALA A 1 663 ? 4.636 8.435 25.555 1.00 98.44 663 ALA A C 1
ATOM 4998 O O . ALA A 1 663 ? 5.619 8.656 24.855 1.00 98.44 663 ALA A O 1
ATOM 4999 N N . ALA A 1 664 ? 4.727 8.330 26.885 1.00 97.81 664 ALA A N 1
ATOM 5000 C CA . ALA A 1 664 ? 5.968 8.588 27.613 1.00 97.81 664 ALA A CA 1
ATOM 5001 C C . ALA A 1 664 ? 6.938 7.394 27.661 1.00 97.81 664 ALA A C 1
ATOM 5003 O O . ALA A 1 664 ? 8.150 7.589 27.730 1.00 97.81 664 ALA A O 1
ATOM 5004 N N . LYS A 1 665 ? 6.422 6.160 27.712 1.00 97.94 665 LYS A N 1
ATOM 5005 C CA . LYS A 1 665 ? 7.211 4.957 28.047 1.00 97.94 665 LYS A CA 1
ATOM 5006 C C . LYS A 1 665 ? 6.975 3.763 27.118 1.00 97.94 665 LYS A C 1
ATOM 5008 O O . LYS A 1 665 ? 7.546 2.696 27.349 1.00 97.94 665 LYS A O 1
ATOM 5013 N N . GLY A 1 666 ? 6.119 3.922 26.119 1.00 98.00 666 GLY A N 1
ATOM 5014 C CA . GLY A 1 666 ? 5.902 2.942 25.067 1.00 98.00 666 GLY A CA 1
ATOM 5015 C C . GLY A 1 666 ? 5.208 1.662 25.532 1.00 98.00 666 GLY A C 1
ATOM 5016 O O . GLY A 1 666 ? 4.558 1.610 26.586 1.00 98.00 666 GLY A O 1
ATOM 5017 N N . ILE A 1 667 ? 5.374 0.605 24.743 1.00 98.31 667 ILE A N 1
ATOM 5018 C CA . ILE A 1 667 ? 4.871 -0.754 24.958 1.00 98.31 667 ILE A CA 1
ATOM 5019 C C . ILE A 1 667 ? 5.368 -1.290 26.301 1.00 98.31 667 ILE A C 1
ATOM 5021 O O . ILE A 1 667 ? 4.579 -1.829 27.085 1.00 98.31 667 ILE A O 1
ATOM 5025 N N . ALA A 1 668 ? 6.657 -1.107 26.601 1.00 97.75 668 ALA A N 1
ATOM 5026 C CA . ALA A 1 668 ? 7.263 -1.569 27.848 1.00 97.75 668 ALA A CA 1
ATOM 5027 C C . ALA A 1 668 ? 6.620 -0.895 29.071 1.00 97.75 668 ALA A C 1
ATOM 5029 O O . ALA A 1 668 ? 6.225 -1.567 30.028 1.00 97.75 668 ALA A O 1
ATOM 5030 N N . GLY A 1 669 ? 6.449 0.429 29.022 1.00 97.75 669 GLY A N 1
ATOM 5031 C CA . GLY A 1 669 ? 5.809 1.185 30.092 1.00 97.75 669 GLY A CA 1
ATOM 5032 C C . GLY A 1 669 ? 4.344 0.825 30.298 1.00 97.75 669 GLY A C 1
ATOM 5033 O O . GLY A 1 669 ? 3.917 0.631 31.437 1.00 97.75 669 GLY A O 1
ATOM 5034 N N . LEU A 1 670 ? 3.581 0.691 29.212 1.00 97.75 670 LEU A N 1
ATOM 5035 C CA . LEU A 1 670 ? 2.170 0.318 29.286 1.00 97.75 670 LEU A CA 1
ATOM 5036 C C . LEU A 1 670 ? 1.988 -1.117 29.801 1.00 97.75 670 LEU A C 1
ATOM 5038 O O . LEU A 1 670 ? 1.085 -1.371 30.597 1.00 97.75 670 LEU A O 1
ATOM 5042 N N . THR A 1 671 ? 2.885 -2.035 29.431 1.00 97.81 671 THR A N 1
ATOM 5043 C CA . THR A 1 671 ? 2.911 -3.408 29.960 1.00 97.81 671 THR A CA 1
ATOM 5044 C C . THR A 1 671 ? 3.148 -3.422 31.469 1.00 97.81 671 THR A C 1
ATOM 5046 O O . THR A 1 671 ? 2.401 -4.069 32.206 1.00 97.81 671 THR A O 1
ATOM 5049 N N . ALA A 1 672 ? 4.140 -2.668 31.954 1.00 96.56 672 ALA A N 1
ATOM 5050 C CA . ALA A 1 672 ? 4.419 -2.552 33.386 1.00 96.56 672 ALA A CA 1
ATOM 5051 C C . ALA A 1 672 ? 3.255 -1.897 34.155 1.00 96.56 672 ALA A C 1
ATOM 5053 O O . ALA A 1 672 ? 2.914 -2.315 35.265 1.00 96.56 672 ALA A O 1
ATOM 5054 N N . ALA A 1 673 ? 2.609 -0.894 33.559 1.00 94.62 673 ALA A N 1
ATOM 5055 C CA . ALA A 1 673 ? 1.456 -0.225 34.151 1.00 94.62 673 ALA A CA 1
ATOM 5056 C C . ALA A 1 673 ? 0.216 -1.130 34.221 1.00 94.62 673 ALA A C 1
ATOM 5058 O O . ALA A 1 673 ? -0.510 -1.094 35.214 1.00 94.62 673 ALA A O 1
ATOM 5059 N N . LEU A 1 674 ? -0.011 -1.977 33.211 1.00 94.31 674 LEU A N 1
ATOM 5060 C CA . LEU A 1 674 ? -1.067 -2.989 33.245 1.00 94.31 674 LEU A CA 1
ATOM 5061 C C . LEU A 1 674 ? -0.815 -4.014 34.357 1.00 94.31 674 LEU A C 1
ATOM 5063 O O . LEU A 1 674 ? -1.723 -4.303 35.131 1.00 94.31 674 LEU A O 1
ATOM 5067 N N . ALA A 1 675 ? 0.418 -4.514 34.476 1.00 93.12 675 ALA A N 1
ATOM 5068 C CA . ALA A 1 675 ? 0.788 -5.493 35.501 1.00 93.12 675 ALA A CA 1
ATOM 5069 C C . ALA A 1 675 ? 0.641 -4.957 36.938 1.00 93.12 675 ALA A C 1
ATOM 5071 O O . ALA A 1 675 ? 0.337 -5.718 37.850 1.00 93.12 675 ALA A O 1
ATOM 5072 N N . SER A 1 676 ? 0.830 -3.650 37.135 1.00 89.81 676 SER A N 1
ATOM 5073 C CA . SER A 1 676 ? 0.701 -2.976 38.436 1.00 89.81 676 SER A CA 1
ATOM 5074 C C . SER A 1 676 ? -0.693 -2.392 38.709 1.00 89.81 676 SER A C 1
ATOM 5076 O O . SER A 1 676 ? -0.903 -1.787 39.758 1.00 89.81 676 SER A O 1
ATOM 5078 N N . GLY A 1 677 ? -1.647 -2.534 37.780 1.00 86.00 677 GLY A N 1
ATOM 5079 C CA . GLY A 1 677 ? -2.997 -1.976 37.913 1.00 86.00 677 GLY A CA 1
ATOM 5080 C C . GLY A 1 677 ? -3.075 -0.444 37.805 1.00 86.00 677 GLY A C 1
ATOM 5081 O O . GLY A 1 677 ? -4.094 0.143 38.155 1.00 86.00 677 GLY A O 1
ATOM 5082 N N . VAL A 1 678 ? -2.025 0.223 37.315 1.00 83.94 678 VAL A N 1
ATOM 5083 C CA . VAL A 1 678 ? -1.945 1.696 37.207 1.00 83.94 678 VAL A CA 1
ATOM 5084 C C . VAL A 1 678 ? -2.834 2.254 36.088 1.00 83.94 678 VAL A C 1
ATOM 5086 O O . VAL A 1 678 ? -3.245 3.408 36.148 1.00 83.94 678 VAL A O 1
ATOM 5089 N N . VAL A 1 679 ? -3.157 1.446 35.075 1.00 81.06 679 VAL A N 1
ATOM 5090 C CA . VAL A 1 679 ? -4.051 1.825 33.957 1.00 81.06 679 VAL A CA 1
ATOM 5091 C C . VAL A 1 679 ? -5.546 1.689 34.292 1.00 81.06 679 VAL A C 1
ATOM 5093 O O . VAL A 1 679 ? -6.394 1.826 33.414 1.00 81.06 679 VAL A O 1
ATOM 5096 N N . LEU A 1 680 ? -5.880 1.361 35.541 1.00 79.44 680 LEU A N 1
ATOM 5097 C CA . LEU A 1 680 ? -7.247 1.149 36.015 1.00 79.44 680 LEU A CA 1
ATOM 5098 C C . LEU A 1 680 ? -7.795 2.447 36.641 1.00 79.44 680 LEU A C 1
ATOM 5100 O O . LEU A 1 680 ? -7.040 3.204 37.247 1.00 79.44 680 LEU A O 1
ATOM 5104 N N . ALA A 1 681 ? -9.100 2.710 36.513 1.00 66.56 681 ALA A N 1
ATOM 5105 C CA . ALA A 1 681 ? -9.742 3.881 37.130 1.00 66.56 681 ALA A CA 1
ATOM 5106 C C . ALA A 1 681 ? -9.675 3.811 38.673 1.00 66.56 681 ALA A C 1
ATOM 5108 O O . ALA A 1 681 ? -9.666 2.710 39.226 1.00 66.56 681 ALA A O 1
ATOM 5109 N N . GLU A 1 682 ? -9.681 4.953 39.381 1.00 56.88 682 GLU A N 1
ATOM 5110 C CA . GLU A 1 682 ? -9.560 5.003 40.856 1.00 56.88 682 GLU A CA 1
ATOM 5111 C C . GLU A 1 682 ? -10.481 4.028 41.629 1.00 56.88 682 GLU A C 1
ATOM 5113 O O . GLU A 1 682 ? -9.991 3.390 42.565 1.00 56.88 682 GLU A O 1
ATOM 5118 N N . PRO A 1 683 ? -11.750 3.782 41.232 1.00 49.12 683 PRO A N 1
ATOM 5119 C CA . PRO A 1 683 ? -12.604 2.805 41.916 1.00 49.12 683 PRO A CA 1
ATOM 5120 C C . PRO A 1 683 ? -12.149 1.340 41.767 1.00 49.12 683 PRO A C 1
ATOM 5122 O O . PRO A 1 683 ? -12.520 0.496 42.578 1.00 49.12 683 PRO A O 1
ATOM 5125 N N . ALA A 1 684 ? -11.354 1.010 40.743 1.00 50.34 684 ALA A N 1
ATOM 5126 C CA . ALA A 1 684 ? -10.908 -0.355 40.453 1.00 50.34 684 ALA A CA 1
ATOM 5127 C C . ALA A 1 684 ? -9.649 -0.774 41.240 1.00 50.34 684 ALA A C 1
ATOM 5129 O O . ALA A 1 684 ? -9.399 -1.972 41.383 1.00 50.34 684 ALA A O 1
ATOM 5130 N N . ARG A 1 685 ? -8.880 0.173 41.813 1.00 50.56 685 ARG A N 1
ATOM 5131 C CA . ARG A 1 685 ? -7.715 -0.147 42.670 1.00 50.56 685 ARG A CA 1
ATOM 5132 C C . ARG A 1 685 ? -8.103 -0.801 44.001 1.00 50.56 685 ARG A C 1
ATOM 5134 O O . ARG A 1 685 ? -7.280 -1.506 44.574 1.00 50.56 685 ARG A O 1
ATOM 5141 N N . ALA A 1 686 ? -9.345 -0.634 44.461 1.00 48.97 686 ALA A N 1
ATOM 5142 C CA . ALA A 1 686 ? -9.805 -1.128 45.762 1.00 48.97 686 ALA A CA 1
ATOM 5143 C C . ALA A 1 686 ? -9.930 -2.666 45.872 1.00 48.97 686 ALA A C 1
ATOM 5145 O O . ALA A 1 686 ? -10.155 -3.175 46.963 1.00 48.97 686 ALA A O 1
ATOM 5146 N N . VAL A 1 687 ? -9.779 -3.420 44.774 1.00 48.16 687 VAL A N 1
ATOM 5147 C CA . VAL A 1 687 ? -9.954 -4.891 44.753 1.00 48.16 687 VAL A CA 1
ATOM 5148 C C . VAL A 1 687 ? -8.623 -5.650 44.598 1.00 48.16 687 VAL A C 1
ATOM 5150 O O . VAL A 1 687 ? -8.595 -6.874 44.665 1.00 48.16 687 VAL A O 1
ATOM 5153 N N . LEU A 1 688 ? -7.499 -4.948 44.425 1.00 45.75 688 LEU A N 1
ATOM 5154 C CA . LEU A 1 688 ? -6.185 -5.563 44.182 1.00 45.75 688 LEU A CA 1
ATOM 5155 C C . LEU A 1 688 ? -5.144 -5.235 45.257 1.00 45.75 688 LEU A C 1
ATOM 5157 O O . LEU A 1 688 ? -3.951 -5.311 44.982 1.00 45.75 688 LEU A O 1
ATOM 5161 N N . ASP A 1 689 ? -5.574 -4.901 46.473 1.00 41.84 689 ASP A N 1
ATOM 5162 C CA . ASP A 1 689 ? -4.670 -4.760 47.612 1.00 41.84 689 ASP A CA 1
ATOM 5163 C C . ASP A 1 689 ? -4.580 -6.080 48.407 1.00 41.84 689 ASP A C 1
ATOM 5165 O O . ASP A 1 689 ? -5.538 -6.444 49.097 1.00 41.84 689 ASP A O 1
ATOM 5169 N N . PRO A 1 690 ? -3.452 -6.819 48.354 1.00 46.16 690 PRO A N 1
ATOM 5170 C CA . PRO A 1 690 ? -3.251 -8.006 49.181 1.00 46.16 690 PRO A CA 1
ATOM 5171 C C . PRO A 1 690 ? -3.149 -7.675 50.678 1.00 46.16 690 PRO A C 1
ATOM 5173 O O . PRO A 1 690 ? -3.214 -8.588 51.495 1.00 46.16 690 PRO A O 1
ATOM 5176 N N . SER A 1 691 ? -3.006 -6.399 51.063 1.00 47.16 691 SER A N 1
ATOM 5177 C CA . SER A 1 691 ? -2.870 -5.984 52.467 1.00 47.16 691 SER A CA 1
ATOM 5178 C C . SER A 1 691 ? -4.189 -5.935 53.252 1.00 47.16 691 SER A C 1
ATOM 5180 O O . SER A 1 691 ? -4.184 -5.629 54.440 1.00 47.16 691 SER A O 1
ATOM 5182 N N . GLN A 1 692 ? -5.318 -6.286 52.625 1.00 43.00 692 GLN A N 1
ATOM 5183 C CA . GLN A 1 692 ? -6.619 -6.449 53.295 1.00 43.00 692 GLN A CA 1
ATOM 5184 C C . GLN A 1 692 ? -6.976 -7.924 53.586 1.00 43.00 692 GLN A C 1
ATOM 5186 O O . GLN A 1 692 ? -8.073 -8.216 54.060 1.00 43.00 692 GLN A O 1
ATOM 5191 N N . LEU A 1 693 ? -6.057 -8.866 53.332 1.00 36.19 693 LEU A N 1
ATOM 5192 C CA . LEU A 1 693 ? -6.176 -10.279 53.709 1.00 36.19 693 LEU A CA 1
ATOM 5193 C C . LEU A 1 693 ? -4.941 -10.737 54.506 1.00 36.19 693 LEU A C 1
ATOM 5195 O O . LEU A 1 693 ? -4.208 -11.604 54.038 1.00 36.19 693 LEU A O 1
ATOM 5199 N N . GLN A 1 694 ? -4.733 -10.146 55.690 1.00 32.62 694 GLN A N 1
ATOM 5200 C CA . GLN A 1 694 ? -4.263 -10.754 56.960 1.00 32.62 694 GLN A CA 1
ATOM 5201 C C . GLN A 1 694 ? -3.608 -9.728 57.881 1.00 32.62 694 GLN A C 1
ATOM 5203 O O . GLN A 1 694 ? -2.640 -9.066 57.447 1.00 32.62 694 GLN A O 1
#

Foldseek 3Di:
DDDDDDPPDDDDPDPVVVVVVVVVVVVVVVDPLLPDPCLLVLLLCCLLVQQALVRSNHDPPRPSSVNSSVSSNNSVVNNVVCVVPVVVVVVVVVVCPPPPPPVVVVVVCVVVVHDPDDDDDDDDDDDDDDDALPDQDVQFDAWDQADPPQLHGWLAAPPNNDPVSLVVLLVLLVLLLLLLVLQLCQLVVLLVLLVLFFFPPLSLLLLQLLLLQVVVDDQLQSLLQSQQQLLCVLLVHQRQGHPDRVPRSVSSNCSNVVNDDDSPLQSQLSSQSNNCPPCVSSNNADRPDQLSVVSSPHADPVRHRDDDDGHSNNRNVSSVSQVVSLVVCLVVCRVVHNPDDNRSSNLSSSLSSCCVVVNDPSVCSRPHNVNSQLQFWKWFKDALDAAPPLQFQNVLQVDDQVSSVVLQVLQDCADPSQARLLVSLSRFGWHHKAKEWDWDQAPVHSDIGIHTIIITITGFHDDLQGTDVSRVLSQLLSQLLSCLLSNYQKTKMKGFRDPVNDDLFLLQKFKFFAQFYDDSVLQVLVQVLLVVQQFGWDTRGGTIITHHHCPDPRSVPTTSVVVVVVCVDDSVVVCCVSPVGSGDGTRMDMDMGGCNVVSNPAQLCSSVVSSLVSCVVRVSSSVSSLQSSLVSLVSSLVSSVVCCVVPVRDHRPLSSQLSVQCNVPNSVRSVVCNVVSVSGPPVVVVPPDPVVPD

pLDDT: mean 81.08, std 22.01, range [21.41, 98.81]

=== Feature glossary ===
Annotated list of the representations used here:

Nearest PDB structures. The Foldseek neighbor list gives the closest experimentally determined structures in the PDB, ranked by structural alignment. TM-score near 1 means near-identical fold; near 0.3 means only rough topology match. This is how one finds what a novel AlphaFold prediction most resembles in the solved-structure universe.

Foldseek 3Di. Foldseek's 3Di representation compresses backbone geometry into a per-residue letter drawn from a learned twenty-state alphabet. It captures the tertiary interaction pattern around each residue — which residues are packed against it in space, regardless of where they are in sequence.

Radius of gyration, Cα contacts, bounding box. Radius of gyration (Rg) is the root-mean-square distance of Cα atoms from their centroid — a single number for overall size and compactness. A globular domain of N residues has Rg ≈ 2.2·N^0.38 Å; an extended or disordered chain has a much larger Rg. The Cα contact count is the number of residue pairs whose Cα atoms are within 8 Å and are more than four positions apart in sequence — a standard proxy for tertiary packing density. The bounding box is the smallest axis-aligned box enclosing all Cα atoms.

InterPro / GO / CATH / organism. The annotation block draws on four external resources. InterPro: which protein families and domains the sequence belongs to. GO: standardized terms for what the protein does, what process it participates in, and where in the cell it acts. CATH: which structural fold it has in the CATH hierarchy. Organism: the species of origin.

mmCIF coordinates. The mmCIF block holds the 3D Cartesian coordinates of each backbone atom (N, Cα, C, O) in ångströms. mmCIF is the PDB's canonical archive format — a tagged-loop text representation of the atomic model.

pLDDT. pLDDT is the predicted lDDT-Cα score: AlphaFold's confidence that the local environment of each residue (all inter-atomic distances within 15 Å) is correctly placed. It is a per-residue number between 0 and 100, with higher meaning more reliable.

Backbone torsions (φ/ψ). φ (phi) and ψ (psi) are the two rotatable backbone dihedrals per residue: φ is the C(i-1)–N–Cα–C torsion, ψ is the N–Cα–C–N(i+1) torsion, both in degrees on (−180°, 180°]. α-helical residues cluster near (−60°, −45°); β-strand residues near (−120°, +130°). A Ramachandran plot is simply a scatter of (φ, ψ) for every residue.

B-factor. For experimental (PDB) structures, the B-factor (temperature factor) quantifies the positional spread of each atom in the crystal — a combination of thermal vibration and static disorder — in units of Å². High B-factors mark flexible loops or poorly resolved regions; low B-factors mark the rigid, well-ordered core.

Secondary structure (3-state, P-SEA). SS3 is a coarse helix/strand/coil call (letters a/b/c) made by the P-SEA algorithm from inter-Cα distances and dihedrals. It is less detailed than DSSP but needs only Cα positions.

Predicted aligned error. Predicted aligned error is AlphaFold's pairwise confidence. Unlike pLDDT (per-residue), PAE is per-residue-pair and captures whether two parts of the structure are correctly placed relative to each other. Units are ångströms of expected positional error.

Solvent-accessible surface area. Solvent-accessible surface area (SASA) is the area in Å² traced out by the centre of a 1.4 Å probe sphere (a water molecule) rolled over the protein's van der Waals surface (Shrake–Rupley / Lee–Richards construction). Buried residues have near-zero SASA; fully exposed residues can exceed 200 Å². The total SASA scales roughly with the number of surface residues.

Secondary structure (8-state, DSSP). The SS8 string is DSSP's per-residue secondary-structure call. α-helix (H) means an i→i+4 H-bond ladder; β-strand (E) means the residue participates in a β-sheet; 3₁₀ (G) and π (I) are tighter and wider helices; T/S are turns/bends; '-' is loop.

Rendered structure images. Structure images are PyMOL renders from six orthogonal camera directions. Cartoon representation draws helices as coils and strands as arrows; sticks shows the backbone as bonds; surface shows the solvent-excluded envelope. Rainbow coloring maps sequence position to hue (blue→red, N→C); chain coloring assigns a distinct color per polypeptide.

Sequence. The amino-acid sequence is the protein's primary structure: the linear order of residues from the N-terminus to the C-terminus, written in one-letter code. Everything else here — the 3D coordinates, the secondary structure, the domain annotations — is ultimately a consequence of this string.

Contact-map, Ramachandran, and PAE plots. Three diagnostic plots accompany the record. The Cα contact map visualizes the tertiary structure as a 2D adjacency matrix (8 Å cutoff, sequence-local contacts suppressed). The Ramachandran plot shows the distribution of backbone (φ, ψ) torsions, with points in the α and β basins reflecting secondary structure content. The PAE plot shows AlphaFold's inter-residue confidence as a color matrix.